Protein AF-A0AAV7FR66-F1 (afdb_monomer_lite)

Radius of gyration: 27.96 Å; chains: 1; bounding box: 56×78×85 Å

Organism: Dendrobium chrysotoxum (NCBI:txid161865)

pLDDT: mean 84.91, std 8.1, range [53.69, 96.69]

Secondary structure (DSSP, 8-state):
--GGGS-HHHHHHHHHHHHHHHHHHHHHHHHHHHHHHHHS---SS-GGGT--HHHHHHHHHHHHHHHHHHHHHHHHHHHHHHHHHHHTSPPTTHHHHHHHTTS----GGGGTTTT--HHHHHHHHHHHHHHHHHHHHHHHHHHHHHTTS-----HHHHHHHHHHHHHHHHHHHHHHHTSHHHHHHHTTSHHHHHHHIIIIIIHHHHHHHHHHHHHHHHHHSSPPPHHHHHHHHHHHHHHHHHHHHH--TT-SSPPHHHHHHHHHHHHHHHHHHHHH-GGGGGGHHHHHHHHHHHHHHHHHHTSTTPPPSTT-HHHHHHHHHHHHHHHHHHHHHHHGGGGGGGGS-TT--TTTHHHHHHHHHHHHHHHHHHHHHHHHHHHHHHHHHHHHHHHHHHHHHHS-HHHHHHHHHHHHHHHHHHHHHHHHHHHHHHHHHHHHHHHHHHHHS--

Structure (mmCIF, N/CA/C/O backbone):
data_AF-A0AAV7FR66-F1
#
_entry.id   AF-A0AAV7FR66-F1
#
loop_
_atom_site.group_PDB
_atom_site.id
_atom_site.type_symbol
_atom_site.label_atom_id
_atom_site.label_alt_id
_atom_site.label_comp_id
_atom_site.label_asym_id
_atom_site.label_entity_id
_atom_site.label_seq_id
_atom_site.pdbx_PDB_ins_code
_atom_site.Cartn_x
_atom_site.Cartn_y
_atom_site.Cartn_z
_atom_site.occupancy
_atom_site.B_iso_or_equiv
_atom_site.auth_seq_id
_atom_site.auth_comp_id
_atom_site.auth_asym_id
_atom_site.auth_atom_id
_atom_site.pdbx_PDB_model_num
ATOM 1 N N . MET A 1 1 ? -23.839 11.487 -24.597 1.00 68.69 1 MET A N 1
ATOM 2 C CA . MET A 1 1 ? -22.749 12.169 -23.862 1.00 68.69 1 MET A CA 1
ATOM 3 C C . MET A 1 1 ? -21.630 12.463 -24.842 1.00 68.69 1 MET A C 1
ATOM 5 O O . MET A 1 1 ? -21.257 11.557 -25.574 1.00 68.69 1 MET A O 1
ATOM 9 N N . THR A 1 2 ? -21.116 13.692 -24.881 1.00 86.44 2 THR A N 1
ATOM 10 C CA . THR A 1 2 ? -19.895 14.014 -25.643 1.00 86.44 2 THR A CA 1
ATOM 11 C C . THR A 1 2 ? -18.645 13.617 -24.846 1.00 86.44 2 THR A C 1
ATOM 13 O O . THR A 1 2 ? -18.717 13.442 -23.628 1.00 86.44 2 THR A O 1
ATOM 16 N N . LEU A 1 3 ? -17.486 13.480 -25.502 1.00 80.56 3 LEU A N 1
ATOM 17 C CA . LEU A 1 3 ? -16.229 13.078 -24.846 1.00 80.56 3 LEU A CA 1
ATOM 18 C C . LEU A 1 3 ? -15.875 14.021 -23.676 1.00 80.56 3 LEU A C 1
ATOM 20 O O . LEU A 1 3 ? -15.565 13.591 -22.564 1.00 80.56 3 LEU A O 1
ATOM 24 N N . HIS A 1 4 ? -16.066 15.327 -23.873 1.00 80.88 4 HIS A N 1
ATOM 25 C CA . HIS A 1 4 ? -15.883 16.343 -22.835 1.00 80.88 4 HIS A CA 1
ATOM 26 C C . HIS A 1 4 ? -16.955 16.337 -21.743 1.00 80.88 4 HIS A C 1
ATOM 28 O O . HIS A 1 4 ? -16.861 17.141 -20.827 1.00 80.88 4 HIS A O 1
ATOM 34 N N . GLN A 1 5 ? -17.944 15.447 -21.760 1.00 81.25 5 GLN A N 1
ATOM 35 C CA . GLN A 1 5 ? -18.933 15.274 -20.684 1.00 81.25 5 GLN A CA 1
ATOM 36 C C . GLN A 1 5 ? -18.700 13.999 -19.857 1.00 81.25 5 GLN A C 1
ATOM 38 O O . GLN A 1 5 ? -19.384 13.789 -18.859 1.00 81.25 5 GLN A O 1
ATOM 43 N N . LEU A 1 6 ? -17.725 13.159 -20.229 1.00 87.50 6 LEU A N 1
ATOM 44 C CA . LEU A 1 6 ? -17.416 11.926 -19.499 1.00 87.50 6 LEU A CA 1
ATOM 45 C C . LEU A 1 6 ? -16.828 12.203 -18.103 1.00 87.50 6 LEU A C 1
ATOM 47 O O . LEU A 1 6 ? -16.019 13.120 -17.951 1.00 87.50 6 LEU A O 1
ATOM 51 N N . PRO A 1 7 ? -17.160 11.414 -17.071 1.00 89.31 7 PRO A N 1
ATOM 52 C CA . PRO A 1 7 ? -16.552 11.578 -15.755 1.00 89.31 7 PRO A CA 1
ATOM 53 C C . PRO A 1 7 ? -15.016 11.472 -15.810 1.00 89.31 7 PRO A C 1
ATOM 55 O O . PRO A 1 7 ? -14.473 10.730 -16.630 1.00 89.31 7 PRO A O 1
ATOM 58 N N . LEU A 1 8 ? -14.306 12.204 -14.940 1.00 88.50 8 LEU A N 1
ATOM 59 C CA . LEU A 1 8 ? -12.831 12.226 -14.933 1.00 88.50 8 LEU A CA 1
ATOM 60 C C . LEU A 1 8 ? -12.222 10.836 -14.713 1.00 88.50 8 LEU A C 1
ATOM 62 O O . LEU A 1 8 ? -11.158 10.547 -15.248 1.00 88.50 8 LEU A O 1
ATOM 66 N N . PHE A 1 9 ? -12.921 9.958 -13.992 1.00 90.44 9 PHE A N 1
ATOM 67 C CA . PHE A 1 9 ? -12.522 8.561 -13.866 1.00 90.44 9 PHE A CA 1
ATOM 68 C C . PHE A 1 9 ? -12.528 7.816 -15.205 1.00 90.44 9 PHE A C 1
ATOM 70 O O . PHE A 1 9 ? -11.572 7.120 -15.520 1.00 90.44 9 PHE A O 1
ATOM 77 N N . VAL A 1 10 ? -13.559 8.007 -16.032 1.00 91.06 10 VAL A N 1
ATOM 78 C CA . VAL A 1 10 ? -13.641 7.368 -17.357 1.00 91.06 10 VAL A CA 1
ATOM 79 C C . VAL A 1 10 ? -12.543 7.900 -18.277 1.00 91.06 10 VAL A C 1
ATOM 81 O O . VAL A 1 10 ? -11.926 7.129 -19.005 1.00 91.06 10 VAL A O 1
ATOM 84 N N . TRP A 1 11 ? -12.250 9.200 -18.194 1.00 90.25 11 TRP A N 1
ATOM 85 C CA . TRP A 1 11 ? -11.109 9.810 -18.880 1.00 90.25 11 TRP A CA 1
ATOM 86 C C . TRP A 1 11 ? -9.771 9.188 -18.470 1.00 90.25 11 TRP A C 1
ATOM 88 O O . TRP A 1 11 ? -8.969 8.858 -19.339 1.00 90.25 11 TRP A O 1
ATOM 98 N N . ALA A 1 12 ? -9.550 8.987 -17.171 1.00 89.88 12 ALA A N 1
ATOM 99 C CA . ALA A 1 12 ? -8.332 8.360 -16.673 1.00 89.88 12 ALA A CA 1
ATOM 100 C C . ALA A 1 12 ? -8.169 6.922 -17.183 1.00 89.88 12 ALA A C 1
ATOM 102 O O . ALA A 1 12 ? -7.091 6.554 -17.643 1.00 89.88 12 ALA A O 1
ATOM 103 N N . ILE A 1 13 ? -9.246 6.129 -17.175 1.00 92.06 13 ILE A N 1
ATOM 104 C CA . ILE A 1 13 ? -9.243 4.768 -17.733 1.00 92.06 13 ILE A CA 1
ATOM 105 C C . ILE A 1 13 ? -8.968 4.788 -19.243 1.00 92.06 13 ILE A C 1
ATOM 107 O O . ILE A 1 13 ? -8.189 3.974 -19.729 1.00 92.06 13 ILE A O 1
ATOM 111 N N . PHE A 1 14 ? -9.553 5.735 -19.981 1.00 91.19 14 PHE A N 1
ATOM 112 C CA . PHE A 1 14 ? -9.320 5.880 -21.419 1.00 91.19 14 PHE A CA 1
ATOM 113 C C . PHE A 1 14 ? -7.844 6.153 -21.746 1.00 91.19 14 PHE A C 1
ATOM 115 O O . PHE A 1 14 ? -7.270 5.465 -22.586 1.00 91.19 14 PHE A O 1
ATOM 122 N N . VAL A 1 15 ? -7.204 7.095 -21.044 1.00 89.00 15 VAL A N 1
ATOM 123 C CA . VAL A 1 15 ? -5.768 7.378 -21.225 1.00 89.00 15 VAL A CA 1
ATOM 124 C C . VAL A 1 15 ? -4.913 6.181 -20.802 1.00 89.00 15 VAL A C 1
ATOM 126 O O . VAL A 1 15 ? -3.979 5.816 -21.509 1.00 89.00 15 VAL A O 1
ATOM 129 N N . THR A 1 16 ? -5.276 5.513 -19.704 1.00 91.06 16 THR A N 1
ATOM 130 C CA . THR A 1 16 ? -4.588 4.301 -19.226 1.00 91.06 16 THR A CA 1
ATOM 131 C C . THR A 1 16 ? -4.595 3.195 -20.286 1.00 91.06 16 THR A C 1
ATOM 133 O O . THR A 1 16 ? -3.570 2.561 -20.526 1.00 91.06 16 THR A O 1
ATOM 136 N N . ALA A 1 17 ? -5.725 2.992 -20.970 1.00 92.56 17 ALA A N 1
ATOM 137 C CA . ALA A 1 17 ? -5.836 2.015 -22.051 1.00 92.56 17 ALA A CA 1
ATOM 138 C C . ALA A 1 17 ? -4.939 2.361 -23.254 1.00 92.56 17 ALA A C 1
ATOM 140 O O . ALA A 1 17 ? -4.328 1.464 -23.832 1.00 92.56 17 ALA A O 1
ATOM 141 N N . ILE A 1 18 ? -4.820 3.648 -23.609 1.00 90.69 18 ILE A N 1
ATOM 142 C CA . ILE A 1 18 ? -3.907 4.105 -24.670 1.00 90.69 18 ILE A CA 1
ATOM 143 C C . ILE A 1 18 ? -2.450 3.836 -24.280 1.00 90.69 18 ILE A C 1
ATOM 145 O O . ILE A 1 18 ? -1.701 3.290 -25.086 1.00 90.69 18 ILE A O 1
ATOM 149 N N . LEU A 1 19 ? -2.049 4.177 -23.051 1.00 89.50 19 LEU A N 1
ATOM 150 C CA . LEU A 1 19 ? -0.686 3.936 -22.572 1.00 89.50 19 LEU A CA 1
ATOM 151 C C . LEU A 1 19 ? -0.339 2.446 -22.610 1.00 89.50 19 LEU A C 1
ATOM 153 O O . LEU A 1 19 ? 0.699 2.090 -23.156 1.00 89.50 19 LEU A O 1
ATOM 157 N N . LEU A 1 20 ? -1.234 1.583 -22.117 1.00 90.38 20 LEU A N 1
ATOM 158 C CA . LEU A 1 20 ? -1.066 0.127 -22.169 1.00 90.38 20 LEU A CA 1
ATOM 159 C C . LEU A 1 20 ? -0.880 -0.379 -23.603 1.00 90.38 20 LEU A C 1
ATOM 161 O O . LEU A 1 20 ? 0.017 -1.180 -23.855 1.00 90.38 20 LEU A O 1
ATOM 165 N N . LEU A 1 21 ? -1.702 0.100 -24.542 1.00 92.44 21 LEU A N 1
ATOM 166 C CA . LEU A 1 21 ? -1.624 -0.294 -25.949 1.00 92.44 21 LEU A CA 1
ATOM 167 C C . LEU A 1 21 ? -0.276 0.079 -26.583 1.00 92.44 21 LEU A C 1
ATOM 169 O O . LEU A 1 21 ? 0.237 -0.673 -27.408 1.00 92.44 21 LEU A O 1
ATOM 173 N N . LEU A 1 22 ? 0.290 1.229 -26.208 1.00 90.19 22 LEU A N 1
ATOM 174 C CA . LEU A 1 22 ? 1.535 1.740 -26.782 1.00 90.19 22 LEU A CA 1
ATOM 175 C C . LEU A 1 22 ? 2.793 1.172 -26.110 1.00 90.19 22 LEU A C 1
ATOM 177 O O . LEU A 1 22 ? 3.801 0.982 -26.787 1.00 90.19 22 LEU A O 1
ATOM 181 N N . SER A 1 23 ? 2.763 0.907 -24.800 1.00 90.44 23 SER A N 1
ATOM 182 C CA . SER A 1 23 ? 3.963 0.550 -24.033 1.00 90.44 23 SER A CA 1
ATOM 183 C C . SER A 1 23 ? 4.172 -0.958 -23.860 1.00 90.44 23 SER A C 1
ATOM 185 O O . SER A 1 23 ? 5.310 -1.426 -23.935 1.00 90.44 23 SER A O 1
ATOM 187 N N . LEU A 1 24 ? 3.103 -1.747 -23.681 1.00 92.06 24 LEU A N 1
ATOM 188 C CA . LEU A 1 24 ? 3.213 -3.196 -23.455 1.00 92.06 24 LEU A CA 1
ATOM 189 C C . LEU A 1 24 ? 3.894 -3.968 -24.598 1.00 92.06 24 LEU A C 1
ATOM 191 O O . LEU A 1 24 ? 4.691 -4.859 -24.293 1.00 92.06 24 LEU A O 1
ATOM 195 N N . PRO A 1 25 ? 3.647 -3.668 -25.892 1.00 95.12 25 PRO A N 1
ATOM 196 C CA . PRO A 1 25 ? 4.318 -4.381 -26.980 1.00 95.12 25 PRO A CA 1
ATOM 197 C C . PRO A 1 25 ? 5.845 -4.249 -26.934 1.00 95.12 25 PRO A C 1
ATOM 199 O O . PRO A 1 25 ? 6.553 -5.187 -27.297 1.00 95.12 25 PRO A O 1
ATOM 202 N N . VAL A 1 26 ? 6.361 -3.115 -26.447 1.00 94.31 26 VAL A N 1
ATOM 203 C CA . VAL A 1 26 ? 7.806 -2.874 -26.336 1.00 94.31 26 VAL A CA 1
ATOM 204 C C . VAL A 1 26 ? 8.426 -3.749 -25.247 1.00 94.31 26 VAL A C 1
ATOM 206 O O . VAL A 1 26 ? 9.451 -4.385 -25.497 1.00 94.31 26 VAL A O 1
ATOM 209 N N . LEU A 1 27 ? 7.774 -3.874 -24.083 1.00 93.75 27 LEU A N 1
ATOM 210 C CA . LEU A 1 27 ? 8.212 -4.807 -23.038 1.00 93.75 27 LEU A CA 1
ATOM 211 C C . LEU A 1 27 ? 8.158 -6.260 -23.526 1.00 93.75 27 LEU A C 1
ATOM 213 O O . LEU A 1 27 ? 9.094 -7.024 -23.298 1.00 93.75 27 LEU A O 1
ATOM 217 N N . ALA A 1 28 ? 7.081 -6.643 -24.217 1.00 95.50 28 ALA A N 1
ATOM 218 C CA . ALA A 1 28 ? 6.949 -7.986 -24.774 1.00 95.50 28 ALA A CA 1
ATOM 219 C C . ALA A 1 28 ? 8.094 -8.305 -25.752 1.00 95.50 28 ALA A C 1
ATOM 221 O O . ALA A 1 28 ? 8.660 -9.398 -25.698 1.00 95.50 28 ALA A O 1
ATOM 222 N N . GLY A 1 29 ? 8.489 -7.339 -26.589 1.00 96.44 29 GLY A N 1
ATOM 223 C CA . GLY A 1 29 ? 9.665 -7.446 -27.452 1.00 96.44 29 GLY A CA 1
ATOM 224 C C . GLY A 1 29 ? 10.966 -7.620 -26.663 1.00 96.44 29 GLY A C 1
ATOM 225 O O . GLY A 1 29 ? 11.739 -8.526 -26.970 1.00 96.44 29 GLY A O 1
ATOM 226 N N . ALA A 1 30 ? 11.180 -6.816 -25.616 1.00 95.00 30 ALA A N 1
ATOM 227 C CA . ALA A 1 30 ? 12.367 -6.899 -24.758 1.00 95.00 30 ALA A CA 1
ATOM 228 C C . ALA A 1 30 ? 12.527 -8.277 -24.098 1.00 95.00 30 ALA A C 1
ATOM 230 O O . ALA A 1 30 ? 13.590 -8.895 -24.150 1.00 95.00 30 ALA A O 1
ATOM 231 N N . ILE A 1 31 ? 11.442 -8.797 -23.520 1.00 96.00 31 ILE A N 1
ATOM 232 C CA . ILE A 1 31 ? 11.433 -10.118 -22.883 1.00 96.00 31 ILE A CA 1
ATOM 233 C C . ILE A 1 31 ? 11.615 -11.220 -23.931 1.00 96.00 31 ILE A C 1
ATOM 235 O O . ILE A 1 31 ? 12.340 -12.178 -23.681 1.00 96.00 31 ILE A O 1
ATOM 239 N N . THR A 1 32 ? 11.001 -11.093 -25.111 1.00 96.62 32 THR A N 1
ATOM 240 C CA . THR A 1 32 ? 11.157 -12.084 -26.187 1.00 96.62 32 THR A CA 1
ATOM 241 C C . THR A 1 32 ? 12.608 -12.171 -26.654 1.00 96.62 32 THR A C 1
ATOM 243 O O . THR A 1 32 ? 13.137 -13.275 -26.718 1.00 96.62 32 THR A O 1
ATOM 246 N N . MET A 1 33 ? 13.274 -11.034 -26.893 1.00 96.38 33 MET A N 1
ATOM 247 C CA . MET A 1 33 ? 14.704 -10.994 -27.236 1.00 96.38 33 MET A CA 1
ATOM 248 C C . MET A 1 33 ? 15.577 -11.621 -26.138 1.00 96.38 33 MET A C 1
ATOM 250 O O . MET A 1 33 ? 16.485 -12.396 -26.427 1.00 96.38 33 MET A O 1
ATOM 254 N N . LEU A 1 34 ? 15.260 -11.368 -24.863 1.00 95.69 34 LEU A N 1
ATOM 255 C CA . LEU A 1 34 ? 15.983 -11.976 -23.743 1.00 95.69 34 LEU A CA 1
ATOM 256 C C . LEU A 1 34 ? 15.787 -13.498 -23.707 1.00 95.69 34 LEU A C 1
ATOM 258 O O . LEU A 1 34 ? 16.722 -14.254 -23.452 1.00 95.69 34 LEU A O 1
ATOM 262 N N . LEU A 1 35 ? 14.563 -13.966 -23.950 1.00 96.69 35 LEU A N 1
ATOM 263 C CA . LEU A 1 35 ? 14.261 -15.392 -24.006 1.00 96.69 35 LEU A CA 1
ATOM 264 C C . LEU A 1 35 ? 14.946 -16.064 -25.197 1.00 96.69 35 LEU A C 1
ATOM 266 O O . LEU A 1 35 ? 15.379 -17.207 -25.054 1.00 96.69 35 LEU A O 1
ATOM 270 N N . THR A 1 36 ? 15.080 -15.391 -26.341 1.00 95.94 36 THR A N 1
ATOM 271 C CA . THR A 1 36 ? 15.813 -15.949 -27.481 1.00 95.94 36 THR A CA 1
ATOM 272 C C . THR A 1 36 ? 17.312 -16.001 -27.242 1.00 95.94 36 THR A C 1
ATOM 274 O O . THR A 1 36 ? 17.921 -17.013 -27.588 1.00 95.94 36 THR A O 1
ATOM 277 N N . ASP A 1 37 ? 17.888 -15.013 -26.552 1.00 95.69 37 ASP A N 1
ATOM 278 C CA . ASP A 1 37 ? 19.306 -15.054 -26.177 1.00 95.69 37 ASP A CA 1
ATOM 279 C C . ASP A 1 37 ? 19.580 -16.249 -25.258 1.00 95.69 37 ASP A C 1
ATOM 281 O O . ASP A 1 37 ? 20.558 -16.974 -25.417 1.00 95.69 37 ASP A O 1
ATOM 285 N N . ARG A 1 38 ? 18.653 -16.527 -24.333 1.00 94.69 38 ARG A N 1
ATOM 286 C CA . ARG A 1 38 ? 18.783 -17.634 -23.376 1.00 94.69 38 ARG A CA 1
ATOM 287 C C . ARG A 1 38 ? 18.538 -19.024 -23.961 1.00 94.69 38 ARG A C 1
ATOM 289 O O . ARG A 1 38 ? 19.078 -19.984 -23.422 1.00 94.69 38 ARG A O 1
ATOM 296 N N . ASN A 1 39 ? 17.676 -19.156 -24.971 1.00 96.38 39 ASN A N 1
ATOM 297 C CA . ASN A 1 39 ? 17.165 -20.466 -25.408 1.00 96.38 39 ASN A CA 1
ATOM 298 C C . ASN A 1 39 ? 17.476 -20.816 -26.869 1.00 96.38 39 ASN A C 1
ATOM 300 O O . ASN A 1 39 ? 17.402 -21.985 -27.236 1.00 96.38 39 ASN A O 1
ATOM 304 N N . PHE A 1 40 ? 17.796 -19.830 -27.707 1.00 95.38 40 PHE A N 1
ATOM 305 C CA . PHE A 1 40 ? 17.941 -20.001 -29.155 1.00 95.38 40 PHE A CA 1
ATOM 306 C C . PHE A 1 40 ? 19.267 -19.440 -29.698 1.00 95.38 40 PHE A C 1
ATOM 308 O O . PHE A 1 40 ? 19.404 -19.287 -30.909 1.00 95.38 40 PHE A O 1
ATOM 315 N N . ASN A 1 41 ? 20.251 -19.178 -28.825 1.00 92.69 41 ASN A N 1
ATOM 316 C CA . ASN A 1 41 ? 21.583 -18.661 -29.173 1.00 92.69 41 ASN A CA 1
ATOM 317 C C . ASN A 1 41 ? 21.553 -17.364 -30.005 1.00 92.69 41 ASN A C 1
ATOM 319 O O . ASN A 1 41 ? 22.418 -17.155 -30.857 1.00 92.69 41 ASN A O 1
ATOM 323 N N . THR A 1 42 ? 20.557 -16.498 -29.792 1.00 95.56 42 THR A N 1
ATOM 324 C CA . THR A 1 42 ? 20.644 -15.112 -30.276 1.00 95.56 42 THR A CA 1
ATOM 325 C C . THR A 1 42 ? 21.556 -14.293 -29.355 1.00 95.56 42 THR A C 1
ATOM 327 O O . THR A 1 42 ? 21.933 -14.754 -28.278 1.00 95.56 42 THR A O 1
ATOM 330 N N . SER A 1 43 ? 21.947 -13.095 -29.788 1.00 94.81 43 SER A N 1
ATOM 331 C CA . SER A 1 43 ? 22.865 -12.222 -29.046 1.00 94.81 43 SER A CA 1
ATOM 332 C C . SER A 1 43 ? 22.422 -10.756 -29.076 1.00 94.81 43 SER A C 1
ATOM 334 O O . SER A 1 43 ? 23.204 -9.865 -29.396 1.00 94.81 43 SER A O 1
ATOM 336 N N . PHE A 1 44 ? 21.152 -10.483 -28.768 1.00 94.69 44 PHE A N 1
ATOM 337 C CA . PHE A 1 44 ? 20.624 -9.115 -28.706 1.00 94.69 44 PHE A CA 1
ATOM 338 C C . PHE A 1 44 ? 21.262 -8.292 -27.578 1.00 94.69 44 PHE A C 1
ATOM 340 O O . PHE A 1 44 ? 21.561 -7.112 -27.771 1.00 94.69 44 PHE A O 1
ATOM 347 N N . TYR A 1 45 ? 21.486 -8.910 -26.416 1.00 95.44 45 TYR A N 1
ATOM 348 C CA . TYR A 1 45 ? 22.014 -8.253 -25.216 1.00 95.44 45 TYR A CA 1
ATOM 349 C C . TYR A 1 45 ? 23.405 -8.743 -24.805 1.00 95.44 45 TYR A C 1
ATOM 351 O O . TYR A 1 45 ? 24.014 -8.131 -23.932 1.00 95.44 45 TYR A O 1
ATOM 359 N N . ASP A 1 46 ? 23.904 -9.834 -25.397 1.00 92.88 46 ASP A N 1
ATOM 360 C CA . ASP A 1 46 ? 25.217 -10.405 -25.078 1.00 92.88 46 ASP A CA 1
ATOM 361 C C . ASP A 1 46 ? 26.352 -9.703 -25.853 1.00 92.88 46 ASP A C 1
ATOM 363 O O . ASP A 1 46 ? 26.441 -9.870 -27.077 1.00 92.88 46 ASP A O 1
ATOM 367 N N . PRO A 1 47 ? 27.275 -8.986 -25.175 1.00 92.88 47 PRO A N 1
ATOM 368 C CA . PRO A 1 47 ? 28.421 -8.355 -25.825 1.00 92.88 47 PRO A CA 1
ATOM 369 C C . PRO A 1 47 ? 29.331 -9.342 -26.561 1.00 92.88 47 PRO A C 1
ATOM 371 O O . PRO A 1 47 ? 29.951 -8.966 -27.555 1.00 92.88 47 PRO A O 1
ATOM 374 N N . ALA A 1 48 ? 29.416 -10.602 -26.111 1.00 92.75 48 ALA A N 1
ATOM 375 C CA . ALA A 1 48 ? 30.255 -11.613 -26.754 1.00 92.75 48 ALA A CA 1
ATOM 376 C C . ALA A 1 48 ? 29.768 -11.955 -28.173 1.00 92.75 48 ALA A C 1
ATOM 378 O O . ALA A 1 48 ? 30.575 -12.294 -29.038 1.00 92.75 48 ALA A O 1
ATOM 379 N N . GLY A 1 49 ? 28.463 -11.816 -28.424 1.00 89.31 49 GLY A N 1
ATOM 380 C CA . GLY A 1 49 ? 27.845 -11.953 -29.742 1.00 89.31 49 GLY A CA 1
ATOM 381 C C . GLY A 1 49 ? 27.525 -10.619 -30.427 1.00 89.31 49 GLY A C 1
ATOM 382 O O . GLY A 1 49 ? 26.750 -10.614 -31.383 1.00 89.31 49 GLY A O 1
ATOM 383 N N . GLY A 1 50 ? 28.086 -9.500 -29.948 1.00 91.19 50 GLY A N 1
ATOM 384 C CA . GLY A 1 50 ? 27.907 -8.159 -30.523 1.00 91.19 50 GLY A CA 1
ATOM 385 C C . GLY A 1 50 ? 26.645 -7.401 -30.086 1.00 91.19 50 GLY A C 1
ATOM 386 O O . GLY A 1 50 ? 26.350 -6.358 -30.668 1.00 91.19 50 GLY A O 1
ATOM 387 N N . GLY A 1 51 ? 25.907 -7.905 -29.094 1.00 92.50 51 GLY A N 1
ATOM 388 C CA . GLY A 1 51 ? 24.731 -7.256 -28.508 1.00 92.50 51 GLY A CA 1
ATOM 389 C C . GLY A 1 51 ? 25.065 -6.134 -27.521 1.00 92.50 51 GLY A C 1
ATOM 390 O O . GLY A 1 51 ? 26.210 -5.972 -27.099 1.00 92.50 51 GLY A O 1
ATOM 391 N N . ASP A 1 52 ? 24.044 -5.368 -27.125 1.00 94.00 52 ASP A N 1
ATOM 392 C CA . ASP A 1 52 ? 24.174 -4.256 -26.172 1.00 94.00 52 ASP A CA 1
ATOM 393 C C . ASP A 1 52 ? 23.321 -4.496 -24.908 1.00 94.00 52 ASP A C 1
ATOM 395 O O . ASP A 1 52 ? 22.089 -4.462 -24.980 1.00 94.00 52 ASP A O 1
ATOM 399 N N . PRO A 1 53 ? 23.933 -4.676 -23.723 1.00 91.56 53 PRO A N 1
ATOM 400 C CA . PRO A 1 53 ? 23.206 -4.803 -22.462 1.00 91.56 53 PRO A CA 1
ATOM 401 C C . PRO A 1 53 ? 22.346 -3.577 -22.108 1.00 91.56 53 PRO A C 1
ATOM 403 O O . PRO A 1 53 ? 21.330 -3.711 -21.420 1.00 91.56 53 PRO A O 1
ATOM 406 N N . ILE A 1 54 ? 22.725 -2.373 -22.557 1.00 93.81 54 ILE A N 1
ATOM 407 C CA . ILE A 1 54 ? 22.005 -1.121 -22.266 1.00 93.81 54 ILE A CA 1
ATOM 408 C C . ILE A 1 54 ? 20.701 -1.046 -23.071 1.00 93.81 54 ILE A C 1
ATOM 410 O O . ILE A 1 54 ? 19.715 -0.466 -22.600 1.00 93.81 54 ILE A O 1
ATOM 414 N N . LEU A 1 55 ? 20.630 -1.709 -24.230 1.00 93.56 55 LEU A N 1
ATOM 415 C CA . LEU A 1 55 ? 19.406 -1.811 -25.026 1.00 93.56 55 LEU A CA 1
ATOM 416 C C . LEU A 1 55 ? 18.238 -2.373 -24.207 1.00 93.56 55 LEU A C 1
ATOM 418 O O . LEU A 1 55 ? 17.120 -1.861 -24.303 1.00 93.56 55 LEU A O 1
ATOM 422 N N . TYR A 1 56 ? 18.486 -3.380 -23.362 1.00 93.69 56 TYR A N 1
ATOM 423 C CA . TYR A 1 56 ? 17.446 -3.924 -22.489 1.00 93.69 56 TYR A CA 1
ATOM 424 C C . TYR A 1 56 ? 16.889 -2.850 -21.550 1.00 93.69 56 TYR A C 1
ATOM 426 O O . TYR A 1 56 ? 15.674 -2.729 -21.414 1.00 93.69 56 TYR A O 1
ATOM 434 N N . GLN A 1 57 ? 17.752 -2.019 -20.957 1.00 91.81 57 GLN A N 1
ATOM 435 C CA . GLN A 1 57 ? 17.318 -0.933 -20.074 1.00 91.81 57 GLN A CA 1
ATOM 436 C C . GLN A 1 57 ? 16.465 0.098 -20.817 1.00 91.81 57 GLN A C 1
ATOM 438 O O . GLN A 1 57 ? 15.443 0.535 -20.292 1.00 91.81 57 GLN A O 1
ATOM 443 N N . HIS A 1 58 ? 16.827 0.449 -22.055 1.00 91.38 58 HIS A N 1
ATOM 444 C CA . HIS A 1 58 ? 16.023 1.357 -22.872 1.00 91.38 58 HIS A CA 1
ATOM 445 C C . HIS A 1 58 ? 14.614 0.817 -23.125 1.00 91.38 58 HIS A C 1
ATOM 447 O O . HIS A 1 58 ? 13.643 1.551 -22.950 1.00 91.38 58 HIS A O 1
ATOM 453 N N . LEU A 1 59 ? 14.495 -0.453 -23.518 1.00 93.06 59 LEU A N 1
ATOM 454 C CA . LEU A 1 59 ? 13.203 -1.073 -23.818 1.00 93.06 59 LEU A CA 1
ATOM 455 C C . LEU A 1 59 ? 12.376 -1.320 -22.554 1.00 93.06 59 LEU A C 1
ATOM 457 O O . LEU A 1 59 ? 11.166 -1.099 -22.553 1.00 93.06 59 LEU A O 1
ATOM 461 N N . PHE A 1 60 ? 13.030 -1.737 -21.469 1.00 93.25 60 PHE A N 1
ATOM 462 C CA . PHE A 1 60 ? 12.391 -1.932 -20.177 1.00 93.25 60 PHE A CA 1
ATOM 463 C C . PHE A 1 60 ? 11.807 -0.617 -19.664 1.00 93.25 60 PHE A C 1
ATOM 465 O O . PHE A 1 60 ? 10.615 -0.552 -19.381 1.00 93.25 60 PHE A O 1
ATOM 472 N N . TRP A 1 61 ? 12.601 0.457 -19.615 1.00 91.81 61 TRP A N 1
ATOM 473 C CA . TRP A 1 61 ? 12.133 1.746 -19.106 1.00 91.81 61 TRP A CA 1
ATOM 474 C C . TRP A 1 61 ? 11.157 2.450 -20.044 1.00 91.81 61 TRP A C 1
ATOM 476 O O . TRP A 1 61 ? 10.294 3.183 -19.555 1.00 91.81 61 TRP A O 1
ATOM 486 N N . PHE A 1 62 ? 11.210 2.173 -21.355 1.00 89.75 62 PHE A N 1
ATOM 487 C CA . PHE A 1 62 ? 10.171 2.603 -22.295 1.00 89.75 62 PHE A CA 1
ATOM 488 C C . PHE A 1 62 ? 8.780 2.148 -21.847 1.00 89.75 62 PHE A C 1
ATOM 490 O O . PHE A 1 62 ? 7.824 2.883 -22.058 1.00 89.75 62 PHE A O 1
ATOM 497 N N . PHE A 1 63 ? 8.662 0.980 -21.206 1.00 90.12 63 PHE A N 1
ATOM 498 C CA . PHE A 1 63 ? 7.433 0.531 -20.552 1.00 90.12 63 PHE A CA 1
ATOM 499 C C . PHE A 1 63 ? 7.344 0.939 -19.076 1.00 90.12 63 PHE A C 1
ATOM 501 O O . PHE A 1 63 ? 6.296 1.417 -18.645 1.00 90.12 63 PHE A O 1
ATOM 508 N N . GLY A 1 64 ? 8.422 0.774 -18.308 1.00 87.88 64 GLY A N 1
ATOM 509 C CA . GLY A 1 64 ? 8.410 0.913 -16.852 1.00 87.88 64 GLY A CA 1
ATOM 510 C C . GLY A 1 64 ? 8.028 2.314 -16.374 1.00 87.88 64 GLY A C 1
ATOM 511 O O . GLY A 1 64 ? 7.356 2.454 -15.355 1.00 87.88 64 GLY A O 1
ATOM 512 N N . HIS A 1 65 ? 8.378 3.368 -17.121 1.00 86.88 65 HIS A N 1
ATOM 513 C CA . HIS A 1 65 ? 7.899 4.707 -16.780 1.00 86.88 65 HIS A CA 1
ATOM 514 C C . HIS A 1 65 ? 6.397 4.907 -17.090 1.00 86.88 65 HIS A C 1
ATOM 516 O O . HIS A 1 65 ? 5.666 5.302 -16.186 1.00 86.88 65 HIS A O 1
ATOM 522 N N . PRO A 1 66 ? 5.870 4.573 -18.286 1.00 88.81 66 PRO A N 1
ATOM 523 C CA . PRO A 1 66 ? 4.418 4.550 -18.489 1.00 88.81 66 PRO A CA 1
ATOM 524 C C . PRO A 1 66 ? 3.649 3.657 -17.508 1.00 88.81 66 PRO A C 1
ATOM 526 O O . PRO A 1 66 ? 2.499 3.957 -17.203 1.00 88.81 66 PRO A O 1
ATOM 529 N N . GLU A 1 67 ? 4.234 2.558 -17.022 1.00 89.25 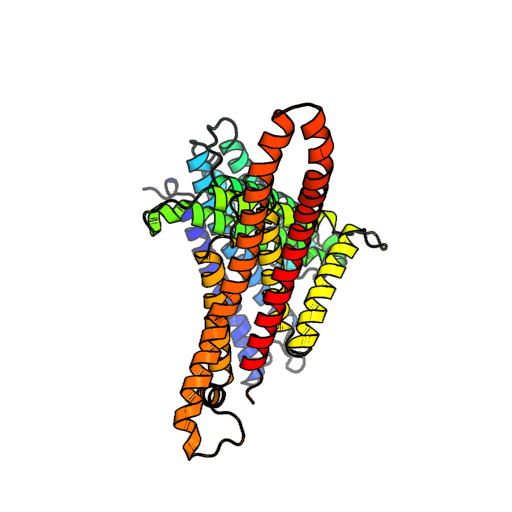67 GLU A N 1
ATOM 530 C CA . GLU A 1 67 ? 3.588 1.665 -16.053 1.00 89.25 67 GLU A CA 1
ATOM 531 C C . GLU A 1 67 ? 3.204 2.407 -14.767 1.00 89.25 67 GLU A C 1
ATOM 533 O O . GLU A 1 67 ? 2.084 2.252 -14.274 1.00 89.25 67 GLU A O 1
ATOM 538 N N . VAL A 1 68 ? 4.081 3.272 -14.248 1.00 87.44 68 VAL A N 1
ATOM 539 C CA . VAL A 1 68 ? 3.752 4.043 -13.040 1.00 87.44 68 VAL A CA 1
ATOM 540 C C . VAL A 1 68 ? 2.602 5.025 -13.285 1.00 87.44 68 VAL A C 1
ATOM 542 O O . VAL A 1 68 ? 1.763 5.215 -12.401 1.00 87.44 68 VAL A O 1
ATOM 545 N N . ASP A 1 69 ? 2.497 5.579 -14.497 1.00 86.50 69 ASP A N 1
ATOM 546 C CA . ASP A 1 69 ? 1.375 6.428 -14.908 1.00 86.50 69 ASP A CA 1
ATOM 547 C C . ASP A 1 69 ? 0.076 5.618 -15.050 1.00 86.50 69 ASP A C 1
ATOM 549 O O . ASP A 1 69 ? -0.975 6.025 -14.548 1.00 86.50 69 ASP A O 1
ATOM 553 N N . ILE A 1 70 ? 0.151 4.436 -15.667 1.00 88.94 70 ILE A N 1
ATOM 554 C CA . ILE A 1 70 ? -0.957 3.478 -15.810 1.00 88.94 70 ILE A CA 1
ATOM 555 C C . ILE A 1 70 ? -1.555 3.116 -14.447 1.00 88.94 70 ILE A C 1
ATOM 557 O O . ILE A 1 70 ? -2.776 3.026 -14.305 1.00 88.94 70 ILE A O 1
ATOM 561 N N . LEU A 1 71 ? -0.710 2.930 -13.434 1.00 88.69 71 LEU A N 1
ATOM 562 C CA . LEU A 1 71 ? -1.142 2.572 -12.087 1.00 88.69 71 LEU A CA 1
ATOM 563 C C . LEU A 1 71 ? -1.791 3.749 -11.338 1.00 88.69 71 LEU A C 1
ATOM 565 O O . LEU A 1 71 ? -2.777 3.553 -10.623 1.00 88.69 71 LEU A O 1
ATOM 569 N N . ILE A 1 72 ? -1.281 4.977 -11.494 1.00 88.50 72 ILE A N 1
ATOM 570 C CA . ILE A 1 72 ? -1.750 6.134 -10.710 1.00 88.50 72 ILE A CA 1
ATOM 571 C C . ILE A 1 72 ? -2.912 6.902 -11.360 1.00 88.50 72 ILE A C 1
ATOM 573 O O . ILE A 1 72 ? -3.741 7.478 -10.647 1.00 88.50 72 ILE A O 1
ATOM 577 N N . LEU A 1 73 ? -3.024 6.908 -12.695 1.00 89.81 73 LEU A N 1
ATOM 578 C CA . LEU A 1 73 ? -4.063 7.643 -13.427 1.00 89.81 73 LEU A CA 1
ATOM 579 C C . LEU A 1 73 ? -5.489 7.262 -12.986 1.00 89.81 73 LEU A C 1
ATOM 581 O O . LEU A 1 73 ? -6.258 8.175 -12.652 1.00 89.81 73 LEU A O 1
ATOM 585 N N . PRO A 1 74 ? -5.869 5.969 -12.892 1.00 91.62 74 PRO A N 1
ATOM 586 C CA . PRO A 1 74 ? -7.170 5.576 -12.352 1.00 91.62 74 PRO A CA 1
ATOM 587 C C . PRO A 1 74 ? -7.385 6.113 -10.933 1.00 91.62 74 PRO A C 1
ATOM 589 O O . PRO A 1 74 ? -8.478 6.587 -10.615 1.00 91.62 74 PRO A O 1
ATOM 592 N N . GLY A 1 75 ? -6.326 6.124 -10.115 1.00 91.62 75 GLY A N 1
ATOM 593 C CA . GLY A 1 75 ? -6.294 6.741 -8.789 1.00 91.62 75 GLY A CA 1
ATOM 594 C C . GLY A 1 75 ? -6.748 8.199 -8.808 1.00 91.62 75 GLY A C 1
ATOM 595 O O . GLY A 1 75 ? -7.695 8.560 -8.109 1.00 91.62 75 GLY A O 1
ATOM 596 N N . PHE A 1 76 ? -6.162 9.028 -9.675 1.00 91.62 76 PHE A N 1
ATOM 597 C CA . PHE A 1 76 ? -6.576 10.427 -9.849 1.00 91.62 76 PHE A CA 1
ATOM 598 C C . PHE A 1 76 ? -8.046 10.565 -10.260 1.00 91.62 76 PHE A C 1
ATOM 600 O O . PHE A 1 76 ? -8.748 11.472 -9.799 1.00 91.62 76 PHE A O 1
ATOM 607 N N . GLY A 1 77 ? -8.528 9.661 -11.111 1.00 91.81 77 GLY A N 1
ATOM 608 C CA . GLY A 1 77 ? -9.930 9.586 -11.504 1.00 91.81 77 GLY A CA 1
ATOM 609 C C . GLY A 1 77 ? -10.870 9.311 -10.324 1.00 91.81 77 GLY A C 1
ATOM 610 O O . GLY A 1 77 ? -11.875 10.009 -10.159 1.00 91.81 77 GLY A O 1
ATOM 611 N N . MET A 1 78 ? -10.518 8.341 -9.474 1.00 94.31 78 MET A N 1
ATOM 612 C CA . MET A 1 78 ? -11.269 7.984 -8.262 1.00 94.31 78 MET A CA 1
ATOM 613 C C . MET A 1 78 ? -11.308 9.149 -7.268 1.00 94.31 78 MET A C 1
ATOM 615 O O . MET A 1 78 ? -12.384 9.547 -6.819 1.00 94.31 78 MET A O 1
ATOM 619 N N . ILE A 1 79 ? -10.154 9.765 -6.996 1.00 94.75 79 ILE A N 1
ATOM 620 C CA . ILE A 1 79 ? -10.043 10.932 -6.110 1.00 94.75 79 ILE A CA 1
ATOM 621 C C . ILE A 1 79 ? -10.884 12.100 -6.624 1.00 94.75 79 ILE A C 1
ATOM 623 O O . ILE A 1 79 ? -11.607 12.723 -5.850 1.00 94.75 79 ILE A O 1
ATOM 627 N N . SER A 1 80 ? -10.880 12.349 -7.934 1.00 93.38 80 SER A N 1
ATOM 628 C CA . SER A 1 80 ? -11.698 13.403 -8.543 1.00 93.38 80 SER A CA 1
ATOM 629 C C . SER A 1 80 ? -13.198 13.204 -8.295 1.00 93.38 80 SER A C 1
ATOM 631 O O . SER A 1 80 ? -13.906 14.171 -8.013 1.00 93.38 80 SER A O 1
ATOM 633 N N . HIS A 1 81 ? -13.691 11.963 -8.364 1.00 92.50 81 HIS A N 1
ATOM 634 C CA . HIS A 1 81 ? -15.089 11.648 -8.050 1.00 92.50 81 HIS A CA 1
ATOM 635 C C . HIS A 1 81 ? -15.410 11.870 -6.570 1.00 92.50 81 HIS A C 1
ATOM 637 O O . HIS A 1 81 ? -16.424 12.489 -6.255 1.00 92.50 81 HIS A O 1
ATOM 643 N N . ILE A 1 82 ? -14.544 11.401 -5.671 1.00 93.75 82 ILE A N 1
ATOM 644 C CA . ILE A 1 82 ? -14.749 11.483 -4.218 1.00 93.75 82 ILE A CA 1
ATOM 645 C C . ILE A 1 82 ? -14.708 12.939 -3.741 1.00 93.75 82 ILE A C 1
ATOM 647 O O . ILE A 1 82 ? -15.610 13.385 -3.029 1.00 93.75 82 ILE A O 1
ATOM 651 N N . VAL A 1 83 ? -13.703 13.704 -4.183 1.00 94.31 83 VAL A N 1
ATOM 652 C CA . VAL A 1 83 ? -13.552 15.129 -3.856 1.00 94.31 83 VAL A CA 1
ATOM 653 C C . VAL A 1 83 ? -14.761 15.923 -4.338 1.00 94.31 83 VAL A C 1
ATOM 655 O O . VAL A 1 83 ? -15.268 16.764 -3.601 1.00 94.31 83 VAL A O 1
ATOM 658 N N . SER A 1 84 ? -15.274 15.641 -5.536 1.00 93.56 84 SER A N 1
ATOM 659 C CA . SER A 1 84 ? -16.472 16.311 -6.050 1.00 93.56 84 SER A CA 1
ATOM 660 C C . SER A 1 84 ? -17.731 15.937 -5.258 1.00 93.56 84 SER A C 1
ATOM 662 O O . SER A 1 84 ? -18.496 16.815 -4.859 1.00 93.56 84 SER A O 1
ATOM 664 N N . ALA A 1 85 ? -17.915 14.648 -4.957 1.00 92.12 85 ALA A N 1
ATOM 665 C CA . ALA A 1 85 ? -19.103 14.141 -4.275 1.00 92.12 85 ALA A CA 1
ATOM 666 C C . ALA A 1 85 ? -19.254 14.688 -2.847 1.00 92.12 85 ALA A C 1
ATOM 668 O O . ALA A 1 85 ? -20.345 15.097 -2.457 1.00 92.12 85 ALA A O 1
ATOM 669 N N . PHE A 1 86 ? -18.168 14.724 -2.070 1.00 92.38 86 PHE A N 1
ATOM 670 C CA . PHE A 1 86 ? -18.215 15.150 -0.666 1.00 92.38 86 PHE A CA 1
ATOM 671 C C . PHE A 1 86 ? -17.879 16.632 -0.443 1.00 92.38 86 PHE A C 1
ATOM 673 O O . PHE A 1 86 ? -18.013 17.098 0.684 1.00 92.38 86 PHE A O 1
ATOM 680 N N . SER A 1 87 ? -17.472 17.378 -1.478 1.00 92.56 87 SER A N 1
ATOM 681 C CA . SER A 1 87 ? -17.410 18.854 -1.433 1.00 92.56 87 SER A CA 1
ATOM 682 C C . SER A 1 87 ? -18.707 19.522 -1.906 1.00 92.56 87 SER A C 1
ATOM 684 O O . SER A 1 87 ? -18.907 20.716 -1.675 1.00 92.56 87 SER A O 1
ATOM 686 N N . GLY A 1 88 ? -19.583 18.766 -2.583 1.00 89.19 88 GLY A N 1
ATOM 687 C CA . GLY A 1 88 ? -20.811 19.280 -3.192 1.00 89.19 88 GLY A CA 1
ATOM 688 C C . GLY A 1 88 ? -20.566 20.167 -4.417 1.00 89.19 88 GLY A C 1
ATOM 689 O O . GLY A 1 88 ? -21.464 20.904 -4.818 1.00 89.19 88 GLY A O 1
ATOM 690 N N . LYS A 1 89 ? -19.361 20.125 -5.005 1.00 91.69 89 LYS A N 1
ATOM 691 C CA . LYS A 1 89 ? -18.957 20.968 -6.138 1.00 91.69 89 LYS A CA 1
ATOM 692 C C . LYS A 1 89 ? -18.410 20.136 -7.301 1.00 91.69 89 LYS A C 1
ATOM 694 O O . LYS A 1 89 ? -17.752 19.121 -7.069 1.00 91.69 89 LYS A O 1
ATOM 699 N N . PRO A 1 90 ? -18.621 20.557 -8.562 1.00 89.75 90 PRO A N 1
ATOM 700 C CA . PRO A 1 90 ? -17.915 19.965 -9.693 1.00 89.75 90 PRO A CA 1
ATOM 701 C C . PRO A 1 90 ? -16.410 20.238 -9.586 1.00 89.75 90 PRO A C 1
ATOM 703 O O . PRO A 1 90 ? -15.995 21.264 -9.045 1.00 89.75 90 PRO A O 1
ATOM 706 N N . VAL A 1 91 ? -15.595 19.333 -10.132 1.00 90.56 91 VAL A N 1
ATOM 707 C CA . VAL A 1 91 ? -14.133 19.487 -10.120 1.00 90.56 91 VAL A CA 1
ATOM 708 C C . VAL A 1 91 ? -13.723 20.741 -10.894 1.00 90.56 91 VAL A C 1
ATOM 710 O O . VAL A 1 91 ? -14.047 20.892 -12.077 1.00 90.56 91 VAL A O 1
ATOM 713 N N . PHE A 1 92 ? -12.998 21.631 -10.221 1.00 89.94 92 PHE A N 1
ATOM 714 C CA . PHE A 1 92 ? -12.443 22.845 -10.810 1.00 89.94 92 PHE A CA 1
ATOM 715 C C . PHE A 1 92 ? -11.475 22.507 -11.954 1.00 89.94 92 PHE A C 1
ATOM 717 O O . PHE A 1 92 ? -10.785 21.493 -11.910 1.00 89.94 92 PHE A O 1
ATOM 724 N N . ALA A 1 93 ? -11.443 23.341 -12.999 1.00 85.69 93 ALA A N 1
ATOM 725 C CA . ALA A 1 93 ? -10.560 23.179 -14.162 1.00 85.69 93 ALA A CA 1
ATOM 726 C C . ALA A 1 93 ? -10.570 21.771 -14.805 1.00 85.69 93 ALA A C 1
ATOM 728 O O . ALA A 1 93 ? -9.573 21.328 -15.377 1.00 85.69 93 ALA A O 1
ATOM 729 N N . ARG A 1 94 ? -11.719 21.079 -14.780 1.00 85.12 94 ARG A N 1
ATOM 730 C CA . ARG A 1 94 ? -11.885 19.714 -15.311 1.00 85.12 94 ARG A CA 1
ATOM 731 C C . ARG A 1 94 ? -11.305 19.510 -16.717 1.00 85.12 94 ARG A C 1
ATOM 733 O O . ARG A 1 94 ? -10.646 18.504 -16.951 1.00 85.12 94 ARG A O 1
ATOM 740 N N . ASN A 1 95 ? -11.528 20.449 -17.639 1.00 81.12 95 ASN A N 1
ATOM 741 C CA . ASN A 1 95 ? -10.994 20.340 -19.002 1.00 81.12 95 ASN A CA 1
ATOM 742 C C . ASN A 1 95 ? -9.458 20.348 -19.010 1.00 81.12 95 ASN A C 1
ATOM 744 O O . ASN A 1 95 ? -8.856 19.561 -19.733 1.00 81.12 95 ASN A O 1
ATOM 748 N N . GLY A 1 96 ? -8.833 21.177 -18.167 1.00 77.25 96 GLY A N 1
ATOM 749 C CA . GLY A 1 96 ? -7.382 21.186 -17.980 1.00 77.25 96 GLY A CA 1
ATOM 750 C C . GLY A 1 96 ? -6.874 19.827 -17.503 1.00 77.25 96 GLY A C 1
ATOM 751 O O . GLY A 1 96 ? -5.950 19.285 -18.095 1.00 77.25 96 GLY A O 1
ATOM 752 N N . ILE A 1 97 ? -7.545 19.215 -16.521 1.00 79.12 97 ILE A N 1
ATOM 753 C CA . ILE A 1 97 ? -7.201 17.867 -16.035 1.00 79.12 97 ILE A CA 1
ATOM 754 C C . ILE A 1 97 ? -7.288 16.819 -17.157 1.00 79.12 97 ILE A C 1
ATOM 756 O O . ILE A 1 97 ? -6.435 15.936 -17.218 1.00 79.12 97 ILE A O 1
ATOM 760 N N . CYS A 1 98 ? -8.284 16.890 -18.048 1.00 77.56 98 CYS A N 1
ATOM 761 C CA . CYS A 1 98 ? -8.407 15.950 -19.169 1.00 77.56 98 CYS A CA 1
ATOM 762 C C . CYS A 1 98 ? -7.196 16.012 -20.113 1.00 77.56 98 CYS A C 1
ATOM 764 O O . CYS A 1 98 ? -6.601 14.979 -20.398 1.00 77.56 98 CYS A O 1
ATOM 766 N N . TYR A 1 99 ? -6.809 17.205 -20.573 1.00 72.00 99 TYR A N 1
ATOM 767 C CA . TYR A 1 99 ? -5.730 17.353 -21.563 1.00 72.00 99 TYR A CA 1
ATOM 768 C C . TYR A 1 99 ? -4.348 17.044 -21.000 1.00 72.00 99 TYR A C 1
ATOM 770 O O . TYR A 1 99 ? -3.493 16.471 -21.667 1.00 72.00 99 TYR A O 1
ATOM 778 N N . VAL A 1 100 ? -4.148 17.391 -19.739 1.00 71.38 100 VAL A N 1
ATOM 779 C CA . VAL A 1 100 ? -2.880 17.235 -19.041 1.00 71.38 100 VAL A CA 1
ATOM 780 C C . VAL A 1 100 ? -2.488 15.760 -18.841 1.00 71.38 100 VAL A C 1
ATOM 782 O O . VAL A 1 100 ? -1.313 15.454 -18.657 1.00 71.38 100 VAL A O 1
ATOM 785 N N . GLN A 1 101 ? -3.442 14.826 -18.915 1.00 68.00 101 GLN A N 1
ATOM 786 C CA . GLN A 1 101 ? -3.172 13.387 -18.805 1.00 68.00 101 GLN A CA 1
ATOM 787 C C . GLN A 1 101 ? -2.417 12.809 -20.013 1.00 68.00 101 GLN A C 1
ATOM 789 O O . GLN A 1 101 ? -1.798 11.763 -19.875 1.00 68.00 101 GLN A O 1
ATOM 794 N N . TYR A 1 102 ? -2.406 13.494 -21.159 1.00 65.75 102 TYR A N 1
ATOM 795 C CA . TYR A 1 102 ? -1.706 13.037 -22.365 1.00 65.75 102 TYR A CA 1
ATOM 796 C C . TYR A 1 102 ? -0.201 13.340 -22.381 1.00 65.75 102 TYR A C 1
ATOM 798 O O . TYR A 1 102 ? 0.503 12.862 -23.262 1.00 65.75 102 TYR A O 1
ATOM 806 N N . LEU A 1 103 ? 0.312 14.137 -21.438 1.00 63.53 103 LEU A N 1
ATOM 807 C CA . LEU A 1 103 ? 1.711 14.592 -21.425 1.00 63.53 103 LEU A CA 1
ATOM 808 C C . LEU A 1 103 ? 2.692 13.567 -20.818 1.00 63.53 103 LEU A C 1
ATOM 810 O O . LEU A 1 103 ? 3.674 13.945 -20.187 1.00 63.53 103 LEU A O 1
ATOM 814 N N . THR A 1 104 ? 2.432 12.273 -21.001 1.00 59.84 104 THR A N 1
ATOM 815 C CA . THR A 1 104 ? 3.250 11.161 -20.483 1.00 59.84 104 THR A CA 1
ATOM 816 C C . THR A 1 104 ? 3.479 10.167 -21.629 1.00 59.84 104 THR A C 1
ATOM 818 O O . THR A 1 104 ? 2.493 9.856 -22.300 1.00 59.84 104 THR A O 1
ATOM 821 N N . PRO A 1 105 ? 4.721 9.714 -21.948 1.00 58.62 105 PRO A N 1
ATOM 822 C CA . PRO A 1 105 ? 5.809 9.401 -21.003 1.00 58.62 105 PRO A CA 1
ATOM 823 C C . PRO A 1 105 ? 7.255 9.773 -21.450 1.00 58.62 105 PRO A C 1
ATOM 825 O O . PRO A 1 105 ? 7.695 9.462 -22.559 1.00 58.62 105 PRO A O 1
ATOM 828 N N . TRP A 1 106 ? 8.068 10.323 -20.534 1.00 61.16 106 TRP A N 1
ATOM 829 C CA . TRP A 1 106 ? 9.518 10.526 -20.730 1.00 61.16 106 TRP A CA 1
ATOM 830 C C . TRP A 1 106 ? 10.315 9.515 -19.901 1.00 61.16 106 TRP A C 1
ATOM 832 O O . TRP A 1 106 ? 10.417 9.654 -18.691 1.00 61.16 106 TRP A O 1
ATOM 842 N N . PHE A 1 107 ? 10.887 8.489 -20.532 1.00 63.38 107 PHE A N 1
ATOM 843 C CA . PHE A 1 107 ? 11.397 7.311 -19.814 1.00 63.38 107 PHE A CA 1
ATOM 844 C C . PHE A 1 107 ? 12.883 7.344 -19.426 1.00 63.38 107 PHE A C 1
ATOM 846 O O . PHE A 1 107 ? 13.292 6.628 -18.514 1.00 63.38 107 PHE A O 1
ATOM 853 N N . ARG A 1 108 ? 13.721 8.148 -20.099 1.00 74.75 108 ARG A N 1
ATOM 854 C CA . ARG A 1 108 ? 15.186 8.050 -19.928 1.00 74.75 108 ARG A CA 1
ATOM 855 C C . ARG A 1 108 ? 15.730 8.654 -18.625 1.00 74.75 108 ARG A C 1
ATOM 857 O O . ARG A 1 108 ? 16.934 8.569 -18.408 1.00 74.75 108 ARG A O 1
ATOM 864 N N . HIS A 1 109 ? 14.896 9.207 -17.739 1.00 85.31 109 HIS A N 1
ATOM 865 C CA . HIS A 1 109 ? 15.378 9.675 -16.431 1.00 85.31 109 HIS A CA 1
ATOM 866 C C . HIS A 1 109 ? 15.785 8.541 -15.483 1.00 85.31 109 HIS A C 1
ATOM 868 O O . HIS A 1 109 ? 16.598 8.768 -14.601 1.00 85.31 109 HIS A O 1
ATOM 874 N N . HIS A 1 110 ? 15.317 7.309 -15.704 1.00 89.88 110 HIS A N 1
ATOM 875 C CA . HIS A 1 110 ? 15.814 6.132 -14.972 1.00 89.88 110 HIS A CA 1
ATOM 876 C C . HIS A 1 110 ? 17.217 5.694 -15.409 1.00 89.88 110 HIS A C 1
ATOM 878 O O . HIS A 1 110 ? 17.781 4.769 -14.844 1.00 89.88 110 HIS A O 1
ATOM 884 N N . MET A 1 111 ? 17.778 6.328 -16.441 1.00 89.94 111 MET A N 1
ATOM 885 C CA . MET A 1 111 ? 19.026 5.915 -17.084 1.00 89.94 111 MET A CA 1
ATOM 886 C C . MET A 1 111 ? 20.116 6.990 -16.981 1.00 89.94 111 MET A C 1
ATOM 888 O O . MET A 1 111 ? 21.093 6.955 -17.722 1.00 89.94 111 MET A O 1
ATOM 892 N N . TYR A 1 112 ? 19.998 7.974 -16.085 1.00 88.00 112 TYR A N 1
ATOM 893 C CA . TYR A 1 112 ? 20.994 9.051 -15.997 1.00 88.00 112 TYR A CA 1
ATOM 894 C C . TYR A 1 112 ? 22.401 8.575 -15.609 1.00 88.00 112 TYR A C 1
ATOM 896 O O . TYR A 1 112 ? 23.378 9.237 -15.968 1.00 88.00 112 TYR A O 1
ATOM 904 N N . ALA A 1 113 ? 22.509 7.417 -14.953 1.00 86.56 113 ALA A N 1
ATOM 905 C CA . ALA A 1 113 ? 23.772 6.813 -14.541 1.00 86.56 113 ALA A CA 1
ATOM 906 C C . ALA A 1 113 ? 24.414 5.880 -15.593 1.00 86.56 113 ALA A C 1
ATOM 908 O O . ALA A 1 113 ? 25.552 5.462 -15.397 1.00 86.56 113 ALA A O 1
ATOM 909 N N . VAL A 1 114 ? 23.756 5.582 -16.727 1.00 87.00 114 VAL A N 1
ATOM 910 C CA . VAL A 1 114 ? 24.275 4.603 -17.719 1.00 87.00 114 VAL A CA 1
ATOM 911 C C . VAL A 1 114 ? 25.309 5.177 -18.695 1.00 87.00 114 VAL A C 1
ATOM 913 O O . VAL A 1 114 ? 25.716 4.504 -19.636 1.00 87.00 114 VAL A O 1
ATOM 916 N N . GLY A 1 115 ? 25.735 6.429 -18.496 1.00 84.88 115 GLY A N 1
ATOM 917 C CA . GLY A 1 115 ? 26.711 7.092 -19.367 1.00 84.88 115 GLY A CA 1
ATOM 918 C C . GLY A 1 115 ? 26.111 7.805 -20.584 1.00 84.88 115 GLY A C 1
ATOM 919 O O . GLY A 1 115 ? 26.801 7.973 -21.585 1.00 84.88 115 GLY A O 1
ATOM 920 N N . LEU A 1 116 ? 24.847 8.244 -20.509 1.00 87.62 116 LEU A N 1
ATOM 921 C CA . LEU A 1 116 ? 24.224 9.076 -21.548 1.00 87.62 116 LEU A CA 1
ATOM 922 C C . LEU A 1 116 ? 25.011 10.378 -21.782 1.00 87.62 116 LEU A C 1
ATOM 924 O O . LEU A 1 116 ? 25.517 11.000 -20.839 1.00 87.62 116 LEU A O 1
ATOM 928 N N . ASP A 1 117 ? 25.044 10.833 -23.035 1.00 90.19 117 ASP A N 1
ATOM 929 C CA . ASP A 1 117 ? 25.639 12.114 -23.400 1.00 90.19 117 ASP A CA 1
ATOM 930 C C . ASP A 1 117 ? 24.943 13.291 -22.685 1.00 90.19 117 ASP A C 1
ATOM 932 O O . ASP A 1 117 ? 23.826 13.188 -22.160 1.00 90.19 117 ASP A O 1
ATOM 936 N N . VAL A 1 118 ? 25.645 14.421 -22.590 1.00 88.50 118 VAL A N 1
ATOM 937 C CA . VAL A 1 118 ? 25.174 15.592 -21.833 1.00 88.50 118 VAL A CA 1
ATOM 938 C C . VAL A 1 118 ? 23.878 16.157 -22.422 1.00 88.50 118 VAL A C 1
ATOM 940 O O . VAL A 1 118 ? 22.980 16.509 -21.654 1.00 88.50 118 VAL A O 1
ATOM 943 N N . ASP A 1 119 ? 23.746 16.182 -23.748 1.00 90.00 119 ASP A N 1
ATOM 944 C CA . ASP A 1 119 ? 22.593 16.769 -24.435 1.00 90.00 119 ASP A CA 1
ATOM 945 C C . ASP A 1 119 ? 21.334 15.923 -24.216 1.00 90.00 119 ASP A C 1
ATOM 947 O O . ASP A 1 119 ? 20.271 16.449 -23.870 1.00 90.00 119 ASP A O 1
ATOM 951 N N . THR A 1 120 ? 21.459 14.596 -24.296 1.00 87.44 120 THR A N 1
ATOM 952 C CA . THR A 1 120 ? 20.383 13.660 -23.960 1.00 87.44 120 THR A CA 1
ATOM 953 C C . THR A 1 120 ? 19.964 13.816 -22.501 1.00 87.44 120 THR A C 1
ATOM 955 O O . THR A 1 120 ? 18.769 13.917 -22.217 1.00 87.44 120 THR A O 1
ATOM 958 N N . ARG A 1 121 ? 20.905 13.890 -21.550 1.00 86.88 121 ARG A N 1
ATOM 959 C CA . ARG A 1 121 ? 20.558 14.090 -20.129 1.00 86.88 121 ARG A CA 1
ATOM 960 C C . ARG A 1 121 ? 19.849 15.421 -19.890 1.00 86.88 121 ARG A C 1
ATOM 962 O O . ARG A 1 121 ? 18.865 15.453 -19.149 1.00 86.88 121 ARG A O 1
ATOM 969 N N . ALA A 1 122 ? 20.300 16.497 -20.534 1.00 86.69 122 ALA A N 1
ATOM 970 C CA . ALA A 1 122 ? 19.671 17.810 -20.440 1.00 86.69 122 ALA A CA 1
ATOM 971 C C . ALA A 1 122 ? 18.239 17.795 -20.998 1.00 86.69 122 ALA A C 1
ATOM 973 O O . ALA A 1 122 ? 17.318 18.291 -20.343 1.00 86.69 122 ALA A O 1
ATOM 974 N N . TYR A 1 123 ? 18.027 17.157 -22.153 1.00 88.56 123 TYR A N 1
ATOM 975 C CA . TYR A 1 123 ? 16.701 16.999 -22.747 1.00 88.56 123 TYR A CA 1
ATOM 976 C C . TYR A 1 123 ? 15.740 16.250 -21.814 1.00 88.56 123 TYR A C 1
ATOM 978 O O . TYR A 1 123 ? 14.653 16.751 -21.530 1.00 88.56 123 TYR A O 1
ATOM 986 N N . PHE A 1 124 ? 16.133 15.082 -21.286 1.00 87.75 124 PHE A N 1
ATOM 987 C CA . PHE A 1 124 ? 15.254 14.306 -20.396 1.00 87.75 124 PHE A CA 1
ATOM 988 C C . PHE A 1 124 ? 15.044 14.966 -19.041 1.00 87.75 124 PHE A C 1
ATOM 990 O O . PHE A 1 124 ? 13.961 14.823 -18.474 1.00 87.75 124 PHE A O 1
ATOM 997 N N . THR A 1 125 ? 16.015 15.746 -18.564 1.00 88.94 125 THR A N 1
ATOM 998 C CA . THR A 1 125 ? 15.848 16.566 -17.361 1.00 88.94 125 THR A CA 1
ATOM 999 C C . THR A 1 125 ? 14.735 17.585 -17.576 1.00 88.94 125 THR A C 1
ATOM 1001 O O . THR A 1 125 ? 13.770 17.617 -16.812 1.00 88.94 125 THR A O 1
ATOM 1004 N N . ALA A 1 126 ? 14.813 18.369 -18.655 1.00 86.56 126 ALA A N 1
ATOM 1005 C CA . ALA A 1 126 ? 13.798 19.367 -18.977 1.00 86.56 126 ALA A CA 1
ATOM 1006 C C . ALA A 1 126 ? 12.422 18.723 -19.209 1.00 86.56 126 ALA A C 1
ATOM 1008 O O . ALA A 1 126 ? 11.421 19.157 -18.638 1.00 86.56 126 ALA A O 1
ATOM 1009 N N . ALA A 1 127 ? 12.379 17.650 -19.998 1.00 85.81 127 ALA A N 1
ATOM 1010 C CA . ALA A 1 127 ? 11.150 16.946 -20.330 1.00 85.81 127 ALA A CA 1
ATOM 1011 C C . ALA A 1 127 ? 10.460 16.348 -19.088 1.00 85.81 127 ALA A C 1
ATOM 1013 O O . ALA A 1 127 ? 9.250 16.494 -18.917 1.00 85.81 127 ALA A O 1
ATOM 1014 N N . THR A 1 128 ? 11.230 15.748 -18.174 1.00 86.06 128 THR A N 1
ATOM 1015 C CA . THR A 1 128 ? 10.702 15.169 -16.927 1.00 86.06 128 THR A CA 1
ATOM 1016 C C . THR A 1 128 ? 10.258 16.258 -15.949 1.00 86.06 128 THR A C 1
ATOM 1018 O O . THR A 1 128 ? 9.198 16.138 -15.338 1.00 86.06 128 THR A O 1
ATOM 1021 N N . MET A 1 129 ? 10.997 17.368 -15.835 1.00 86.06 129 MET A N 1
ATOM 1022 C CA . MET A 1 129 ? 10.585 18.501 -14.996 1.00 86.06 129 MET A CA 1
ATOM 1023 C C . MET A 1 129 ? 9.268 19.131 -15.466 1.00 86.06 129 MET A C 1
ATOM 1025 O O . MET A 1 129 ? 8.457 19.537 -14.633 1.00 86.06 129 MET A O 1
ATOM 1029 N N . ILE A 1 130 ? 9.010 19.167 -16.779 1.00 85.88 130 ILE A N 1
ATOM 1030 C CA . ILE A 1 130 ? 7.742 19.667 -17.326 1.00 85.88 130 ILE A CA 1
ATOM 1031 C C . ILE A 1 130 ? 6.551 18.846 -16.817 1.00 85.88 130 ILE A C 1
ATOM 1033 O O . ILE A 1 130 ? 5.508 19.447 -16.575 1.00 85.88 130 ILE A O 1
ATOM 1037 N N . ILE A 1 131 ? 6.689 17.533 -16.570 1.00 81.94 131 ILE A N 1
ATOM 1038 C CA . ILE A 1 131 ? 5.610 16.675 -16.027 1.00 81.94 131 ILE A CA 1
ATOM 1039 C C . ILE A 1 131 ? 5.127 17.165 -14.648 1.00 81.94 131 ILE A C 1
ATOM 1041 O O . ILE A 1 131 ? 3.954 17.000 -14.298 1.00 81.94 131 ILE A O 1
ATOM 1045 N N . ALA A 1 132 ? 5.977 17.824 -13.857 1.00 83.50 132 ALA A N 1
ATOM 1046 C CA . ALA A 1 132 ? 5.569 18.340 -12.551 1.00 83.50 132 ALA A CA 1
ATOM 1047 C C . ALA A 1 132 ? 4.439 19.384 -12.654 1.00 83.50 132 ALA A C 1
ATOM 1049 O O . ALA A 1 132 ? 3.597 19.470 -11.757 1.00 83.50 132 ALA A O 1
ATOM 1050 N N . VAL A 1 133 ? 4.369 20.133 -13.763 1.00 84.94 133 VAL A N 1
ATOM 1051 C CA . VAL A 1 133 ? 3.336 21.153 -14.003 1.00 84.94 133 VAL A CA 1
ATOM 1052 C C . VAL A 1 133 ? 1.942 20.516 -14.146 1.00 84.94 133 VAL A C 1
ATOM 1054 O O . VAL A 1 133 ? 1.064 20.857 -13.349 1.00 84.94 133 VAL A O 1
ATOM 1057 N N . PRO A 1 134 ? 1.716 19.548 -15.061 1.00 83.75 134 PRO A N 1
ATOM 1058 C CA . PRO A 1 134 ? 0.556 18.669 -15.087 1.00 83.75 134 PRO A CA 1
ATOM 1059 C C . PRO A 1 134 ? 0.054 18.176 -13.734 1.00 83.75 134 PRO A C 1
ATOM 1061 O O . PRO A 1 134 ? -1.126 18.316 -13.399 1.00 83.75 134 PRO A O 1
ATOM 1064 N N . THR A 1 135 ? 0.950 17.589 -12.947 1.00 83.75 135 THR A N 1
ATOM 1065 C CA . THR A 1 135 ? 0.602 16.998 -11.654 1.00 83.75 135 THR A CA 1
ATOM 1066 C C . THR A 1 135 ? 0.221 18.079 -10.646 1.00 83.75 135 THR A C 1
ATOM 1068 O O . THR A 1 135 ? -0.800 17.952 -9.966 1.00 83.75 135 THR A O 1
ATOM 1071 N N . GLY A 1 136 ? 0.956 19.195 -10.618 1.00 85.38 136 GLY A N 1
ATOM 1072 C CA . GLY A 1 136 ? 0.623 20.365 -9.808 1.00 85.38 136 GLY A CA 1
ATOM 1073 C C . GLY A 1 136 ? -0.753 20.942 -10.147 1.00 85.38 136 GLY A C 1
ATOM 1074 O O . GLY A 1 136 ? -1.557 21.182 -9.247 1.00 85.38 136 GLY A O 1
ATOM 1075 N N . MET A 1 137 ? -1.084 21.086 -11.437 1.00 87.31 137 MET A N 1
ATOM 1076 C CA . MET A 1 137 ? -2.402 21.559 -11.880 1.00 87.31 137 MET A CA 1
ATOM 1077 C C . MET A 1 137 ? -3.543 20.684 -11.347 1.00 87.31 137 MET A C 1
ATOM 1079 O O . MET A 1 137 ? -4.576 21.219 -10.938 1.00 87.31 137 MET A O 1
ATOM 1083 N N . LYS A 1 138 ? -3.373 19.355 -11.308 1.00 88.56 138 LYS A N 1
ATOM 1084 C CA . LYS A 1 138 ? -4.370 18.435 -10.732 1.00 88.56 138 LYS A CA 1
ATOM 1085 C C . LYS A 1 138 ? -4.543 18.668 -9.228 1.00 88.56 138 LYS A C 1
ATOM 1087 O O . LYS A 1 138 ? -5.676 18.828 -8.774 1.00 88.56 138 LYS A O 1
ATOM 1092 N N . ILE A 1 139 ? -3.439 18.774 -8.480 1.00 90.31 139 ILE A N 1
ATOM 1093 C CA . ILE A 1 139 ? -3.454 19.041 -7.030 1.00 90.31 139 ILE A CA 1
ATOM 1094 C C . ILE A 1 139 ? -4.193 20.346 -6.726 1.00 90.31 139 ILE A C 1
ATOM 1096 O O . ILE A 1 139 ? -5.146 20.349 -5.944 1.00 90.31 139 ILE A O 1
ATOM 1100 N N . PHE A 1 140 ? -3.823 21.442 -7.393 1.00 91.38 140 PHE A N 1
ATOM 1101 C CA . PHE A 1 140 ? -4.489 22.731 -7.203 1.00 91.38 140 PHE A CA 1
ATOM 1102 C C . PHE A 1 140 ? -5.963 22.696 -7.606 1.00 91.38 140 PHE A C 1
ATOM 1104 O O . PHE A 1 140 ? -6.791 23.318 -6.944 1.00 91.38 140 PHE A O 1
ATOM 1111 N N . SER A 1 141 ? -6.319 21.932 -8.639 1.00 91.88 141 SER A N 1
ATOM 1112 C CA . SER A 1 141 ? -7.715 21.766 -9.044 1.00 91.88 141 SER A CA 1
ATOM 1113 C C . SER A 1 141 ? -8.551 21.059 -7.973 1.00 91.88 141 SER A C 1
ATOM 1115 O O . SER A 1 141 ? -9.667 21.495 -7.681 1.00 91.88 141 SER A O 1
ATOM 1117 N N . TRP A 1 142 ? -8.028 20.012 -7.325 1.00 93.88 142 TRP A N 1
ATOM 1118 C CA . TRP A 1 142 ? -8.720 19.377 -6.198 1.00 93.88 142 TRP A CA 1
ATOM 1119 C C . TRP A 1 142 ? -8.821 20.312 -4.990 1.00 93.88 142 TRP A C 1
ATOM 1121 O O . TRP A 1 142 ? -9.904 20.437 -4.422 1.00 93.88 142 TRP A O 1
ATOM 1131 N N . LEU A 1 143 ? -7.752 21.038 -4.647 1.00 93.06 143 LEU A N 1
ATOM 1132 C CA . LEU A 1 143 ? -7.774 22.024 -3.559 1.00 93.06 143 LEU A CA 1
ATOM 1133 C C . LEU A 1 143 ? -8.800 23.141 -3.810 1.00 93.06 143 LEU A C 1
ATOM 1135 O O . LEU A 1 143 ? -9.579 23.474 -2.920 1.00 93.06 143 LEU A O 1
ATOM 1139 N N . ALA A 1 144 ? -8.873 23.667 -5.034 1.00 92.62 144 ALA A N 1
ATOM 1140 C CA . ALA A 1 144 ? -9.870 24.664 -5.429 1.00 92.62 144 ALA A CA 1
ATOM 1141 C C . ALA A 1 144 ? -11.307 24.107 -5.426 1.00 92.62 144 ALA A C 1
ATOM 1143 O O . ALA A 1 144 ? -12.267 24.836 -5.163 1.00 92.62 144 ALA A O 1
ATOM 1144 N N . THR A 1 145 ? -11.470 22.809 -5.699 1.00 92.88 145 THR A N 1
ATOM 1145 C CA . THR A 1 145 ? -12.769 22.125 -5.596 1.00 92.88 145 THR A CA 1
ATOM 1146 C C . THR A 1 145 ? -13.231 22.056 -4.141 1.00 92.88 145 THR A C 1
ATOM 1148 O O . THR A 1 145 ? -14.390 22.356 -3.860 1.00 92.88 145 THR A O 1
ATOM 1151 N N . LEU A 1 146 ? -12.318 21.731 -3.218 1.00 93.44 146 LEU A N 1
ATOM 1152 C CA . LEU A 1 146 ? -12.583 21.705 -1.778 1.00 93.44 146 LEU A CA 1
ATOM 1153 C C . LEU A 1 146 ? -12.871 23.111 -1.231 1.00 93.44 146 LEU A C 1
ATOM 1155 O O . LEU A 1 146 ? -13.804 23.294 -0.451 1.00 93.44 146 LEU A O 1
ATOM 1159 N N . TYR A 1 147 ? -12.110 24.119 -1.659 1.00 93.12 147 TYR A N 1
ATOM 1160 C CA . TYR A 1 147 ? -12.277 25.494 -1.194 1.00 93.12 147 TYR A CA 1
ATOM 1161 C C . TYR A 1 147 ? -13.685 26.034 -1.486 1.00 93.12 147 TYR A C 1
ATOM 1163 O O . TYR A 1 147 ? -14.165 25.976 -2.618 1.00 93.12 147 TYR A O 1
ATOM 1171 N N . GLY A 1 148 ? -14.366 26.566 -0.468 1.00 84.75 148 GLY A N 1
ATOM 1172 C CA . GLY A 1 148 ? -15.729 27.099 -0.591 1.00 84.75 148 GLY A CA 1
ATOM 1173 C C . GLY A 1 148 ? -16.815 26.047 -0.870 1.00 84.75 148 GLY A C 1
ATOM 1174 O O . GLY A 1 148 ? -17.918 26.418 -1.263 1.00 84.75 148 GLY A O 1
ATOM 1175 N N . GLY A 1 149 ? -16.513 24.750 -0.732 1.00 87.38 149 GLY A N 1
ATOM 1176 C CA . GLY A 1 149 ? -17.503 23.669 -0.751 1.00 87.38 149 GLY A CA 1
ATOM 1177 C C . GLY A 1 149 ? -18.072 23.360 0.637 1.00 87.38 149 GLY A C 1
ATOM 1178 O O . GLY A 1 149 ? -17.541 23.799 1.656 1.00 87.38 149 GLY A O 1
ATOM 1179 N N . SER A 1 150 ? -19.137 22.558 0.688 1.00 89.56 150 SER A N 1
ATOM 1180 C CA . SER A 1 150 ? -19.667 22.005 1.942 1.00 89.56 150 SER A CA 1
ATOM 1181 C C . SER A 1 150 ? -19.018 20.644 2.188 1.00 89.56 150 SER A C 1
ATOM 1183 O O . SER A 1 150 ? -19.504 19.620 1.707 1.00 89.56 150 SER A O 1
ATOM 1185 N N . LEU A 1 151 ? -17.870 20.638 2.876 1.00 89.81 151 LEU A N 1
ATOM 1186 C CA . LEU A 1 151 ? -17.106 19.411 3.104 1.00 89.81 151 LEU A CA 1
ATOM 1187 C C . LEU A 1 151 ? -17.820 18.483 4.089 1.00 89.81 151 LEU A C 1
ATOM 1189 O O . LEU A 1 151 ? -17.997 18.808 5.262 1.00 89.81 151 LEU A O 1
ATOM 1193 N N . ARG A 1 152 ? -18.132 17.274 3.625 1.00 87.75 152 ARG A N 1
ATOM 1194 C CA . ARG A 1 152 ? -18.510 16.148 4.484 1.00 87.75 152 ARG A CA 1
ATOM 1195 C C . ARG A 1 152 ? -17.271 15.308 4.779 1.00 87.75 152 ARG A C 1
ATOM 1197 O O . ARG A 1 152 ? -16.746 14.646 3.886 1.00 87.75 152 ARG A O 1
ATOM 1204 N N . ILE A 1 153 ? -16.805 15.340 6.027 1.00 85.81 153 ILE A N 1
ATOM 1205 C CA . ILE A 1 153 ? -15.611 14.607 6.474 1.00 85.81 153 ILE A CA 1
ATOM 1206 C C . ILE A 1 153 ? -15.973 13.146 6.766 1.00 85.81 153 ILE A C 1
ATOM 1208 O O . ILE A 1 153 ? -16.085 12.721 7.909 1.00 85.81 153 ILE A O 1
ATOM 1212 N N . THR A 1 154 ? -16.197 12.385 5.699 1.00 85.75 154 THR A N 1
ATOM 1213 C CA . THR A 1 154 ? -16.413 10.933 5.735 1.00 85.75 154 THR A CA 1
ATOM 1214 C C . THR A 1 154 ? -15.093 10.184 5.522 1.00 85.75 154 THR A C 1
ATOM 1216 O O . THR A 1 154 ? -14.097 10.763 5.075 1.00 85.75 154 THR A O 1
ATOM 1219 N N . THR A 1 155 ? -15.062 8.873 5.787 1.00 85.50 155 THR A N 1
ATOM 1220 C CA . THR A 1 155 ? -13.864 8.035 5.574 1.00 85.50 155 THR A CA 1
ATOM 1221 C C . THR A 1 155 ? -13.258 8.162 4.164 1.00 85.50 155 THR A C 1
ATOM 1223 O O . THR A 1 155 ? -12.047 8.377 4.074 1.00 85.50 155 THR A O 1
ATOM 1226 N N . PRO A 1 156 ? -14.028 8.099 3.054 1.00 89.44 156 PRO A N 1
ATOM 1227 C CA . PRO A 1 156 ? -13.460 8.289 1.718 1.00 89.44 156 PRO A CA 1
ATOM 1228 C C . PRO A 1 156 ? -12.807 9.661 1.519 1.00 89.44 156 PRO A C 1
ATOM 1230 O O . PRO A 1 156 ? -11.764 9.754 0.876 1.00 89.44 156 PRO A O 1
ATOM 1233 N N . MET A 1 157 ? -13.404 10.725 2.072 1.00 90.19 157 MET A N 1
ATOM 1234 C CA . MET A 1 157 ? -12.860 12.082 1.975 1.00 90.19 157 MET A CA 1
ATOM 1235 C C . MET A 1 157 ? -11.537 12.200 2.738 1.00 90.19 157 MET A C 1
ATOM 1237 O O . MET A 1 157 ? -10.591 12.791 2.230 1.00 90.19 157 MET A O 1
ATOM 1241 N N . LEU A 1 158 ? -11.420 11.582 3.913 1.00 87.88 158 LEU A N 1
ATOM 1242 C CA . LEU A 1 158 ? -10.165 11.569 4.666 1.00 87.88 158 LEU A CA 1
ATOM 1243 C C . LEU A 1 158 ? -9.035 10.832 3.916 1.00 87.88 158 LEU A C 1
ATOM 1245 O O . LEU A 1 158 ? -7.923 11.353 3.848 1.00 87.88 158 LEU A O 1
ATOM 1249 N N . PHE A 1 159 ? -9.306 9.679 3.287 1.00 89.31 159 PHE A N 1
ATOM 1250 C CA . PHE A 1 159 ? -8.315 9.019 2.421 1.00 89.31 159 PHE A CA 1
ATOM 1251 C C . PHE A 1 159 ? -7.963 9.871 1.196 1.00 89.31 159 PHE A C 1
ATOM 1253 O O . PHE A 1 159 ? -6.801 9.916 0.797 1.00 89.31 159 PHE A O 1
ATOM 1260 N N . ALA A 1 160 ? -8.929 10.595 0.625 1.00 91.31 160 ALA A N 1
ATOM 1261 C CA . ALA A 1 160 ? -8.653 11.521 -0.467 1.00 91.31 160 ALA A CA 1
ATOM 1262 C C . ALA A 1 160 ? -7.751 12.687 -0.029 1.00 91.31 160 ALA A C 1
ATOM 1264 O O . ALA A 1 160 ? -6.812 13.034 -0.739 1.00 91.31 160 ALA A O 1
ATOM 1265 N N . LEU A 1 161 ? -7.960 13.257 1.158 1.00 89.69 161 LEU A N 1
ATOM 1266 C CA . LEU A 1 161 ? -7.074 14.292 1.702 1.00 89.69 161 LEU A CA 1
ATOM 1267 C C . LEU A 1 161 ? -5.664 13.750 1.990 1.00 89.69 161 LEU A C 1
ATOM 1269 O O . LEU A 1 161 ? -4.677 14.415 1.675 1.00 89.69 161 LEU A O 1
ATOM 1273 N N . GLY A 1 162 ? -5.559 12.527 2.520 1.00 87.50 162 GLY A N 1
ATOM 1274 C CA . GLY A 1 162 ? -4.276 11.848 2.710 1.00 87.50 162 GLY A CA 1
ATOM 1275 C C . GLY A 1 162 ? -3.535 11.595 1.402 1.00 87.50 162 GLY A C 1
ATOM 1276 O O . GLY A 1 162 ? -2.336 11.859 1.319 1.00 87.50 162 GLY A O 1
ATOM 1277 N N . PHE A 1 163 ? -4.259 11.197 0.354 1.00 90.06 163 PHE A N 1
ATOM 1278 C CA . PHE A 1 163 ? -3.725 11.091 -0.999 1.00 90.06 163 PHE A CA 1
ATOM 1279 C C . PHE A 1 163 ? -3.135 12.417 -1.489 1.00 90.06 163 PHE A C 1
ATOM 1281 O O . PHE A 1 163 ? -1.998 12.441 -1.953 1.00 90.06 163 PHE A O 1
ATOM 1288 N N . LEU A 1 164 ? -3.874 13.528 -1.356 1.00 91.38 164 LEU A N 1
ATOM 1289 C CA . LEU A 1 164 ? -3.403 14.856 -1.769 1.00 91.38 164 LEU A CA 1
ATOM 1290 C C . LEU A 1 164 ? -2.103 15.245 -1.040 1.00 91.38 164 LEU A C 1
ATOM 1292 O O . LEU A 1 164 ? -1.171 15.750 -1.669 1.00 91.38 164 LEU A O 1
ATOM 1296 N N . ALA A 1 165 ? -2.025 14.994 0.270 1.00 87.50 165 ALA A N 1
ATOM 1297 C CA . ALA A 1 165 ? -0.843 15.303 1.073 1.00 87.50 165 ALA A CA 1
ATOM 1298 C C . ALA A 1 165 ? 0.378 14.461 0.657 1.00 87.50 165 ALA A C 1
ATOM 1300 O O . ALA A 1 165 ? 1.445 15.013 0.382 1.00 87.50 165 ALA A O 1
ATOM 1301 N N . LEU A 1 166 ? 0.213 13.139 0.558 1.00 84.50 166 LEU A N 1
ATOM 1302 C CA . LEU A 1 166 ? 1.275 12.207 0.169 1.00 84.50 166 LEU A CA 1
ATOM 1303 C C . LEU A 1 166 ? 1.777 12.466 -1.251 1.00 84.50 166 LEU A C 1
ATOM 1305 O O . LEU A 1 166 ? 2.986 12.527 -1.471 1.00 84.50 166 LEU A O 1
ATOM 1309 N N . LEU A 1 167 ? 0.861 12.695 -2.194 1.00 87.88 167 LEU A N 1
ATOM 1310 C CA . LEU A 1 167 ? 1.203 13.014 -3.575 1.00 87.88 167 LEU A CA 1
ATOM 1311 C C . LEU A 1 167 ? 1.989 14.325 -3.673 1.00 87.88 167 LEU A C 1
ATOM 1313 O O . LEU A 1 167 ? 2.905 14.424 -4.481 1.00 87.88 167 LEU A O 1
ATOM 1317 N N . THR A 1 168 ? 1.671 15.319 -2.841 1.00 88.44 168 THR A N 1
ATOM 1318 C CA . THR A 1 168 ? 2.417 16.586 -2.810 1.00 88.44 168 THR A CA 1
ATOM 1319 C C . THR A 1 168 ? 3.847 16.368 -2.310 1.00 88.44 168 THR A C 1
ATOM 1321 O O . THR A 1 168 ? 4.795 16.820 -2.948 1.00 88.44 168 THR A O 1
ATOM 1324 N N . ILE A 1 169 ? 4.023 15.630 -1.207 1.00 85.38 169 ILE A N 1
ATOM 1325 C CA . ILE A 1 169 ? 5.352 15.323 -0.650 1.00 85.38 169 ILE A CA 1
ATOM 1326 C C . ILE A 1 169 ? 6.174 14.482 -1.637 1.00 85.38 169 ILE A C 1
ATOM 1328 O O . ILE A 1 169 ? 7.324 14.815 -1.923 1.00 85.38 169 ILE A O 1
ATOM 1332 N N . GLY A 1 170 ? 5.581 13.424 -2.193 1.00 84.50 170 GLY A N 1
ATOM 1333 C CA . GLY A 1 170 ? 6.230 12.560 -3.175 1.00 84.50 170 GLY A CA 1
ATOM 1334 C C . GLY A 1 170 ? 6.528 13.270 -4.500 1.00 84.50 170 GLY A C 1
ATOM 1335 O O . GLY A 1 170 ? 7.580 13.058 -5.095 1.00 84.50 170 GLY A O 1
ATOM 1336 N N . GLY A 1 171 ? 5.652 14.172 -4.948 1.00 86.38 171 GLY A N 1
ATOM 1337 C CA . GLY A 1 171 ? 5.877 14.978 -6.148 1.00 86.38 171 GLY A CA 1
ATOM 1338 C C . GLY A 1 171 ? 7.097 15.891 -6.015 1.00 86.38 171 GLY A C 1
ATOM 1339 O O . GLY A 1 171 ? 7.904 15.974 -6.937 1.00 86.38 171 GLY A O 1
ATOM 1340 N N . LEU A 1 172 ? 7.288 16.515 -4.847 1.00 87.44 172 LEU A N 1
ATOM 1341 C CA . LEU A 1 172 ? 8.456 17.361 -4.579 1.00 87.44 172 LEU A CA 1
ATOM 1342 C C . LEU A 1 172 ? 9.771 16.569 -4.604 1.00 87.44 172 LEU A C 1
ATOM 1344 O O . LEU A 1 172 ? 10.762 17.060 -5.142 1.00 87.44 172 LEU A O 1
ATOM 1348 N N . THR A 1 173 ? 9.791 15.344 -4.068 1.00 87.19 173 THR A N 1
ATOM 1349 C CA . THR A 1 173 ? 10.985 14.483 -4.148 1.00 87.19 173 THR A CA 1
ATOM 1350 C C . THR A 1 173 ? 11.253 13.996 -5.575 1.00 87.19 173 THR A C 1
ATOM 1352 O O . THR A 1 173 ? 12.410 13.851 -5.960 1.00 87.19 173 THR A O 1
ATOM 1355 N N . GLY A 1 174 ? 10.213 13.842 -6.399 1.00 86.69 174 GLY A N 1
ATOM 1356 C CA . GLY A 1 174 ? 10.347 13.482 -7.815 1.00 86.69 174 GLY A CA 1
ATOM 1357 C C . GLY A 1 174 ? 10.972 14.581 -8.665 1.00 86.69 174 GLY A C 1
ATOM 1358 O O . GLY A 1 174 ? 11.793 14.297 -9.528 1.00 86.69 174 GLY A O 1
ATOM 1359 N N . VAL A 1 175 ? 10.660 15.852 -8.383 1.00 89.38 175 VAL A N 1
ATOM 1360 C CA . VAL A 1 175 ? 11.302 16.996 -9.062 1.00 89.38 175 VAL A CA 1
ATOM 1361 C C . VAL A 1 175 ? 12.812 17.026 -8.802 1.00 89.38 175 VAL A C 1
ATOM 1363 O O . VAL A 1 175 ? 13.579 17.416 -9.681 1.00 89.38 175 VAL A O 1
ATOM 1366 N N . ILE A 1 176 ? 13.249 16.586 -7.619 1.00 89.62 176 ILE A N 1
ATOM 1367 C CA . ILE A 1 176 ? 14.673 16.476 -7.283 1.00 89.62 176 ILE A CA 1
ATOM 1368 C C . ILE A 1 176 ? 15.337 15.371 -8.118 1.00 89.62 176 ILE A C 1
ATOM 1370 O O . ILE A 1 176 ? 16.392 15.621 -8.695 1.00 89.62 176 ILE A O 1
ATOM 1374 N N . LEU A 1 177 ? 14.704 14.198 -8.242 1.00 88.56 177 LEU A N 1
ATOM 1375 C CA . LEU A 1 177 ? 15.198 13.081 -9.068 1.00 88.56 177 LEU A CA 1
ATOM 1376 C C . LEU A 1 177 ? 15.119 13.352 -10.576 1.00 88.56 177 LEU A C 1
ATOM 1378 O O . LEU A 1 177 ? 15.896 12.807 -11.351 1.00 88.56 177 LEU A O 1
ATOM 1382 N N . ALA A 1 178 ? 14.230 14.245 -11.016 1.00 89.50 178 ALA A N 1
ATOM 1383 C CA . ALA A 1 178 ? 14.173 14.663 -12.414 1.00 89.50 178 ALA A CA 1
ATOM 1384 C C . ALA A 1 178 ? 15.457 15.386 -12.868 1.00 89.50 178 ALA A C 1
ATOM 1386 O O . ALA A 1 178 ? 15.728 15.443 -14.067 1.00 89.50 178 ALA A O 1
ATOM 1387 N N . ASN A 1 179 ? 16.239 15.940 -11.932 1.00 90.69 179 ASN A N 1
ATOM 1388 C CA . ASN A 1 179 ? 17.510 16.598 -12.211 1.00 90.69 179 ASN A CA 1
ATOM 1389 C C . ASN A 1 179 ? 18.645 15.574 -12.348 1.00 90.69 179 ASN A C 1
ATOM 1391 O O . ASN A 1 179 ? 19.112 15.041 -11.343 1.00 90.69 179 ASN A O 1
ATOM 1395 N N . ALA A 1 180 ? 19.154 15.377 -13.568 1.00 87.75 180 ALA A N 1
ATOM 1396 C CA . ALA A 1 180 ? 20.212 14.401 -13.834 1.00 87.75 180 ALA A CA 1
ATOM 1397 C C . ALA A 1 180 ? 21.482 14.592 -12.982 1.00 87.75 180 ALA A C 1
ATOM 1399 O O . ALA A 1 180 ? 22.112 13.612 -12.599 1.00 87.75 180 ALA A O 1
ATOM 1400 N N . SER A 1 181 ? 21.866 15.829 -12.649 1.00 87.81 181 SER A N 1
ATOM 1401 C CA . SER A 1 181 ? 23.065 16.090 -11.837 1.00 87.81 181 SER A CA 1
ATOM 1402 C C . SER A 1 181 ? 22.898 15.643 -10.386 1.00 87.81 181 SER A C 1
ATOM 1404 O O . SER A 1 181 ? 23.861 15.199 -9.766 1.00 87.81 181 SER A O 1
ATOM 1406 N N . LEU A 1 182 ? 21.687 15.779 -9.836 1.00 88.19 182 LEU A N 1
ATOM 1407 C CA . LEU A 1 182 ? 21.371 15.308 -8.487 1.00 88.19 182 LEU A CA 1
ATOM 1408 C C . LEU A 1 182 ? 21.111 13.805 -8.476 1.00 88.19 182 LEU A C 1
ATOM 1410 O O . LEU A 1 182 ? 21.535 13.134 -7.537 1.00 88.19 182 LEU A O 1
ATOM 1414 N N . ASP A 1 183 ? 20.461 13.286 -9.519 1.00 88.25 183 ASP A N 1
ATOM 1415 C CA . ASP A 1 183 ? 20.164 11.865 -9.640 1.00 88.25 183 ASP A CA 1
ATOM 1416 C C . ASP A 1 183 ? 21.441 11.033 -9.619 1.00 88.25 183 ASP A C 1
ATOM 1418 O O . ASP A 1 183 ? 21.494 10.087 -8.861 1.00 88.25 183 ASP A O 1
ATOM 1422 N N . VAL A 1 184 ? 22.533 11.446 -10.273 1.00 87.19 184 VAL A N 1
ATOM 1423 C CA . VAL A 1 184 ? 23.823 10.720 -10.200 1.00 87.19 184 VAL A CA 1
ATOM 1424 C C . VAL A 1 184 ? 24.287 10.443 -8.757 1.00 87.19 184 VAL A C 1
ATOM 1426 O O . VAL A 1 184 ? 24.890 9.406 -8.500 1.00 87.19 184 VAL A O 1
ATOM 1429 N N . ALA A 1 185 ? 24.004 11.338 -7.804 1.00 86.06 185 ALA A N 1
ATOM 1430 C CA . ALA A 1 185 ? 24.362 11.148 -6.395 1.00 86.06 185 ALA A CA 1
ATOM 1431 C C . ALA A 1 185 ? 23.292 10.405 -5.572 1.00 86.06 185 ALA A C 1
ATOM 1433 O O . ALA A 1 185 ? 23.587 9.915 -4.483 1.00 86.06 185 ALA A O 1
ATOM 1434 N N . LEU A 1 186 ? 22.046 10.375 -6.048 1.00 86.81 186 LEU A N 1
ATOM 1435 C CA . LEU A 1 186 ? 20.896 9.777 -5.363 1.00 86.81 186 LEU A CA 1
ATOM 1436 C C . LEU A 1 186 ? 20.463 8.438 -5.980 1.00 86.81 186 LEU A C 1
ATOM 1438 O O . LEU A 1 186 ? 19.663 7.732 -5.359 1.00 86.81 186 LEU A O 1
ATOM 1442 N N . HIS A 1 187 ? 20.991 8.093 -7.152 1.00 87.94 187 HIS A N 1
ATOM 1443 C CA . HIS A 1 187 ? 20.666 6.909 -7.932 1.00 87.94 187 HIS A CA 1
ATOM 1444 C C . HIS A 1 187 ? 20.890 5.651 -7.098 1.00 87.94 187 HIS A C 1
ATOM 1446 O O . HIS A 1 187 ? 21.878 5.559 -6.370 1.00 87.94 187 HIS A O 1
ATOM 1452 N N . ASP A 1 188 ? 19.945 4.713 -7.158 1.00 86.94 188 ASP A N 1
ATOM 1453 C CA . ASP A 1 188 ? 19.957 3.462 -6.387 1.00 86.94 188 ASP A CA 1
ATOM 1454 C C . ASP A 1 188 ? 20.148 3.614 -4.865 1.00 86.94 188 ASP A C 1
ATOM 1456 O O . ASP A 1 188 ? 20.451 2.655 -4.153 1.00 86.94 188 ASP A O 1
ATOM 1460 N N . THR A 1 189 ? 19.912 4.809 -4.318 1.00 83.62 189 THR A N 1
ATOM 1461 C CA . THR A 1 189 ? 19.867 5.016 -2.868 1.00 83.62 189 THR A CA 1
ATOM 1462 C C . THR A 1 189 ? 18.441 4.886 -2.332 1.00 83.62 189 THR A C 1
ATOM 1464 O O . THR A 1 189 ? 17.445 4.981 -3.057 1.00 83.62 189 THR A O 1
ATOM 1467 N N . TYR A 1 190 ? 18.315 4.788 -1.005 1.00 79.50 190 TYR A N 1
ATOM 1468 C CA . TYR A 1 190 ? 17.020 4.823 -0.318 1.00 79.50 190 TYR A CA 1
ATOM 1469 C C . TYR A 1 190 ? 16.186 6.084 -0.605 1.00 79.50 190 TYR A C 1
ATOM 1471 O O . TYR A 1 190 ? 14.985 6.083 -0.334 1.00 79.50 190 TYR A O 1
ATOM 1479 N N . TYR A 1 191 ? 16.771 7.149 -1.168 1.00 81.88 191 TYR A N 1
ATOM 1480 C CA . TYR A 1 191 ? 16.012 8.318 -1.609 1.00 81.88 191 TYR A CA 1
ATOM 1481 C C . TYR A 1 191 ? 15.044 7.974 -2.754 1.00 81.88 191 TYR A C 1
ATOM 1483 O O . TYR A 1 191 ? 13.874 8.355 -2.694 1.00 81.88 191 TYR A O 1
ATOM 1491 N N . VAL A 1 192 ? 15.503 7.215 -3.759 1.00 82.75 192 VAL A N 1
ATOM 1492 C CA . VAL A 1 192 ? 14.677 6.767 -4.897 1.00 82.75 192 VAL A CA 1
ATOM 1493 C C . VAL A 1 192 ? 13.564 5.846 -4.404 1.00 82.75 192 VAL A C 1
ATOM 1495 O O . VAL A 1 192 ? 12.393 6.043 -4.735 1.00 82.75 192 VAL A O 1
ATOM 1498 N N . VAL A 1 193 ? 13.908 4.909 -3.514 1.00 81.81 193 VAL A N 1
ATOM 1499 C CA . VAL A 1 193 ? 12.942 4.003 -2.878 1.00 81.81 193 VAL A CA 1
ATOM 1500 C C . VAL A 1 193 ? 11.869 4.798 -2.128 1.00 81.81 193 VAL A C 1
ATOM 1502 O O . VAL A 1 193 ? 10.678 4.560 -2.330 1.00 81.81 193 VAL A O 1
ATOM 1505 N N . ALA A 1 194 ? 12.259 5.773 -1.303 1.00 79.62 194 ALA A N 1
ATOM 1506 C CA . ALA A 1 194 ? 11.321 6.595 -0.542 1.00 79.62 194 ALA A CA 1
ATOM 1507 C C . ALA A 1 194 ? 10.407 7.434 -1.449 1.00 79.62 194 ALA A C 1
ATOM 1509 O O . ALA A 1 194 ? 9.197 7.474 -1.226 1.00 79.62 194 ALA A O 1
ATOM 1510 N N . HIS A 1 195 ? 10.958 8.073 -2.488 1.00 84.38 195 HIS A N 1
ATOM 1511 C CA . HIS A 1 195 ? 10.178 8.822 -3.476 1.00 84.38 195 HIS A CA 1
ATOM 1512 C C . HIS A 1 195 ? 9.079 7.952 -4.104 1.00 84.38 195 HIS A C 1
ATOM 1514 O O . HIS A 1 195 ? 7.898 8.312 -4.056 1.00 84.38 195 HIS A O 1
ATOM 1520 N N . PHE A 1 196 ? 9.455 6.778 -4.614 1.00 83.44 196 PHE A N 1
ATOM 1521 C CA . PHE A 1 196 ? 8.525 5.839 -5.233 1.00 83.44 196 PHE A CA 1
ATOM 1522 C C . PHE A 1 196 ? 7.442 5.361 -4.255 1.00 83.44 196 PHE A C 1
ATOM 1524 O O . PHE A 1 196 ? 6.266 5.273 -4.615 1.00 83.44 196 PHE A O 1
ATOM 1531 N N . HIS A 1 197 ? 7.801 5.115 -2.991 1.00 81.50 197 HIS A N 1
ATOM 1532 C CA . HIS A 1 197 ? 6.833 4.702 -1.976 1.00 81.50 197 HIS A CA 1
ATOM 1533 C C . HIS A 1 197 ? 5.851 5.816 -1.596 1.00 81.50 197 HIS A C 1
ATOM 1535 O O . HIS A 1 197 ? 4.684 5.516 -1.351 1.00 81.50 197 HIS A O 1
ATOM 1541 N N . TYR A 1 198 ? 6.266 7.088 -1.581 1.00 80.19 198 TYR A N 1
ATOM 1542 C CA . TYR A 1 198 ? 5.344 8.209 -1.357 1.00 80.19 198 TYR A CA 1
ATOM 1543 C C . TYR A 1 198 ? 4.335 8.378 -2.494 1.00 80.19 198 TYR A C 1
ATOM 1545 O O . TYR A 1 198 ? 3.152 8.581 -2.225 1.00 80.19 198 TYR A O 1
ATOM 1553 N N . VAL A 1 199 ? 4.783 8.278 -3.749 1.00 79.69 199 VAL A N 1
ATOM 1554 C CA . VAL A 1 199 ? 3.929 8.534 -4.919 1.00 79.69 199 VAL A CA 1
ATOM 1555 C C . VAL A 1 199 ? 3.098 7.314 -5.307 1.00 79.69 199 VAL A C 1
ATOM 1557 O O . VAL A 1 199 ? 1.873 7.412 -5.375 1.00 79.69 199 VAL A O 1
ATOM 1560 N N . LEU A 1 200 ? 3.735 6.168 -5.560 1.00 76.75 200 LEU A N 1
ATOM 1561 C CA . LEU A 1 200 ? 3.054 5.001 -6.116 1.00 76.75 200 LEU A CA 1
ATOM 1562 C C . LEU A 1 200 ? 2.493 4.096 -5.023 1.00 76.75 200 LEU A C 1
ATOM 1564 O O . LEU A 1 200 ? 1.296 3.830 -5.023 1.00 76.75 200 LEU A O 1
ATOM 1568 N N . SER A 1 201 ? 3.326 3.650 -4.078 1.00 68.12 201 SER A N 1
ATOM 1569 C CA . SER A 1 201 ? 2.882 2.682 -3.065 1.00 68.12 201 SER A CA 1
ATOM 1570 C C . SER A 1 201 ? 1.802 3.282 -2.162 1.00 68.12 201 SER A C 1
ATOM 1572 O O . SER A 1 201 ? 0.663 2.827 -2.158 1.00 68.12 201 SER A O 1
ATOM 1574 N N . MET A 1 202 ? 2.100 4.375 -1.459 1.00 71.00 202 MET A N 1
ATOM 1575 C CA . MET A 1 202 ? 1.144 4.987 -0.536 1.00 71.00 202 MET A CA 1
ATOM 1576 C C . MET A 1 202 ? 0.056 5.786 -1.264 1.00 71.00 202 MET A C 1
ATOM 1578 O O . MET A 1 202 ? -1.109 5.704 -0.879 1.00 71.00 202 MET A O 1
ATOM 1582 N N . GLY A 1 203 ? 0.385 6.504 -2.342 1.00 80.19 203 GLY A N 1
ATOM 1583 C CA . GLY A 1 203 ? -0.607 7.236 -3.134 1.00 80.19 203 GLY A CA 1
ATOM 1584 C C . GLY A 1 203 ? -1.659 6.315 -3.764 1.00 80.19 203 GLY A C 1
ATOM 1585 O O . GLY A 1 203 ? -2.854 6.472 -3.504 1.00 80.19 203 GLY A O 1
ATOM 1586 N N . ALA A 1 204 ? -1.260 5.309 -4.548 1.00 84.38 204 ALA A N 1
ATOM 1587 C CA . ALA A 1 204 ? -2.231 4.422 -5.194 1.00 84.38 204 ALA A CA 1
ATOM 1588 C C . ALA A 1 204 ? -3.072 3.646 -4.165 1.00 84.38 204 ALA A C 1
ATOM 1590 O O . ALA A 1 204 ? -4.290 3.536 -4.319 1.00 84.38 204 ALA A O 1
ATOM 1591 N N . VAL A 1 205 ? -2.454 3.186 -3.071 1.00 85.00 205 VAL A N 1
ATOM 1592 C CA . VAL A 1 205 ? -3.157 2.484 -1.988 1.00 85.00 205 VAL A CA 1
ATOM 1593 C C . VAL A 1 205 ? -4.212 3.377 -1.327 1.00 85.00 205 VAL A C 1
ATOM 1595 O O . VAL A 1 205 ? -5.347 2.938 -1.146 1.00 85.00 205 VAL A O 1
ATOM 1598 N N . PHE A 1 206 ? -3.908 4.644 -1.030 1.00 87.25 206 PHE A N 1
ATOM 1599 C CA . PHE A 1 206 ? -4.900 5.573 -0.473 1.00 87.25 206 PHE A CA 1
ATOM 1600 C C . PHE A 1 206 ? -6.062 5.827 -1.433 1.00 87.25 206 PHE A C 1
ATOM 1602 O O . PHE A 1 206 ? -7.214 5.856 -0.999 1.00 87.25 206 PHE A O 1
ATOM 1609 N N . ALA A 1 207 ? -5.788 5.978 -2.732 1.00 90.69 207 ALA A N 1
ATOM 1610 C CA . ALA A 1 207 ? -6.839 6.143 -3.731 1.00 90.69 207 ALA A CA 1
ATOM 1611 C C . ALA A 1 207 ? -7.744 4.902 -3.819 1.00 90.69 207 ALA A C 1
ATOM 1613 O O . ALA A 1 207 ? -8.967 5.041 -3.895 1.00 90.69 207 ALA A O 1
ATOM 1614 N N . LEU A 1 208 ? -7.166 3.698 -3.740 1.00 90.19 208 LEU A N 1
ATOM 1615 C CA . LEU A 1 208 ? -7.908 2.436 -3.703 1.00 90.19 208 LEU A CA 1
ATOM 1616 C C . LEU A 1 208 ? -8.765 2.308 -2.442 1.00 90.19 208 LEU A C 1
ATOM 1618 O O . LEU A 1 208 ? -9.938 1.960 -2.548 1.00 90.19 208 LEU A O 1
ATOM 1622 N N . PHE A 1 209 ? -8.232 2.631 -1.260 1.00 87.00 209 PHE A N 1
ATOM 1623 C CA . PHE A 1 209 ? -9.023 2.622 -0.027 1.00 87.00 209 PHE A CA 1
ATOM 1624 C C . PHE A 1 209 ? -10.145 3.664 -0.065 1.00 87.00 209 PHE A C 1
ATOM 1626 O O . PHE A 1 209 ? -11.285 3.341 0.270 1.00 87.00 209 PHE A O 1
ATOM 1633 N N . ALA A 1 210 ? -9.869 4.884 -0.538 1.00 89.94 210 ALA A N 1
ATOM 1634 C CA . ALA A 1 210 ? -10.891 5.913 -0.715 1.00 89.94 210 ALA A CA 1
ATOM 1635 C C . ALA A 1 210 ? -12.037 5.401 -1.606 1.00 89.94 210 ALA A C 1
ATOM 1637 O O . ALA A 1 210 ? -13.211 5.505 -1.246 1.00 89.94 210 ALA A O 1
ATOM 1638 N N . ALA A 1 211 ? -11.690 4.792 -2.741 1.00 90.94 211 ALA A N 1
ATOM 1639 C CA . ALA A 1 211 ? -12.632 4.217 -3.690 1.00 90.94 211 ALA A CA 1
ATOM 1640 C C . ALA A 1 211 ? -13.404 3.023 -3.123 1.00 90.94 211 ALA A C 1
ATOM 1642 O O . ALA A 1 211 ? -14.617 2.934 -3.314 1.00 90.94 211 ALA A O 1
ATOM 1643 N N . PHE A 1 212 ? -12.728 2.135 -2.392 1.00 88.56 212 PHE A N 1
ATOM 1644 C CA . PHE A 1 212 ? -13.348 0.998 -1.726 1.00 88.56 212 PHE A CA 1
ATOM 1645 C C . PHE A 1 212 ? -14.431 1.476 -0.760 1.00 88.56 212 PHE A C 1
ATOM 1647 O O . PHE A 1 212 ? -15.591 1.099 -0.916 1.00 88.56 212 PHE A O 1
ATOM 1654 N N . TYR A 1 213 ? -14.111 2.383 0.169 1.00 86.12 213 TYR A N 1
ATOM 1655 C CA . TYR A 1 213 ? -15.106 2.919 1.104 1.00 86.12 213 TYR A CA 1
ATOM 1656 C C . TYR A 1 213 ? -16.227 3.691 0.393 1.00 86.12 213 TYR A C 1
ATOM 1658 O O . TYR A 1 213 ? -17.383 3.601 0.805 1.00 86.12 213 TYR A O 1
ATOM 1666 N N . PHE A 1 214 ? -15.919 4.408 -0.691 1.00 89.25 214 PHE A N 1
ATOM 1667 C CA . PHE A 1 214 ? -16.912 5.162 -1.458 1.00 89.25 214 PHE A CA 1
ATOM 1668 C C . PHE A 1 214 ? -17.902 4.262 -2.210 1.00 89.25 214 PHE A C 1
ATOM 1670 O O . PHE A 1 214 ? -19.107 4.512 -2.197 1.00 89.25 214 PHE A O 1
ATOM 1677 N N . TRP A 1 215 ? -17.418 3.201 -2.860 1.00 90.94 215 TRP A N 1
ATOM 1678 C CA . TRP A 1 215 ? -18.244 2.330 -3.698 1.00 90.94 215 TRP A CA 1
ATOM 1679 C C . TRP A 1 215 ? -18.752 1.069 -3.004 1.00 90.94 215 TRP A C 1
ATOM 1681 O O . TRP A 1 215 ? -19.626 0.408 -3.562 1.00 90.94 215 TRP A O 1
ATOM 1691 N N . THR A 1 216 ? -18.312 0.755 -1.783 1.00 86.19 216 THR A N 1
ATOM 1692 C CA . THR A 1 216 ? -18.808 -0.424 -1.047 1.00 86.19 216 THR A CA 1
ATOM 1693 C C . THR A 1 216 ? -20.328 -0.412 -0.897 1.00 86.19 216 THR A C 1
ATOM 1695 O O . THR A 1 216 ? -20.966 -1.440 -1.117 1.00 86.19 216 THR A O 1
ATOM 1698 N N . GLN A 1 217 ? -20.939 0.748 -0.632 1.00 84.00 217 GLN A N 1
ATOM 1699 C CA . GLN A 1 217 ? -22.400 0.850 -0.568 1.00 84.00 217 GLN A CA 1
ATOM 1700 C C . GLN A 1 217 ? -23.064 0.451 -1.892 1.00 84.00 217 GLN A C 1
ATOM 1702 O O . GLN A 1 217 ? -24.131 -0.153 -1.884 1.00 84.00 217 GLN A O 1
ATOM 1707 N N . LYS A 1 218 ? -22.428 0.745 -3.029 1.00 87.06 218 LYS A N 1
ATOM 1708 C CA . LYS A 1 218 ? -22.941 0.393 -4.355 1.00 87.06 218 LYS A CA 1
ATOM 1709 C C . LYS A 1 218 ? -22.722 -1.083 -4.701 1.00 87.06 218 LYS A C 1
ATOM 1711 O O . LYS A 1 218 ? -23.541 -1.651 -5.410 1.00 87.06 218 LYS A O 1
ATOM 1716 N N . ILE A 1 219 ? -21.637 -1.687 -4.215 1.00 88.81 219 ILE A N 1
ATOM 1717 C CA . ILE A 1 219 ? -21.281 -3.089 -4.489 1.00 88.81 219 ILE A CA 1
ATOM 1718 C C . ILE A 1 219 ? -22.053 -4.048 -3.571 1.00 88.81 219 ILE A C 1
ATOM 1720 O O . ILE A 1 219 ? -22.608 -5.035 -4.036 1.00 88.81 219 ILE A O 1
ATOM 1724 N N . ILE A 1 220 ? -22.087 -3.760 -2.267 1.00 85.81 220 ILE A N 1
ATOM 1725 C CA . ILE A 1 220 ? -22.610 -4.659 -1.221 1.00 85.81 220 ILE A CA 1
ATOM 1726 C C . ILE A 1 220 ? -24.017 -4.237 -0.759 1.00 85.81 220 ILE A C 1
ATOM 1728 O O . ILE A 1 220 ? -24.715 -4.996 -0.090 1.00 85.81 220 ILE A O 1
ATOM 1732 N N . GLY A 1 221 ? -24.459 -3.018 -1.082 1.00 82.94 221 GLY A N 1
ATOM 1733 C CA . GLY A 1 221 ? -25.741 -2.478 -0.613 1.00 82.94 221 GLY A CA 1
ATOM 1734 C C . GLY A 1 221 ? -25.727 -2.011 0.849 1.00 82.94 221 GLY A C 1
ATOM 1735 O O . GLY A 1 221 ? -26.768 -1.623 1.372 1.00 82.94 221 GLY A O 1
ATOM 1736 N N . LYS A 1 222 ? -24.569 -2.038 1.525 1.00 79.56 222 LYS A N 1
ATOM 1737 C CA . LYS A 1 222 ? -24.400 -1.618 2.927 1.00 79.56 222 LYS A CA 1
ATOM 1738 C C . LYS A 1 222 ? -23.296 -0.575 3.067 1.00 79.56 222 LYS A C 1
ATOM 1740 O O . LYS A 1 222 ? -22.254 -0.677 2.424 1.00 79.56 222 LYS A O 1
ATOM 1745 N N . THR A 1 223 ? -23.510 0.405 3.938 1.00 74.94 223 THR A N 1
ATOM 1746 C CA . THR A 1 223 ? -22.481 1.375 4.331 1.00 74.94 223 THR A CA 1
ATOM 1747 C C . THR A 1 223 ? -21.511 0.736 5.319 1.00 74.94 223 THR A C 1
ATOM 1749 O O . THR A 1 223 ? -21.932 0.067 6.266 1.00 74.94 223 THR A O 1
ATOM 1752 N N . LEU A 1 224 ? -20.212 0.945 5.113 1.00 74.12 224 LEU A N 1
ATOM 1753 C CA . LEU A 1 224 ? -19.194 0.558 6.089 1.00 74.12 224 LEU A CA 1
ATOM 1754 C C . LEU A 1 224 ? -19.260 1.476 7.314 1.00 74.12 224 LEU A C 1
ATOM 1756 O O . LEU A 1 224 ? -19.666 2.632 7.214 1.00 74.12 224 LEU A O 1
ATOM 1760 N N . ASN A 1 225 ? -18.862 0.951 8.472 1.00 72.94 225 ASN A N 1
ATOM 1761 C CA . ASN A 1 225 ? -18.836 1.719 9.714 1.00 72.94 225 ASN A CA 1
ATOM 1762 C C . ASN A 1 225 ? -17.760 2.818 9.641 1.00 72.94 225 ASN A C 1
ATOM 1764 O O . ASN A 1 225 ? -16.572 2.515 9.507 1.00 72.94 225 ASN A O 1
ATOM 1768 N N . GLU A 1 226 ? -18.175 4.080 9.773 1.00 69.94 226 GLU A N 1
ATOM 1769 C CA . GLU A 1 226 ? -17.285 5.246 9.703 1.00 69.94 226 GLU A CA 1
ATOM 1770 C C . GLU A 1 226 ? -16.217 5.249 10.806 1.00 69.94 226 GLU A C 1
ATOM 1772 O O . GLU A 1 226 ? -15.092 5.685 10.560 1.00 69.94 226 GLU A O 1
ATOM 1777 N N . ASN A 1 227 ? -16.511 4.682 11.984 1.00 67.38 227 ASN A N 1
ATOM 1778 C CA . ASN A 1 227 ? -15.547 4.599 13.086 1.00 67.38 227 ASN A CA 1
ATOM 1779 C C . ASN A 1 227 ? -14.343 3.729 12.709 1.00 67.38 227 ASN A C 1
ATOM 1781 O O . ASN A 1 227 ? -13.204 4.093 12.989 1.00 67.38 227 ASN A O 1
ATOM 1785 N N . LEU A 1 228 ? -14.572 2.607 12.017 1.00 63.47 228 LEU A N 1
ATOM 1786 C CA . LEU A 1 228 ? -13.489 1.731 11.556 1.00 63.47 228 LEU A CA 1
ATOM 1787 C C . LEU A 1 228 ? -12.618 2.433 10.508 1.00 63.47 228 LEU A C 1
ATOM 1789 O O . LEU A 1 228 ? -11.391 2.320 10.526 1.00 63.47 228 LEU A O 1
ATOM 1793 N N . GLY A 1 229 ? -13.257 3.199 9.627 1.00 65.88 229 GLY A N 1
ATOM 1794 C CA . GLY A 1 229 ? -12.577 4.042 8.659 1.00 65.88 229 GLY A CA 1
ATOM 1795 C C . GLY A 1 229 ? -11.705 5.116 9.311 1.00 65.88 229 GLY A C 1
ATOM 1796 O O . GLY A 1 229 ? -10.550 5.286 8.925 1.00 65.88 229 GLY A O 1
ATOM 1797 N N . LEU A 1 230 ? -12.222 5.795 10.339 1.00 67.75 230 LEU A N 1
ATOM 1798 C CA . LEU A 1 230 ? -11.471 6.784 11.112 1.00 67.75 230 LEU A CA 1
ATOM 1799 C C . LEU A 1 230 ? -10.264 6.153 11.818 1.00 67.75 230 LEU A C 1
ATOM 1801 O O . LEU A 1 230 ? -9.160 6.682 11.709 1.00 67.75 230 LEU A O 1
ATOM 1805 N N . TYR A 1 231 ? -10.442 5.007 12.485 1.00 66.19 231 TYR A N 1
ATOM 1806 C CA . TYR A 1 231 ? -9.336 4.304 13.142 1.00 66.19 231 TYR A CA 1
ATOM 1807 C C . TYR A 1 231 ? -8.264 3.863 12.146 1.00 66.19 231 TYR A C 1
ATOM 1809 O O . TYR A 1 231 ? -7.083 4.058 12.411 1.00 66.19 231 TYR A O 1
ATOM 1817 N N . THR A 1 232 ? -8.658 3.358 10.973 1.00 68.38 232 THR A N 1
ATOM 1818 C CA . THR A 1 232 ? -7.706 2.974 9.917 1.00 68.38 232 THR A CA 1
ATOM 1819 C C . THR A 1 232 ? -6.846 4.169 9.510 1.00 68.38 232 THR A C 1
ATOM 1821 O O . THR A 1 232 ? -5.630 4.060 9.402 1.00 68.38 232 THR A O 1
ATOM 1824 N N . ILE A 1 233 ? -7.460 5.338 9.343 1.00 69.06 233 ILE A N 1
ATOM 1825 C CA . ILE A 1 233 ? -6.757 6.555 8.937 1.00 69.06 233 ILE A CA 1
ATOM 1826 C C . ILE A 1 233 ? -5.845 7.065 10.047 1.00 69.06 233 ILE A C 1
ATOM 1828 O O . ILE A 1 233 ? -4.689 7.373 9.775 1.00 69.06 233 ILE A O 1
ATOM 1832 N N . LEU A 1 234 ? -6.315 7.101 11.295 1.00 69.75 234 LEU A N 1
ATOM 1833 C CA . LEU A 1 234 ? -5.481 7.474 12.438 1.00 69.75 234 LEU A CA 1
ATOM 1834 C C . LEU A 1 234 ? -4.268 6.553 12.568 1.00 69.75 234 LEU A C 1
ATOM 1836 O O . LEU A 1 234 ? -3.158 7.036 12.771 1.00 69.75 234 LEU A O 1
ATOM 1840 N N . THR A 1 235 ? -4.455 5.245 12.388 1.00 65.06 235 THR A N 1
ATOM 1841 C CA . THR A 1 235 ? -3.359 4.276 12.384 1.00 65.06 235 THR A CA 1
ATOM 1842 C C . THR A 1 235 ? -2.380 4.543 11.248 1.00 65.06 235 THR A C 1
ATOM 1844 O O . THR A 1 235 ? -1.178 4.591 11.491 1.00 65.06 235 THR A O 1
ATOM 1847 N N . VAL A 1 236 ? -2.857 4.764 10.023 1.00 71.88 236 VAL A N 1
ATOM 1848 C CA . VAL A 1 236 ? -1.968 5.021 8.883 1.00 71.88 236 VAL A CA 1
ATOM 1849 C C . VAL A 1 236 ? -1.207 6.340 9.057 1.00 71.88 236 VAL A C 1
ATOM 1851 O O . VAL A 1 236 ? 0.000 6.376 8.828 1.00 71.88 236 VAL A O 1
ATOM 1854 N N . TYR A 1 237 ? -1.863 7.407 9.519 1.00 72.19 237 TYR A N 1
ATOM 1855 C CA . TYR A 1 237 ? -1.192 8.674 9.818 1.00 72.19 237 TYR A CA 1
ATOM 1856 C C . TYR A 1 237 ? -0.195 8.547 10.965 1.00 72.19 237 TYR A C 1
ATOM 1858 O O . TYR A 1 237 ? 0.884 9.123 10.877 1.00 72.19 237 TYR A O 1
ATOM 1866 N N . LEU A 1 238 ? -0.517 7.786 12.014 1.00 69.75 238 LEU A N 1
ATOM 1867 C CA . LEU A 1 238 ? 0.410 7.506 13.107 1.00 69.75 238 LEU A CA 1
ATOM 1868 C C . LEU A 1 238 ? 1.647 6.772 12.588 1.00 69.75 238 LEU A C 1
ATOM 1870 O O . LEU A 1 238 ? 2.764 7.185 12.877 1.00 69.75 238 LEU A O 1
ATOM 1874 N N . VAL A 1 239 ? 1.461 5.722 11.784 1.00 70.94 239 VAL A N 1
A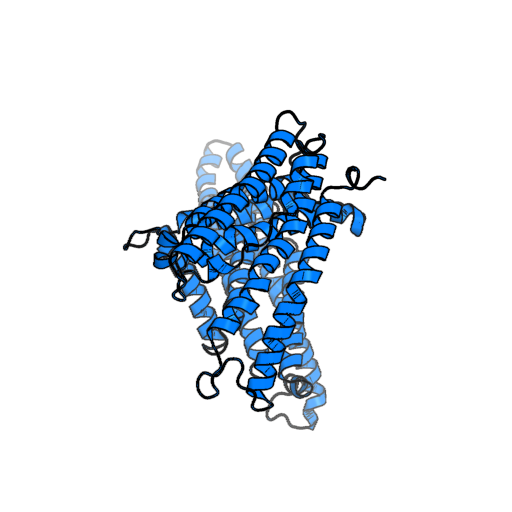TOM 1875 C CA . VAL A 1 239 ? 2.567 4.966 11.184 1.00 70.94 239 VAL A CA 1
ATOM 1876 C C . VAL A 1 239 ? 3.415 5.873 10.294 1.00 70.94 239 VAL A C 1
ATOM 1878 O O . VAL A 1 239 ? 4.638 5.869 10.424 1.00 70.94 239 VAL A O 1
ATOM 1881 N N . LEU A 1 240 ? 2.793 6.689 9.442 1.00 70.94 240 LEU A N 1
ATOM 1882 C CA . LEU A 1 240 ? 3.498 7.630 8.574 1.00 70.94 240 LEU A CA 1
ATOM 1883 C C . LEU A 1 240 ? 4.264 8.687 9.383 1.00 70.94 240 LEU A C 1
ATOM 1885 O O . LEU A 1 240 ? 5.426 8.960 9.094 1.00 70.94 240 LEU A O 1
ATOM 1889 N N . ALA A 1 241 ? 3.644 9.255 10.418 1.00 73.12 241 ALA A N 1
ATOM 1890 C CA . ALA A 1 241 ? 4.275 10.230 11.298 1.00 73.12 241 ALA A CA 1
ATOM 1891 C C . ALA A 1 241 ? 5.478 9.622 12.028 1.00 73.12 241 ALA A C 1
ATOM 1893 O O . ALA A 1 241 ? 6.545 10.229 12.037 1.00 73.12 241 ALA A O 1
ATOM 1894 N N . LEU A 1 242 ? 5.344 8.403 12.562 1.00 68.88 242 LEU A N 1
ATOM 1895 C CA . LEU A 1 242 ? 6.445 7.677 13.196 1.00 68.88 242 LEU A CA 1
ATOM 1896 C C . LEU A 1 242 ? 7.592 7.418 12.214 1.00 68.88 242 LEU A C 1
ATOM 1898 O O . LEU A 1 242 ? 8.743 7.637 12.575 1.00 68.88 242 LEU A O 1
ATOM 1902 N N . HIS A 1 243 ? 7.302 7.034 10.967 1.00 71.19 243 HIS A N 1
ATOM 1903 C CA . HIS A 1 243 ? 8.332 6.856 9.936 1.00 71.19 243 HIS A CA 1
ATOM 1904 C C . HIS A 1 243 ? 9.046 8.168 9.597 1.00 71.19 243 HIS A C 1
ATOM 1906 O O . HIS A 1 243 ? 10.271 8.195 9.486 1.00 71.19 243 HIS A O 1
ATOM 1912 N N . ILE A 1 244 ? 8.308 9.275 9.473 1.00 70.38 244 ILE A N 1
ATOM 1913 C CA . ILE A 1 244 ? 8.898 10.597 9.224 1.00 70.38 244 ILE A CA 1
ATOM 1914 C C . ILE A 1 244 ? 9.765 11.035 10.414 1.00 70.38 244 ILE A C 1
ATOM 1916 O O . ILE A 1 244 ? 10.862 11.550 10.211 1.00 70.38 244 ILE A O 1
ATOM 1920 N N . MET A 1 245 ? 9.302 10.813 11.647 1.00 70.00 245 MET A N 1
ATOM 1921 C CA . MET A 1 245 ? 10.033 11.155 12.874 1.00 70.00 245 MET A CA 1
ATOM 1922 C C . MET A 1 245 ? 11.276 10.289 13.091 1.00 70.00 245 MET A C 1
ATOM 1924 O O . MET A 1 245 ? 12.269 10.775 13.629 1.00 70.00 245 MET A O 1
ATOM 1928 N N . ALA A 1 246 ? 11.228 9.025 12.677 1.00 66.62 246 ALA A N 1
ATOM 1929 C CA . ALA A 1 246 ? 12.347 8.095 12.744 1.00 66.62 246 ALA A CA 1
ATOM 1930 C C . ALA A 1 246 ? 13.337 8.252 11.583 1.00 66.62 246 ALA A C 1
ATOM 1932 O O . ALA A 1 246 ? 14.434 7.703 11.639 1.00 66.62 246 ALA A O 1
ATOM 1933 N N . SER A 1 247 ? 12.989 9.008 10.538 1.00 66.62 247 SER A N 1
ATOM 1934 C CA . SER A 1 247 ? 13.891 9.255 9.418 1.00 66.62 247 SER A CA 1
ATOM 1935 C C . SER A 1 247 ? 15.108 10.076 9.864 1.00 66.62 247 SER A C 1
ATOM 1937 O O . SER A 1 247 ? 15.007 11.272 10.140 1.00 66.62 247 SER A O 1
ATOM 1939 N N . ASN A 1 248 ? 16.289 9.451 9.877 1.00 58.03 248 ASN A N 1
ATOM 1940 C CA . ASN A 1 248 ? 17.543 10.090 10.313 1.00 58.03 248 ASN A CA 1
ATOM 1941 C C . ASN A 1 248 ? 18.115 11.143 9.352 1.00 58.03 248 ASN A C 1
ATOM 1943 O O . ASN A 1 248 ? 19.169 11.721 9.625 1.00 58.03 248 ASN A O 1
ATOM 1947 N N . LYS A 1 249 ? 17.436 11.440 8.237 1.00 67.56 249 LYS A N 1
ATOM 1948 C CA . LYS A 1 249 ? 17.926 12.357 7.195 1.00 67.56 249 LYS A CA 1
ATOM 1949 C C . LYS A 1 249 ? 19.429 12.126 6.913 1.00 67.56 249 LYS A C 1
ATOM 1951 O O . LYS A 1 249 ? 19.817 11.020 6.568 1.00 67.56 249 LYS A O 1
ATOM 1956 N N . LYS A 1 250 ? 20.261 13.170 7.044 1.00 53.69 250 LYS A N 1
ATOM 1957 C CA . LYS A 1 250 ? 21.711 13.180 6.763 1.00 53.69 250 LYS A CA 1
ATOM 1958 C C . LYS A 1 250 ? 22.593 13.021 8.015 1.00 53.69 250 LYS A C 1
ATOM 1960 O O . LYS A 1 250 ? 23.787 13.294 7.942 1.00 53.69 250 LYS A O 1
ATOM 1965 N N . GLN A 1 251 ? 22.029 12.693 9.179 1.00 56.69 251 GLN A N 1
ATOM 1966 C CA . GLN A 1 251 ? 22.808 12.598 10.417 1.00 56.69 251 GLN A CA 1
ATOM 1967 C C . GLN A 1 251 ? 23.360 11.180 10.594 1.00 56.69 251 GLN A C 1
ATOM 1969 O O . GLN A 1 251 ? 22.611 10.211 10.539 1.00 56.69 251 GLN A O 1
ATOM 1974 N N . LEU A 1 252 ? 24.675 11.074 10.820 1.00 57.47 252 LEU A N 1
ATOM 1975 C CA . LEU A 1 252 ? 25.372 9.805 11.084 1.00 57.47 252 LEU A CA 1
ATOM 1976 C C . LEU A 1 252 ? 24.970 9.160 12.420 1.00 57.47 252 LEU A C 1
ATOM 1978 O O . LEU A 1 252 ? 25.146 7.958 12.587 1.00 57.47 252 LEU A O 1
ATOM 1982 N N . ILE A 1 253 ? 24.458 9.948 13.371 1.00 67.69 253 ILE A N 1
ATOM 1983 C CA . ILE A 1 253 ? 24.013 9.456 14.678 1.00 67.69 253 ILE A CA 1
ATOM 1984 C C . ILE A 1 253 ? 22.508 9.178 14.599 1.00 67.69 253 ILE A C 1
ATOM 1986 O O . ILE A 1 253 ? 21.746 10.117 14.341 1.00 67.69 253 ILE A O 1
ATOM 1990 N N . PRO A 1 254 ? 22.063 7.933 14.845 1.00 69.00 254 PRO A N 1
ATOM 1991 C CA . PRO A 1 254 ? 20.650 7.606 14.815 1.00 69.00 254 PRO A CA 1
ATOM 1992 C C . PRO A 1 254 ? 19.844 8.386 15.855 1.00 69.00 254 PRO A C 1
ATOM 1994 O O . PRO A 1 254 ? 20.222 8.495 17.024 1.00 69.00 254 PRO A O 1
ATOM 1997 N N . SER A 1 255 ? 18.698 8.917 15.438 1.00 74.75 255 SER A N 1
ATOM 1998 C CA . SER A 1 255 ? 17.730 9.534 16.339 1.00 74.75 255 SER A CA 1
ATOM 1999 C C . SER A 1 255 ? 17.125 8.485 17.277 1.00 74.75 255 SER A C 1
ATOM 2001 O O . SER A 1 255 ? 17.026 7.303 16.944 1.00 74.75 255 SER A O 1
ATOM 2003 N N . ARG A 1 256 ? 16.642 8.921 18.448 1.00 79.69 256 ARG A N 1
ATOM 2004 C CA . ARG A 1 256 ? 15.955 8.035 19.411 1.00 79.69 256 ARG A CA 1
ATOM 2005 C C . ARG A 1 256 ? 14.787 7.271 18.770 1.00 79.69 256 ARG A C 1
ATOM 2007 O O . ARG A 1 256 ? 14.553 6.116 19.111 1.00 79.69 256 ARG A O 1
ATOM 2014 N N . TRP A 1 257 ? 14.084 7.907 17.832 1.00 75.75 257 TRP A N 1
ATOM 2015 C CA . TRP A 1 257 ? 12.972 7.305 17.094 1.00 75.75 257 TRP A CA 1
ATOM 2016 C C . TRP A 1 257 ? 13.439 6.259 16.078 1.00 75.75 257 TRP A C 1
ATOM 2018 O O . TRP A 1 257 ? 12.818 5.203 15.993 1.00 75.75 257 TRP A O 1
ATOM 2028 N N . SER A 1 258 ? 14.556 6.498 15.381 1.00 76.62 258 SER A N 1
ATOM 2029 C CA . SER A 1 258 ? 15.181 5.491 14.509 1.00 76.62 258 SER A CA 1
ATOM 2030 C C . SER A 1 258 ? 15.602 4.263 15.294 1.00 76.62 258 SER A C 1
ATOM 2032 O O . SER A 1 258 ? 15.210 3.160 14.941 1.00 76.62 258 SER A O 1
ATOM 2034 N N . ILE A 1 259 ? 16.300 4.455 16.420 1.00 81.94 259 ILE A N 1
ATOM 2035 C CA . ILE A 1 259 ? 16.729 3.348 17.285 1.00 81.94 259 ILE A CA 1
ATOM 2036 C C . ILE A 1 259 ? 15.515 2.555 17.771 1.00 81.94 259 ILE A C 1
ATOM 2038 O O . ILE A 1 259 ? 15.551 1.330 17.795 1.00 81.94 259 ILE A O 1
ATOM 2042 N N . SER A 1 260 ? 14.424 3.233 18.136 1.00 80.50 260 SER A N 1
ATOM 2043 C CA . SER A 1 260 ? 13.197 2.565 18.574 1.00 80.50 260 SER A CA 1
ATOM 2044 C C . SER A 1 260 ? 12.554 1.727 17.463 1.00 80.50 260 SER A C 1
ATOM 2046 O O . SER A 1 260 ? 12.189 0.579 17.725 1.00 80.50 260 SER A O 1
ATOM 2048 N N . LEU A 1 261 ? 12.442 2.252 16.235 1.00 79.94 261 LEU A N 1
ATOM 2049 C CA . LEU A 1 261 ? 11.904 1.488 15.104 1.00 79.94 261 LEU A CA 1
ATOM 2050 C C . LEU A 1 261 ? 12.836 0.344 14.690 1.00 79.94 261 LEU A C 1
ATOM 2052 O O . LEU A 1 261 ? 12.365 -0.779 14.526 1.00 79.94 261 LEU A O 1
ATOM 2056 N N . GLU A 1 262 ? 14.144 0.584 14.603 1.00 81.62 262 GLU A N 1
ATOM 2057 C CA . GLU A 1 262 ? 15.149 -0.448 14.324 1.00 81.62 262 GLU A CA 1
ATOM 2058 C C . GLU A 1 262 ? 15.113 -1.557 15.379 1.00 81.62 262 GLU A C 1
ATOM 2060 O O . GLU A 1 262 ? 15.106 -2.734 15.032 1.00 81.62 262 GLU A O 1
ATOM 2065 N N . SER A 1 263 ? 14.991 -1.205 16.662 1.00 85.75 263 SER A N 1
ATOM 2066 C CA . SER A 1 263 ? 14.862 -2.177 17.757 1.00 85.75 263 SER A CA 1
ATOM 2067 C C . SER A 1 263 ? 13.580 -2.999 17.635 1.00 85.75 263 SER A C 1
ATOM 2069 O O . SER A 1 263 ? 13.583 -4.201 17.903 1.00 85.75 263 SER A O 1
ATOM 2071 N N . SER A 1 264 ? 12.475 -2.376 17.212 1.00 84.75 264 SER A N 1
ATOM 2072 C CA . SER A 1 264 ? 11.215 -3.084 16.976 1.00 84.75 264 SER A CA 1
ATOM 2073 C C . SER A 1 264 ? 11.316 -4.057 15.796 1.00 84.75 264 SER A C 1
ATOM 2075 O O . SER A 1 264 ? 10.877 -5.202 15.909 1.00 84.75 264 SER A O 1
ATOM 2077 N N . PHE A 1 265 ? 11.980 -3.648 14.709 1.00 86.44 265 PHE A N 1
ATOM 2078 C CA . PHE A 1 265 ? 12.281 -4.509 13.571 1.00 86.44 265 PHE A CA 1
ATOM 2079 C C . PHE A 1 265 ? 13.186 -5.665 13.981 1.00 86.44 265 PHE A C 1
ATOM 2081 O O . PHE A 1 265 ? 12.831 -6.814 13.745 1.00 86.44 265 PHE A O 1
ATOM 2088 N N . ALA A 1 266 ? 14.286 -5.386 14.680 1.00 86.88 266 ALA A N 1
ATOM 2089 C CA . ALA A 1 266 ? 15.219 -6.395 15.166 1.00 86.88 266 ALA A CA 1
ATOM 2090 C C . ALA A 1 266 ? 14.543 -7.409 16.104 1.00 86.88 266 ALA A C 1
ATOM 2092 O O . ALA A 1 266 ? 14.835 -8.600 16.032 1.00 86.88 266 ALA A O 1
ATOM 2093 N N . SER A 1 267 ? 13.599 -6.964 16.938 1.00 87.19 267 SER A N 1
ATOM 2094 C CA . SER A 1 267 ? 12.841 -7.840 17.841 1.00 87.19 267 SER A CA 1
ATOM 2095 C C . SER A 1 267 ? 11.956 -8.826 17.077 1.00 87.19 267 SER A C 1
ATOM 2097 O O . SER A 1 267 ? 11.984 -10.027 17.347 1.00 87.19 267 SER A O 1
ATOM 2099 N N . VAL A 1 268 ? 11.184 -8.341 16.097 1.00 87.38 268 VAL A N 1
ATOM 2100 C CA . VAL A 1 268 ? 10.338 -9.212 15.266 1.00 87.38 268 VAL A CA 1
ATOM 2101 C C . VAL A 1 268 ? 11.195 -10.086 14.353 1.00 87.38 268 VAL A C 1
ATOM 2103 O O . VAL A 1 268 ? 10.913 -11.267 14.193 1.00 87.38 268 VAL A O 1
ATOM 2106 N N . HIS A 1 269 ? 12.272 -9.540 13.800 1.00 87.38 269 HIS A N 1
ATOM 2107 C CA . HIS A 1 269 ? 13.215 -10.277 12.972 1.00 87.38 269 HIS A CA 1
ATOM 2108 C C . HIS A 1 269 ? 13.857 -11.442 13.734 1.00 87.38 269 HIS A C 1
ATOM 2110 O O . HIS A 1 269 ? 13.810 -12.576 13.263 1.00 87.38 269 HIS A O 1
ATOM 2116 N N . GLY A 1 270 ? 14.356 -11.200 14.951 1.00 86.69 270 GLY A N 1
ATOM 2117 C CA . GLY A 1 270 ? 14.906 -12.246 15.814 1.00 86.69 270 GLY A CA 1
ATOM 2118 C C . GLY A 1 270 ? 13.877 -13.325 16.165 1.00 86.69 270 GLY A C 1
ATOM 2119 O O . GLY A 1 270 ? 14.197 -14.513 16.145 1.00 86.69 270 GLY A O 1
ATOM 2120 N N . LEU A 1 271 ? 12.617 -12.937 16.399 1.00 85.94 271 LEU A N 1
ATOM 2121 C CA . LEU A 1 271 ? 11.509 -13.880 16.565 1.00 85.94 271 LEU A CA 1
ATOM 2122 C C . LEU A 1 271 ? 11.347 -14.767 15.325 1.00 85.94 271 LEU A C 1
ATOM 2124 O O . LEU A 1 271 ? 11.331 -15.989 15.462 1.00 85.94 271 LEU A O 1
ATOM 2128 N N . VAL A 1 272 ? 11.262 -14.180 14.128 1.00 85.06 272 VAL A N 1
ATOM 2129 C CA . VAL A 1 272 ? 11.073 -14.929 12.874 1.00 85.06 272 VAL A CA 1
ATOM 2130 C C . VAL A 1 272 ? 12.234 -15.890 12.635 1.00 85.06 272 VAL A C 1
ATOM 2132 O O . VAL A 1 272 ? 12.000 -17.074 12.388 1.00 85.06 272 VAL A O 1
ATOM 2135 N N . GLN A 1 273 ? 13.469 -15.412 12.795 1.00 86.19 273 GLN A N 1
ATOM 2136 C CA . GLN A 1 273 ? 14.669 -16.229 12.634 1.00 86.19 273 GLN A CA 1
ATOM 2137 C C . GLN A 1 273 ? 14.711 -17.394 13.632 1.00 86.19 273 GLN A C 1
ATOM 2139 O O . GLN A 1 273 ? 15.049 -18.510 13.243 1.00 86.19 273 GLN A O 1
ATOM 2144 N N . SER A 1 274 ? 14.313 -17.175 14.891 1.00 86.75 274 SER A N 1
ATOM 2145 C CA . SER A 1 274 ? 14.280 -18.237 15.908 1.00 86.75 274 SER A CA 1
ATOM 2146 C C . SER A 1 274 ? 13.244 -19.331 15.622 1.00 86.75 274 SER A C 1
ATOM 2148 O O . SER A 1 274 ? 13.451 -20.484 15.996 1.00 86.75 274 SER A O 1
ATOM 2150 N N . GLN A 1 275 ? 12.128 -18.984 14.969 1.00 86.62 275 GLN A N 1
ATOM 2151 C CA . GLN A 1 275 ? 11.018 -19.908 14.736 1.00 86.62 275 GLN A CA 1
ATOM 2152 C C . GLN A 1 275 ? 11.145 -20.635 13.393 1.00 86.62 275 GLN A C 1
ATOM 2154 O O . GLN A 1 275 ? 11.151 -21.866 13.371 1.00 86.62 275 GLN A O 1
ATOM 2159 N N . ILE A 1 276 ? 11.277 -19.893 12.289 1.00 83.38 276 ILE A N 1
ATOM 2160 C CA . ILE A 1 276 ? 11.176 -20.418 10.911 1.00 83.38 276 ILE A CA 1
ATOM 2161 C C . ILE A 1 276 ? 12.565 -20.576 10.254 1.00 83.38 276 ILE A C 1
ATOM 2163 O O . ILE A 1 276 ? 12.696 -21.186 9.195 1.00 83.38 276 ILE A O 1
ATOM 2167 N N . GLY A 1 277 ? 13.623 -20.069 10.896 1.00 81.12 277 GLY A N 1
ATOM 2168 C CA . GLY A 1 277 ? 14.994 -20.122 10.389 1.00 81.12 277 GLY A CA 1
ATOM 2169 C C . GLY A 1 277 ? 15.323 -19.009 9.388 1.00 81.12 277 GLY A C 1
ATOM 2170 O O . GLY A 1 277 ? 14.445 -18.434 8.745 1.00 81.12 277 GLY A O 1
ATOM 2171 N N . ALA A 1 278 ? 16.619 -18.713 9.239 1.00 75.25 278 ALA A N 1
ATOM 2172 C CA . ALA A 1 278 ? 17.118 -17.623 8.388 1.00 75.25 278 ALA A CA 1
ATOM 2173 C C . ALA A 1 278 ? 16.828 -17.817 6.884 1.00 75.25 278 ALA A C 1
ATOM 2175 O O . ALA A 1 278 ? 16.770 -16.855 6.130 1.00 75.25 278 ALA A O 1
ATOM 2176 N N . ALA A 1 279 ? 16.593 -19.054 6.432 1.00 70.75 279 ALA A N 1
ATOM 2177 C CA . ALA A 1 279 ? 16.270 -19.336 5.031 1.00 70.75 279 ALA A CA 1
ATOM 2178 C C . ALA A 1 279 ? 14.862 -18.857 4.615 1.00 70.75 279 ALA A C 1
ATOM 2180 O O . ALA A 1 279 ? 14.583 -18.722 3.427 1.00 70.75 279 ALA A O 1
ATOM 2181 N N . ASN A 1 280 ? 13.981 -18.581 5.583 1.00 79.06 280 ASN A N 1
ATOM 2182 C CA . ASN A 1 280 ? 12.566 -18.284 5.360 1.00 79.06 280 ASN A CA 1
ATOM 2183 C C . ASN A 1 280 ? 12.205 -16.816 5.664 1.00 79.06 280 ASN A C 1
ATOM 2185 O O . ASN A 1 280 ? 11.058 -16.493 5.985 1.00 79.06 280 ASN A O 1
ATOM 2189 N N . GLU A 1 281 ? 13.165 -15.898 5.519 1.00 78.31 281 GLU A N 1
ATOM 2190 C CA . GLU A 1 281 ? 12.963 -14.453 5.726 1.00 78.31 281 GLU A CA 1
ATOM 2191 C C . GLU A 1 281 ? 11.906 -13.837 4.793 1.00 78.31 281 GLU A C 1
ATOM 2193 O O . GLU A 1 281 ? 11.366 -12.772 5.089 1.00 78.31 281 GLU A O 1
ATOM 2198 N N . MET A 1 282 ? 11.505 -14.534 3.723 1.00 83.19 282 MET A N 1
ATOM 2199 C CA . MET A 1 282 ? 10.416 -14.103 2.837 1.00 83.19 282 MET A CA 1
ATOM 2200 C C . MET A 1 282 ? 9.079 -13.859 3.562 1.00 83.19 282 MET A C 1
ATOM 2202 O O . MET A 1 282 ? 8.250 -13.091 3.078 1.00 83.19 282 MET A O 1
ATOM 2206 N N . TYR A 1 283 ? 8.860 -14.484 4.725 1.00 85.69 283 TYR A N 1
ATOM 2207 C CA . TYR A 1 283 ? 7.639 -14.318 5.520 1.00 85.69 283 TYR A CA 1
ATOM 2208 C C . TYR A 1 283 ? 7.734 -13.206 6.573 1.00 85.69 283 TYR A C 1
ATOM 2210 O O . TYR A 1 283 ? 6.730 -12.872 7.211 1.00 85.69 283 TYR A O 1
ATOM 2218 N N . LEU A 1 284 ? 8.911 -12.592 6.734 1.00 87.06 284 LEU A N 1
ATOM 2219 C CA . LEU A 1 284 ? 9.136 -11.490 7.665 1.00 87.06 284 LEU A CA 1
ATOM 2220 C C . LEU A 1 284 ? 8.172 -10.316 7.435 1.00 87.06 284 LEU A C 1
ATOM 2222 O O . LEU A 1 284 ? 7.582 -9.875 8.420 1.00 87.06 284 LEU A O 1
ATOM 2226 N N . PRO A 1 285 ? 7.927 -9.822 6.200 1.00 85.69 285 PRO A N 1
ATOM 2227 C CA . PRO A 1 285 ? 7.030 -8.682 6.001 1.00 85.69 285 PRO A CA 1
ATOM 2228 C C . PRO A 1 285 ? 5.602 -8.965 6.478 1.00 85.69 285 PRO A C 1
ATOM 2230 O O . PRO A 1 285 ? 4.949 -8.089 7.048 1.00 85.69 285 PRO A O 1
ATOM 2233 N N . PHE A 1 286 ? 5.125 -10.200 6.294 1.00 87.81 286 PHE A N 1
ATOM 2234 C CA . PHE A 1 286 ? 3.808 -10.627 6.758 1.00 87.81 286 PHE A CA 1
ATOM 2235 C C . PHE A 1 286 ? 3.739 -10.668 8.288 1.00 87.81 286 PHE A C 1
ATOM 2237 O O . PHE A 1 286 ? 2.847 -10.055 8.873 1.00 87.81 286 PHE A O 1
ATOM 2244 N N . LEU A 1 287 ? 4.698 -11.328 8.943 1.00 89.38 287 LEU A N 1
ATOM 2245 C CA . LEU A 1 287 ? 4.739 -11.451 10.405 1.00 89.38 287 LEU A CA 1
ATOM 2246 C C . LEU A 1 287 ? 4.972 -10.100 11.093 1.00 89.38 287 LEU A C 1
ATOM 2248 O O . LEU A 1 287 ? 4.357 -9.810 12.118 1.00 89.38 287 LEU A O 1
ATOM 2252 N N . TYR A 1 288 ? 5.788 -9.237 10.490 1.00 88.50 288 TYR A N 1
ATOM 2253 C CA . TYR A 1 288 ? 5.993 -7.858 10.922 1.00 88.50 288 TYR A CA 1
ATOM 2254 C C . TYR A 1 288 ? 4.705 -7.038 10.845 1.00 88.50 288 TYR A C 1
ATOM 2256 O O . TYR A 1 288 ? 4.304 -6.408 11.827 1.00 88.50 288 TYR A O 1
ATOM 2264 N N . SER A 1 289 ? 3.999 -7.112 9.715 1.00 85.06 289 SER A N 1
ATOM 2265 C CA . SER A 1 289 ? 2.707 -6.440 9.543 1.00 85.06 289 SER A CA 1
ATOM 2266 C C . SER A 1 289 ? 1.660 -6.969 10.525 1.00 85.06 289 SER A C 1
ATOM 2268 O O . SER A 1 289 ? 0.920 -6.185 11.116 1.00 85.06 289 SER A O 1
ATOM 2270 N N . LEU A 1 290 ? 1.622 -8.286 10.750 1.00 88.25 290 LEU A N 1
ATOM 2271 C CA . LEU A 1 290 ? 0.707 -8.937 11.685 1.00 88.25 290 LEU A CA 1
ATOM 2272 C C . LEU A 1 290 ? 0.966 -8.509 13.135 1.00 88.25 290 LEU A C 1
ATOM 2274 O O . LEU A 1 290 ? 0.021 -8.182 13.854 1.00 88.25 290 LEU A O 1
ATOM 2278 N N . PHE A 1 291 ? 2.234 -8.468 13.552 1.00 90.62 291 PHE A N 1
ATOM 2279 C CA . PHE A 1 291 ? 2.633 -8.014 14.883 1.00 90.62 291 PHE A CA 1
ATOM 2280 C C . PHE A 1 291 ? 2.148 -6.585 15.147 1.00 90.62 291 PHE A C 1
ATOM 2282 O O . PHE A 1 291 ? 1.446 -6.343 16.130 1.00 90.62 291 PHE A O 1
ATOM 2289 N N . PHE A 1 292 ? 2.458 -5.646 14.247 1.00 86.75 292 PHE A N 1
ATOM 2290 C CA . PHE A 1 292 ? 2.048 -4.252 14.411 1.00 86.75 292 PHE A CA 1
ATOM 2291 C C . PHE A 1 292 ? 0.541 -4.056 14.277 1.00 86.75 292 PHE A C 1
ATOM 2293 O O . PHE A 1 292 ? -0.025 -3.248 15.011 1.00 86.75 292 PHE A O 1
ATOM 2300 N N . PHE A 1 293 ? -0.129 -4.815 13.408 1.00 85.06 293 PHE A N 1
ATOM 2301 C CA . PHE A 1 293 ? -1.584 -4.787 13.303 1.00 85.06 293 PHE A CA 1
ATOM 2302 C C . PHE A 1 293 ? -2.246 -5.145 14.638 1.00 85.06 293 PHE A C 1
ATOM 2304 O O . PHE A 1 293 ? -3.081 -4.388 15.131 1.00 85.06 293 PHE A O 1
ATOM 2311 N N . ILE A 1 294 ? -1.841 -6.258 15.258 1.00 87.62 294 ILE A N 1
ATOM 2312 C CA . ILE A 1 294 ? -2.405 -6.702 16.539 1.00 87.62 294 ILE A CA 1
ATOM 2313 C C . ILE A 1 294 ? -2.018 -5.743 17.663 1.00 87.62 294 ILE A C 1
ATOM 2315 O O . ILE A 1 294 ? -2.869 -5.386 18.475 1.00 87.62 294 ILE A O 1
ATOM 2319 N N . LEU A 1 295 ? -0.764 -5.286 17.697 1.00 87.94 295 LEU A N 1
ATOM 2320 C CA . LEU A 1 295 ? -0.296 -4.337 18.702 1.00 87.94 295 LEU A CA 1
ATOM 2321 C C . LEU A 1 295 ? -1.115 -3.043 18.665 1.00 87.94 295 LEU A C 1
ATOM 2323 O O . LEU A 1 295 ? -1.628 -2.611 19.694 1.00 87.94 295 LEU A O 1
ATOM 2327 N N . ILE A 1 296 ? -1.281 -2.446 17.484 1.00 83.44 296 ILE A N 1
ATOM 2328 C CA . ILE A 1 296 ? -2.038 -1.202 17.323 1.00 83.44 296 ILE A CA 1
ATOM 2329 C C . ILE A 1 296 ? -3.524 -1.438 17.608 1.00 83.44 296 ILE A C 1
ATOM 2331 O O . ILE A 1 296 ? -4.141 -0.621 18.289 1.00 83.44 296 ILE A O 1
ATOM 2335 N N . ALA A 1 297 ? -4.098 -2.560 17.161 1.00 80.12 297 ALA A N 1
ATOM 2336 C CA . ALA A 1 297 ? -5.482 -2.915 17.468 1.00 80.12 297 ALA A CA 1
ATOM 2337 C C . ALA A 1 297 ? -5.719 -3.035 18.983 1.00 80.12 297 ALA A C 1
ATOM 2339 O O . ALA A 1 297 ? -6.703 -2.496 19.490 1.00 80.12 297 ALA A O 1
ATOM 2340 N N . ASN A 1 298 ? -4.800 -3.668 19.714 1.00 86.06 298 ASN A N 1
ATOM 2341 C CA . ASN A 1 298 ? -4.885 -3.812 21.166 1.00 86.06 298 ASN A CA 1
ATOM 2342 C C . ASN A 1 298 ? -4.693 -2.466 21.881 1.00 86.06 298 ASN A C 1
ATOM 2344 O O . ASN A 1 298 ? -5.516 -2.091 22.711 1.00 86.06 298 ASN A O 1
ATOM 2348 N N . LEU A 1 299 ? -3.666 -1.693 21.508 1.00 84.62 299 LEU A N 1
ATOM 2349 C CA . LEU A 1 299 ? -3.390 -0.380 22.105 1.00 84.62 299 LEU A CA 1
ATOM 2350 C C . LEU A 1 299 ? -4.512 0.629 21.849 1.00 84.62 299 LEU A C 1
ATOM 2352 O O . LEU A 1 299 ? -4.861 1.389 22.749 1.00 84.62 299 LEU A O 1
ATOM 2356 N N . SER A 1 300 ? -5.116 0.612 20.655 1.00 77.62 300 SER A N 1
ATOM 2357 C CA . SER A 1 300 ? -6.295 1.432 20.348 1.00 77.62 300 SER A CA 1
ATOM 2358 C C . SER A 1 300 ? -7.467 1.123 21.278 1.00 77.62 300 SER A C 1
ATOM 2360 O O . SER A 1 300 ? -8.280 1.998 21.564 1.00 77.62 300 SER A O 1
ATOM 2362 N N . GLY A 1 301 ? -7.523 -0.108 21.792 1.00 73.44 301 GLY A N 1
ATOM 2363 C CA . GLY A 1 301 ? -8.541 -0.531 22.730 1.00 73.44 301 GLY A CA 1
ATOM 2364 C C . GLY A 1 301 ? -8.398 0.042 24.132 1.00 73.44 301 GLY A C 1
ATOM 2365 O O . GLY A 1 301 ? -9.396 0.285 24.802 1.00 73.44 301 GLY A O 1
ATOM 2366 N N . ASN A 1 302 ? -7.170 0.358 24.534 1.00 77.44 302 ASN A N 1
ATOM 2367 C CA . ASN A 1 302 ? -6.891 0.958 25.835 1.00 77.44 302 ASN A CA 1
ATOM 2368 C C . ASN A 1 302 ? -7.261 2.449 25.889 1.00 77.44 302 ASN A C 1
ATOM 2370 O O . ASN A 1 302 ? -7.213 3.057 26.959 1.00 77.44 302 ASN A O 1
ATOM 2374 N N . VAL A 1 303 ? -7.625 3.057 24.753 1.00 74.88 303 VAL A N 1
ATOM 2375 C CA . VAL A 1 303 ? -8.110 4.438 24.711 1.00 74.88 303 VAL A CA 1
ATOM 2376 C C . VAL A 1 303 ? -9.512 4.489 25.334 1.00 74.88 303 VAL A C 1
ATOM 2378 O O . VAL A 1 303 ? -10.413 3.790 24.859 1.00 74.88 303 VAL A O 1
ATOM 2381 N N . PRO A 1 304 ? -9.743 5.324 26.367 1.00 66.12 304 PRO A N 1
ATOM 2382 C CA . PRO A 1 304 ? -11.055 5.450 26.990 1.00 66.12 304 PRO A CA 1
ATOM 2383 C C . PRO A 1 304 ? -12.142 5.752 25.954 1.00 66.12 304 PRO A C 1
ATOM 2385 O O . PRO A 1 304 ? -11.959 6.606 25.089 1.00 66.12 304 PRO A O 1
ATOM 2388 N N . TYR A 1 305 ? -13.280 5.060 26.060 1.00 63.50 305 TYR A N 1
ATOM 2389 C CA . TYR A 1 305 ? -14.416 5.155 25.128 1.00 63.50 305 TYR A CA 1
ATOM 2390 C C . TYR A 1 305 ? -14.141 4.667 23.689 1.00 63.50 305 TYR A C 1
ATOM 2392 O O . TYR A 1 305 ? -15.007 4.807 22.826 1.00 63.50 305 TYR A O 1
ATOM 2400 N N . GLY A 1 306 ? -12.983 4.052 23.424 1.00 59.28 306 GLY A N 1
ATOM 2401 C CA . GLY A 1 306 ? -12.681 3.391 22.156 1.00 59.28 306 GLY A CA 1
ATOM 2402 C C . GLY A 1 306 ? -13.387 2.039 22.020 1.00 59.28 306 GLY A C 1
ATOM 2403 O O . GLY A 1 306 ? -13.42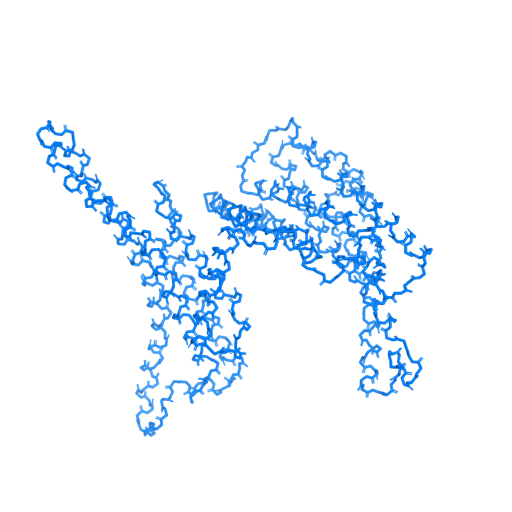5 1.242 22.957 1.00 59.28 306 GLY A O 1
ATOM 2404 N N . PHE A 1 307 ? -13.941 1.754 20.838 1.00 59.09 307 PHE A N 1
ATOM 2405 C CA . PHE A 1 307 ? -14.369 0.396 20.488 1.00 59.09 307 PHE A CA 1
ATOM 2406 C C . PHE A 1 307 ? -13.174 -0.350 19.907 1.00 59.09 307 PHE A C 1
ATOM 2408 O O . PHE A 1 307 ? -12.629 0.045 18.878 1.00 59.09 307 PHE A O 1
ATOM 2415 N N . THR A 1 308 ? -12.760 -1.430 20.558 1.00 61.38 308 THR A N 1
ATOM 2416 C CA . THR A 1 308 ? -11.543 -2.136 20.158 1.00 61.38 308 THR A CA 1
ATOM 2417 C C . THR A 1 308 ? -11.854 -3.177 19.097 1.00 61.38 308 THR A C 1
ATOM 2419 O O . THR A 1 308 ? -12.820 -3.934 19.197 1.00 61.38 308 THR A O 1
ATOM 2422 N N . VAL A 1 309 ? -11.009 -3.240 18.074 1.00 64.12 309 VAL A N 1
ATOM 2423 C CA . VAL A 1 309 ? -11.149 -4.214 16.988 1.00 64.12 309 VAL A CA 1
ATOM 2424 C C . VAL A 1 309 ? -10.914 -5.642 17.504 1.00 64.12 309 VAL A C 1
ATOM 2426 O O . VAL A 1 309 ? -11.623 -6.564 17.107 1.00 64.12 309 VAL A O 1
ATOM 2429 N N . ALA A 1 310 ? -9.980 -5.821 18.445 1.00 63.69 310 ALA A N 1
ATOM 2430 C CA . ALA A 1 310 ? -9.617 -7.127 19.003 1.00 63.69 310 ALA A CA 1
ATOM 2431 C C . ALA A 1 310 ? -10.662 -7.714 19.974 1.00 63.69 310 ALA A C 1
ATOM 2433 O O . ALA A 1 310 ? -10.779 -8.934 20.075 1.00 63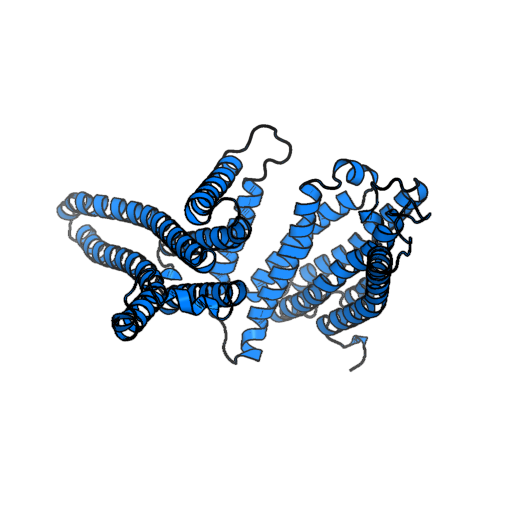.69 310 ALA A O 1
ATOM 2434 N N . THR A 1 311 ? -11.481 -6.873 20.623 1.00 67.44 311 THR A N 1
ATOM 2435 C CA . THR A 1 311 ? -12.615 -7.340 21.450 1.00 67.44 311 THR A CA 1
ATOM 2436 C C . THR A 1 311 ? -13.780 -7.866 20.615 1.00 67.44 311 THR A C 1
ATOM 2438 O O . THR A 1 311 ? -14.713 -8.450 21.162 1.00 67.44 311 THR A O 1
ATOM 2441 N N . SER A 1 312 ? -13.746 -7.705 19.289 1.00 79.50 312 SER A N 1
ATOM 2442 C CA . SER A 1 312 ? -14.691 -8.375 18.402 1.00 79.50 312 SER A CA 1
ATOM 2443 C C . SER A 1 312 ? -14.259 -9.819 18.168 1.00 79.50 312 SER A C 1
ATOM 2445 O O . SER A 1 312 ? -13.208 -10.091 17.578 1.00 79.50 312 SER A O 1
ATOM 2447 N N . ILE A 1 313 ? -15.115 -10.763 18.567 1.00 82.00 313 ILE A N 1
ATOM 2448 C CA . ILE A 1 313 ? -14.895 -12.190 18.302 1.00 82.00 313 ILE A CA 1
ATOM 2449 C C . ILE A 1 313 ? -14.802 -12.478 16.798 1.00 82.00 313 ILE A C 1
ATOM 2451 O O . ILE A 1 313 ? -14.025 -13.319 16.365 1.00 82.00 313 ILE A O 1
ATOM 2455 N N . MET A 1 314 ? -15.550 -11.727 15.985 1.00 80.94 314 MET A N 1
ATOM 2456 C CA . MET A 1 314 ? -15.527 -11.864 14.532 1.00 80.94 314 MET A CA 1
ATOM 2457 C C . MET A 1 314 ? -14.163 -11.506 13.945 1.00 80.94 314 MET A C 1
ATOM 2459 O O . MET A 1 314 ? -13.710 -12.171 13.021 1.00 80.94 314 MET A O 1
ATOM 2463 N N . VAL A 1 315 ? -13.511 -10.464 14.463 1.00 79.50 315 VAL A N 1
ATOM 2464 C CA . VAL A 1 315 ? -12.222 -10.020 13.922 1.00 79.50 315 VAL A CA 1
ATOM 2465 C C . VAL A 1 315 ? -11.092 -10.921 14.404 1.00 79.50 315 VAL A C 1
ATOM 2467 O O . VAL A 1 315 ? -10.271 -11.347 13.601 1.00 79.50 315 VAL A O 1
ATOM 2470 N N . SER A 1 316 ? -11.076 -11.260 15.690 1.00 85.31 316 SER A N 1
ATOM 2471 C CA . SER A 1 316 ? -10.067 -12.153 16.275 1.00 85.31 316 SER A CA 1
ATOM 2472 C C . SER A 1 316 ? -10.120 -13.569 15.685 1.00 85.31 316 SER A C 1
ATOM 2474 O O . SER A 1 316 ? -9.089 -14.089 15.253 1.00 85.31 316 SER A O 1
ATOM 2476 N N . LEU A 1 317 ? -11.309 -14.180 15.584 1.00 87.12 317 LEU A N 1
ATOM 2477 C CA . LEU A 1 317 ? -11.468 -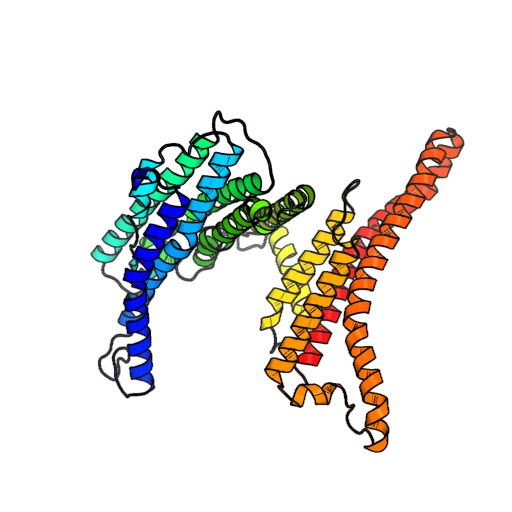15.472 14.908 1.00 87.12 317 LEU A CA 1
ATOM 2478 C C . LEU A 1 317 ? -11.283 -15.353 13.396 1.00 87.12 317 LEU A C 1
ATOM 2480 O O . LEU A 1 317 ? -10.654 -16.222 12.805 1.00 87.12 317 LEU A O 1
ATOM 2484 N N . GLY A 1 318 ? -11.785 -14.289 12.766 1.00 86.06 318 GLY A N 1
ATOM 2485 C CA . GLY A 1 318 ? -11.638 -14.072 11.326 1.00 86.06 318 GLY A CA 1
ATOM 2486 C C . GLY A 1 318 ? -10.173 -13.970 10.899 1.00 86.06 318 GLY A C 1
ATOM 2487 O O . GLY A 1 318 ? -9.768 -14.629 9.942 1.00 86.06 318 GLY A O 1
ATOM 2488 N N . LEU A 1 319 ? -9.361 -13.218 11.648 1.00 87.94 319 LEU A N 1
ATOM 2489 C CA . LEU A 1 319 ? -7.915 -13.123 11.443 1.00 87.94 319 LEU A CA 1
ATOM 2490 C C . LEU A 1 319 ? -7.257 -14.497 11.578 1.00 87.94 319 LEU A C 1
ATOM 2492 O O . LEU A 1 319 ? -6.549 -14.932 10.676 1.00 87.94 319 LEU A O 1
ATOM 2496 N N . SER A 1 320 ? -7.540 -15.201 12.674 1.00 90.00 320 SER A N 1
ATOM 2497 C CA . SER A 1 320 ? -6.952 -16.513 12.948 1.00 90.00 320 SER A CA 1
ATOM 2498 C C . SER A 1 320 ? -7.319 -17.562 11.891 1.00 90.00 320 SER A C 1
ATOM 2500 O O . SER A 1 320 ? -6.452 -18.281 11.398 1.00 90.00 320 SER A O 1
ATOM 2502 N N . MET A 1 321 ? -8.586 -17.605 11.470 1.00 89.06 321 MET A N 1
ATOM 2503 C CA . MET A 1 321 ? -9.056 -18.504 10.412 1.00 89.06 321 MET A CA 1
ATOM 2504 C C . MET A 1 321 ? -8.436 -18.170 9.056 1.00 89.06 321 MET A C 1
ATOM 2506 O O . MET A 1 321 ? -8.066 -19.074 8.315 1.00 89.06 321 MET A O 1
ATOM 2510 N N . THR A 1 322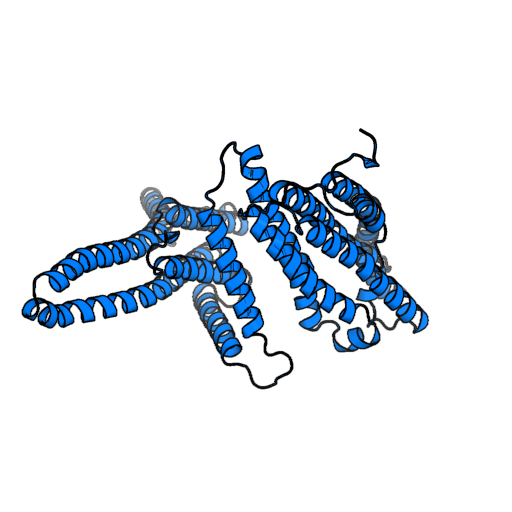 ? -8.282 -16.884 8.734 1.00 89.19 322 THR A N 1
ATOM 2511 C CA . THR A 1 322 ? -7.644 -16.457 7.479 1.00 89.19 322 THR A CA 1
ATOM 2512 C C . THR A 1 322 ? -6.179 -16.886 7.438 1.00 89.19 322 THR A C 1
ATOM 2514 O O . THR A 1 322 ? -5.719 -17.410 6.427 1.00 89.19 322 THR A O 1
ATOM 2517 N N . ILE A 1 323 ? -5.459 -16.715 8.550 1.00 90.62 323 ILE A N 1
ATOM 2518 C CA . ILE A 1 323 ? -4.067 -17.155 8.688 1.00 90.62 323 ILE A CA 1
ATOM 2519 C C . ILE A 1 323 ? -3.976 -18.669 8.555 1.00 90.62 323 ILE A C 1
ATOM 2521 O O . ILE A 1 323 ? -3.158 -19.159 7.785 1.00 90.62 323 ILE A O 1
ATOM 2525 N N . PHE A 1 324 ? -4.841 -19.402 9.254 1.00 90.69 324 PHE A N 1
ATOM 2526 C CA . PHE A 1 324 ? -4.893 -20.855 9.171 1.00 90.69 324 PHE A CA 1
ATOM 2527 C C . PHE A 1 324 ? -5.111 -21.336 7.733 1.00 90.69 324 PHE A C 1
ATOM 2529 O O . PHE A 1 324 ? -4.302 -22.106 7.229 1.00 90.69 324 PHE A O 1
ATOM 2536 N N . ILE A 1 325 ? -6.128 -20.812 7.040 1.00 89.88 325 ILE A N 1
ATOM 2537 C CA . ILE A 1 325 ? -6.396 -21.136 5.632 1.00 89.88 325 ILE A CA 1
ATOM 2538 C C . ILE A 1 325 ? -5.176 -20.808 4.763 1.00 89.88 325 ILE A C 1
ATOM 2540 O O . ILE A 1 325 ? -4.787 -21.618 3.925 1.00 89.88 325 ILE A O 1
ATOM 2544 N N . GLY A 1 326 ? -4.546 -19.648 4.969 1.00 89.00 326 GLY A N 1
ATOM 2545 C CA . GLY A 1 326 ? -3.343 -19.247 4.240 1.00 89.00 326 GLY A CA 1
ATOM 2546 C C . GLY A 1 326 ? -2.174 -20.216 4.436 1.00 89.00 326 GLY A C 1
ATOM 2547 O O . GLY A 1 326 ? -1.556 -20.635 3.458 1.00 89.00 326 GLY A O 1
ATOM 2548 N N . VAL A 1 327 ? -1.913 -20.624 5.679 1.00 88.94 327 VAL A N 1
ATOM 2549 C CA . VAL A 1 327 ? -0.867 -21.596 6.033 1.00 88.94 327 VAL A CA 1
ATOM 2550 C C . VAL A 1 327 ? -1.179 -22.978 5.448 1.00 88.94 327 VAL A C 1
ATOM 2552 O O . VAL A 1 327 ? -0.293 -23.606 4.872 1.00 88.94 327 VAL A O 1
ATOM 2555 N N . THR A 1 328 ? -2.433 -23.440 5.504 1.00 88.56 328 THR A N 1
ATOM 2556 C CA . THR A 1 328 ? -2.845 -24.711 4.884 1.00 88.56 328 THR A CA 1
ATOM 2557 C C . THR A 1 328 ? -2.676 -24.677 3.363 1.00 88.56 328 THR A C 1
ATOM 2559 O O . THR A 1 328 ? -2.148 -25.622 2.781 1.00 88.56 328 THR A O 1
ATOM 2562 N N . ILE A 1 329 ? -3.076 -23.582 2.703 1.00 89.94 329 ILE A N 1
ATOM 2563 C CA . ILE A 1 329 ? -2.888 -23.404 1.254 1.00 89.94 329 ILE A CA 1
ATOM 2564 C C . ILE A 1 329 ? -1.399 -23.420 0.901 1.00 89.94 329 ILE A C 1
ATOM 2566 O O . ILE A 1 329 ? -1.022 -24.027 -0.102 1.00 89.94 329 ILE A O 1
ATOM 2570 N N . LEU A 1 330 ? -0.552 -22.772 1.703 1.00 88.94 330 LEU A N 1
ATOM 2571 C CA . LEU A 1 330 ? 0.893 -22.779 1.500 1.00 88.94 330 LEU A CA 1
ATOM 2572 C C . LEU A 1 330 ? 1.469 -24.197 1.612 1.00 88.94 330 LEU A C 1
ATOM 2574 O O . LEU A 1 330 ? 2.159 -24.633 0.692 1.00 88.94 330 LEU A O 1
ATOM 2578 N N . GLY A 1 331 ? 1.134 -24.933 2.675 1.00 86.62 331 GLY A N 1
ATOM 2579 C CA . GLY A 1 331 ? 1.584 -26.315 2.863 1.00 86.62 331 GLY A CA 1
ATOM 2580 C C . GLY A 1 331 ? 1.153 -27.231 1.711 1.00 86.62 331 GLY A C 1
ATOM 2581 O O . GLY A 1 331 ? 1.966 -27.979 1.170 1.00 86.62 331 GLY A O 1
ATOM 2582 N N . LEU A 1 332 ? -0.096 -27.100 1.246 1.00 88.88 332 LEU A N 1
ATOM 2583 C CA . LEU A 1 332 ? -0.599 -27.822 0.071 1.00 88.88 332 LEU A CA 1
ATOM 2584 C C . LEU A 1 332 ? 0.129 -27.434 -1.224 1.00 88.88 332 LEU A C 1
ATOM 2586 O O . LEU A 1 332 ? 0.338 -28.286 -2.086 1.00 88.88 332 LEU A O 1
ATOM 2590 N N . ARG A 1 333 ? 0.524 -26.167 -1.396 1.00 89.81 333 ARG A N 1
ATOM 2591 C CA . ARG A 1 333 ? 1.280 -25.728 -2.581 1.00 89.81 333 ARG A CA 1
ATOM 2592 C C . ARG A 1 333 ? 2.704 -26.271 -2.597 1.00 89.81 333 ARG A C 1
ATOM 2594 O O . ARG A 1 333 ? 3.168 -26.662 -3.665 1.00 89.81 333 ARG A O 1
ATOM 2601 N N . LEU A 1 334 ? 3.374 -26.289 -1.446 1.00 87.56 334 LEU A N 1
ATOM 2602 C CA . LEU A 1 334 ? 4.748 -26.777 -1.327 1.00 87.56 334 LEU A CA 1
ATOM 2603 C C . LEU A 1 334 ? 4.810 -28.300 -1.490 1.00 87.56 334 LEU A C 1
ATOM 2605 O O . LEU A 1 334 ? 5.595 -28.807 -2.288 1.00 87.56 334 LEU A O 1
ATOM 2609 N N . HIS A 1 335 ? 3.924 -29.020 -0.803 1.00 88.19 335 HIS A N 1
ATOM 2610 C CA . HIS A 1 335 ? 4.038 -30.472 -0.643 1.00 88.19 335 HIS A CA 1
ATOM 2611 C C . HIS A 1 335 ? 3.007 -31.287 -1.429 1.00 88.19 335 HIS A C 1
ATOM 2613 O O . HIS A 1 335 ? 3.094 -32.515 -1.498 1.00 88.19 335 HIS A O 1
ATOM 2619 N N . LYS A 1 336 ? 2.031 -30.631 -2.067 1.00 89.44 336 LYS A N 1
ATOM 2620 C CA . LYS A 1 336 ? 0.972 -31.268 -2.867 1.00 89.44 336 LYS A CA 1
ATOM 2621 C C . LYS A 1 336 ? 0.256 -32.359 -2.059 1.00 89.44 336 LYS A C 1
ATOM 2623 O O . LYS A 1 336 ? -0.278 -32.094 -0.989 1.00 89.44 336 LYS A O 1
ATOM 2628 N N . VAL A 1 337 ? 0.249 -33.595 -2.561 1.00 82.06 337 VAL A N 1
ATOM 2629 C CA . VAL A 1 337 ? -0.388 -34.753 -1.915 1.00 82.06 337 VAL A CA 1
ATOM 2630 C C . VAL A 1 337 ? 0.386 -35.205 -0.671 1.00 82.06 337 VAL A C 1
ATOM 2632 O O . VAL A 1 337 ? -0.217 -35.740 0.255 1.00 82.06 337 VAL A O 1
ATOM 2635 N N . HIS A 1 338 ? 1.695 -34.936 -0.601 1.00 83.25 338 HIS A N 1
ATOM 2636 C CA . HIS A 1 338 ? 2.513 -35.286 0.560 1.00 83.25 338 HIS A CA 1
ATOM 2637 C C . HIS A 1 338 ? 2.129 -34.471 1.802 1.00 83.25 338 HIS A C 1
ATOM 2639 O O . HIS A 1 338 ? 2.389 -34.907 2.910 1.00 83.25 338 HIS A O 1
ATOM 2645 N N . PHE A 1 339 ? 1.416 -33.349 1.654 1.00 83.12 339 PHE A N 1
ATOM 2646 C CA . PHE A 1 339 ? 0.866 -32.606 2.791 1.00 83.12 339 PHE A CA 1
ATOM 2647 C C . PHE A 1 339 ? 0.028 -33.481 3.735 1.00 83.12 339 PHE A C 1
ATOM 2649 O O . PHE A 1 339 ? 0.053 -33.279 4.943 1.00 83.12 339 PHE A O 1
ATOM 2656 N N . PHE A 1 340 ? -0.682 -34.489 3.217 1.00 82.75 340 PHE A N 1
ATOM 2657 C CA . PHE A 1 340 ? -1.492 -35.368 4.062 1.00 82.75 340 PHE A CA 1
ATOM 2658 C C . PHE A 1 340 ? -0.660 -36.294 4.964 1.00 82.75 340 PHE A C 1
ATOM 2660 O O . PHE A 1 340 ? -1.217 -36.828 5.923 1.00 82.75 340 PHE A O 1
ATOM 2667 N N . SER A 1 341 ? 0.654 -36.440 4.726 1.00 82.12 341 SER A N 1
ATOM 2668 C CA . SER A 1 341 ? 1.552 -37.126 5.666 1.00 82.12 341 SER A CA 1
ATOM 2669 C C . SER A 1 341 ? 1.641 -36.393 7.004 1.00 82.12 341 SER A C 1
ATOM 2671 O O . SER A 1 341 ? 1.878 -37.035 8.018 1.00 82.12 341 SER A O 1
ATOM 2673 N N . PHE A 1 342 ? 1.353 -35.085 7.031 1.00 82.00 342 PHE A N 1
ATOM 2674 C CA . PHE A 1 342 ? 1.304 -34.281 8.251 1.00 82.00 342 PHE A CA 1
ATOM 2675 C C . PHE A 1 342 ? 0.384 -34.884 9.324 1.00 82.00 342 PHE A C 1
ATOM 2677 O O . PHE A 1 342 ? 0.673 -34.811 10.513 1.00 82.00 342 PHE A O 1
ATOM 2684 N N . PHE A 1 343 ? -0.728 -35.501 8.913 1.00 84.44 343 PHE A N 1
ATOM 2685 C CA . PHE A 1 343 ? -1.708 -36.076 9.838 1.00 84.44 343 PHE A CA 1
ATOM 2686 C C . PHE A 1 343 ? -1.336 -37.484 10.326 1.00 84.44 343 PHE A C 1
ATOM 2688 O O . PHE A 1 343 ? -2.080 -38.075 11.109 1.00 84.44 343 PHE A O 1
ATOM 2695 N N . VAL A 1 344 ? -0.213 -38.039 9.860 1.00 84.31 344 VAL A N 1
ATOM 2696 C CA . VAL A 1 344 ? 0.274 -39.371 10.227 1.00 84.31 344 VAL A CA 1
ATOM 2697 C C . VAL A 1 344 ? 1.623 -39.221 10.939 1.00 84.31 344 VAL A C 1
ATOM 2699 O O . VAL A 1 344 ? 2.641 -39.026 10.278 1.00 84.31 344 VAL A O 1
ATOM 2702 N N . PRO A 1 345 ? 1.670 -39.332 12.280 1.00 77.94 345 PRO A N 1
ATOM 2703 C CA . PRO A 1 345 ? 2.924 -39.224 13.021 1.00 77.94 345 PRO A CA 1
ATOM 2704 C C . PRO A 1 345 ? 3.952 -40.274 12.576 1.00 77.94 345 PRO A C 1
ATOM 2706 O O . PRO A 1 345 ? 3.606 -41.441 12.358 1.00 77.94 345 PRO A O 1
ATOM 2709 N N . SER A 1 346 ? 5.225 -39.889 12.473 1.00 75.81 346 SER A N 1
ATOM 2710 C CA . SER A 1 346 ? 6.300 -40.794 12.055 1.00 75.81 346 SER A CA 1
ATOM 2711 C C . SER A 1 346 ? 6.475 -41.957 13.044 1.00 75.81 346 SER A C 1
ATOM 2713 O O . SER A 1 346 ? 6.404 -41.796 14.261 1.00 75.81 346 SER A O 1
ATOM 2715 N N . GLY A 1 347 ? 6.655 -43.172 12.516 1.00 76.94 347 GLY A N 1
ATOM 2716 C CA . GLY A 1 347 ? 6.798 -44.387 13.330 1.00 76.94 347 GLY A CA 1
ATOM 2717 C C . GLY A 1 347 ? 5.486 -44.991 13.849 1.00 76.94 347 GLY A C 1
ATOM 2718 O O . GLY A 1 347 ? 5.526 -45.887 14.693 1.00 76.94 347 GLY A O 1
ATOM 2719 N N . THR A 1 348 ? 4.323 -44.548 13.357 1.00 80.06 348 THR A N 1
ATOM 2720 C CA . THR A 1 348 ? 3.035 -45.133 13.753 1.00 80.06 348 THR A CA 1
ATOM 2721 C C . THR A 1 348 ? 2.813 -46.532 13.158 1.00 80.06 348 THR A C 1
ATOM 2723 O O . THR A 1 348 ? 2.912 -46.717 11.943 1.00 80.06 348 THR A O 1
ATOM 2726 N N . PRO A 1 349 ? 2.462 -47.541 13.982 1.00 83.38 349 PRO A N 1
ATOM 2727 C CA . PRO A 1 349 ? 2.002 -48.834 13.485 1.00 83.38 349 PRO A CA 1
ATOM 2728 C C . PRO A 1 349 ? 0.763 -48.662 12.600 1.00 83.38 349 PRO A C 1
ATOM 2730 O O . PRO A 1 349 ? -0.178 -47.967 12.987 1.00 83.38 349 PRO A O 1
ATOM 2733 N N . LEU A 1 350 ? 0.722 -49.350 11.452 1.00 81.75 350 LEU A N 1
ATOM 2734 C CA . LEU A 1 350 ? -0.329 -49.188 10.432 1.00 81.75 350 LEU A CA 1
ATOM 2735 C C . LEU A 1 350 ? -1.762 -49.337 10.992 1.00 81.75 350 LEU A C 1
ATOM 2737 O O . LEU A 1 350 ? -2.694 -48.710 10.497 1.00 81.75 350 LEU A O 1
ATOM 2741 N N . GLY A 1 351 ? -1.937 -50.134 12.053 1.00 82.75 351 GLY A N 1
ATOM 2742 C CA . GLY A 1 351 ? -3.227 -50.353 12.715 1.00 82.75 351 GLY A CA 1
ATOM 2743 C C . GLY A 1 351 ? -3.749 -49.180 13.560 1.00 82.75 351 GLY A C 1
ATOM 2744 O O . GLY A 1 351 ? -4.949 -49.115 13.804 1.00 82.75 351 GLY A O 1
ATOM 2745 N N . LEU A 1 352 ? -2.890 -48.246 13.990 1.00 85.38 352 LEU A N 1
ATOM 2746 C CA . LEU A 1 352 ? -3.284 -47.069 14.787 1.00 85.38 352 LEU A CA 1
ATOM 2747 C C . LEU A 1 352 ? -3.580 -45.831 13.928 1.00 85.38 352 LEU A C 1
ATOM 2749 O O . LEU A 1 352 ? -4.164 -44.865 14.421 1.00 85.38 352 LEU A O 1
ATOM 2753 N N . VAL A 1 353 ? -3.223 -45.864 12.641 1.00 85.44 353 VAL A N 1
ATOM 2754 C CA . VAL A 1 353 ? -3.417 -44.750 11.699 1.00 85.44 353 VAL A CA 1
ATOM 2755 C C . VAL A 1 353 ? -4.883 -44.289 11.624 1.00 85.44 353 VAL A C 1
ATOM 2757 O O . VAL A 1 353 ? -5.110 -43.083 11.734 1.00 85.44 353 VAL A O 1
ATOM 2760 N N . PRO A 1 354 ? -5.898 -45.181 11.541 1.00 84.88 354 PRO A N 1
ATOM 2761 C CA . PRO A 1 354 ? -7.298 -44.750 11.493 1.00 84.88 354 PRO A CA 1
ATOM 2762 C C . PRO A 1 354 ? -7.777 -44.005 12.750 1.00 84.88 354 PRO A C 1
ATOM 2764 O O . PRO A 1 354 ? -8.758 -43.270 12.677 1.00 84.88 354 PRO A O 1
ATOM 2767 N N . LEU A 1 355 ? -7.100 -44.183 13.892 1.00 86.88 355 LEU A N 1
ATOM 2768 C CA . LEU A 1 355 ? -7.418 -43.498 15.149 1.00 86.88 355 LEU A CA 1
ATOM 2769 C C . LEU A 1 355 ? -6.659 -42.171 15.296 1.00 86.88 355 LEU A C 1
ATOM 2771 O O . LEU A 1 355 ? -7.233 -41.186 15.755 1.00 86.88 355 LEU A O 1
ATOM 2775 N N . LEU A 1 356 ? -5.380 -42.139 14.917 1.00 86.81 356 LEU A N 1
ATOM 2776 C CA . LEU A 1 356 ? -4.516 -40.969 15.105 1.00 86.81 356 LEU A CA 1
ATOM 2777 C C . LEU A 1 356 ? -4.817 -39.840 14.117 1.00 86.81 356 LEU A C 1
ATOM 2779 O O . LEU A 1 356 ? -4.812 -38.680 14.518 1.00 86.81 356 LEU A O 1
ATOM 2783 N N . VAL A 1 357 ? -5.149 -40.166 12.864 1.00 88.50 357 VAL A N 1
ATOM 2784 C CA . VAL A 1 357 ? -5.436 -39.158 11.829 1.00 88.50 357 VAL A CA 1
ATOM 2785 C C . VAL A 1 357 ? -6.589 -38.220 12.233 1.00 88.50 357 VAL A C 1
ATOM 2787 O O . VAL A 1 357 ? -6.409 -37.005 12.147 1.00 88.50 357 VAL A O 1
ATOM 2790 N N . PRO A 1 358 ? -7.751 -38.704 12.728 1.00 87.81 358 PRO A N 1
ATOM 2791 C CA . PRO A 1 358 ? -8.803 -37.819 13.232 1.00 87.81 358 PRO A CA 1
ATOM 2792 C C . PRO A 1 358 ? -8.369 -36.938 14.409 1.00 87.81 358 PRO A C 1
ATOM 2794 O O . PRO A 1 358 ? -8.776 -35.780 14.480 1.00 87.81 358 PRO A O 1
ATOM 2797 N N . ILE A 1 359 ? -7.550 -37.460 15.328 1.00 88.38 359 ILE A N 1
ATOM 2798 C CA . ILE A 1 359 ? -7.065 -36.702 16.491 1.00 88.38 359 ILE A CA 1
ATOM 2799 C C . ILE A 1 359 ? -6.145 -35.571 16.031 1.00 88.38 359 ILE A C 1
ATOM 2801 O O . ILE A 1 359 ? -6.325 -34.429 16.454 1.00 88.38 359 ILE A O 1
ATOM 2805 N N . GLU A 1 360 ? -5.212 -35.861 15.123 1.00 88.69 360 GLU A N 1
ATOM 2806 C CA . GLU A 1 360 ? -4.294 -34.857 14.590 1.00 88.69 360 GLU A CA 1
ATOM 2807 C C . GLU A 1 360 ? -5.032 -33.826 13.731 1.00 88.69 360 GLU A C 1
ATOM 2809 O O . GLU A 1 360 ? -4.748 -32.635 13.808 1.00 88.69 360 GLU A O 1
ATOM 2814 N N . LEU A 1 361 ? -6.063 -34.242 12.989 1.00 86.44 361 LEU A N 1
ATOM 2815 C CA . LEU A 1 361 ? -6.941 -33.322 12.270 1.00 86.44 361 LEU A CA 1
ATOM 2816 C C . LEU A 1 361 ? -7.688 -32.378 13.226 1.00 86.44 361 LEU A C 1
ATOM 2818 O O . LEU A 1 361 ? -7.765 -31.176 12.969 1.00 86.44 361 LEU A O 1
ATOM 2822 N N . ILE A 1 362 ? -8.217 -32.888 14.343 1.00 88.19 362 ILE A N 1
ATOM 2823 C CA . ILE A 1 362 ? -8.869 -32.057 15.366 1.00 88.19 362 ILE A CA 1
ATOM 2824 C C . ILE A 1 362 ? -7.853 -31.106 16.006 1.00 88.19 362 ILE A C 1
ATOM 2826 O O . ILE A 1 362 ? -8.149 -29.922 16.150 1.00 88.19 362 ILE A O 1
ATOM 2830 N N . SER A 1 363 ? -6.656 -31.591 16.346 1.00 87.19 363 SER A N 1
ATOM 2831 C CA . SER A 1 363 ? -5.552 -30.778 16.875 1.00 87.19 363 SER A CA 1
ATOM 2832 C C . SER A 1 363 ? -5.163 -29.659 15.898 1.00 87.19 363 SER A C 1
ATOM 2834 O O . SER A 1 363 ? -5.073 -28.488 16.277 1.00 87.19 363 SER A O 1
ATOM 2836 N N . TYR A 1 364 ? -5.042 -29.987 14.608 1.00 85.81 364 TYR A N 1
ATOM 2837 C CA . TYR A 1 364 ? -4.773 -29.052 13.518 1.00 85.81 364 TYR A CA 1
ATOM 2838 C C . TYR A 1 364 ? -5.850 -27.965 13.418 1.00 85.81 364 TYR A C 1
ATOM 2840 O O . TYR A 1 364 ? -5.530 -26.778 13.419 1.00 85.81 364 TYR A O 1
ATOM 2848 N N . LEU A 1 365 ? -7.132 -28.343 13.416 1.00 85.06 365 LEU A N 1
ATOM 2849 C CA . LEU A 1 365 ? -8.252 -27.395 13.378 1.00 85.06 365 LEU A CA 1
ATOM 2850 C C . LEU A 1 365 ? -8.352 -26.552 14.662 1.00 85.06 365 LEU A C 1
ATOM 2852 O O . LEU A 1 365 ? -8.689 -25.365 14.612 1.00 85.06 365 LEU A O 1
ATOM 2856 N N . ALA A 1 366 ? -8.013 -27.127 15.818 1.00 87.06 366 ALA A N 1
ATOM 2857 C CA . ALA A 1 366 ? -8.021 -26.434 17.101 1.00 87.06 366 ALA A CA 1
ATOM 2858 C C . ALA A 1 366 ? -6.967 -25.317 17.180 1.00 87.06 366 ALA A C 1
ATOM 2860 O O . ALA A 1 366 ? -7.162 -24.352 17.924 1.00 87.06 366 ALA A O 1
ATOM 2861 N N . ARG A 1 367 ? -5.883 -25.376 16.391 1.00 82.94 367 ARG A N 1
ATOM 2862 C CA . ARG A 1 367 ? -4.898 -24.282 16.292 1.00 82.94 367 ARG A CA 1
ATOM 2863 C C . ARG A 1 367 ? -5.527 -22.979 15.802 1.00 82.94 367 ARG A C 1
ATOM 2865 O O . ARG A 1 367 ? -5.337 -21.938 16.429 1.00 82.94 367 ARG A O 1
ATOM 2872 N N . ALA A 1 368 ? -6.346 -23.047 14.750 1.00 79.00 368 ALA A N 1
ATOM 2873 C CA . ALA A 1 368 ? -7.047 -21.886 14.200 1.00 79.00 368 ALA A CA 1
ATOM 2874 C C . ALA A 1 368 ? -8.006 -21.261 15.221 1.00 79.00 368 ALA A C 1
ATOM 2876 O O . ALA A 1 368 ? -8.115 -20.041 15.339 1.00 79.00 368 ALA A O 1
ATOM 2877 N N . PHE A 1 369 ? -8.694 -22.096 15.994 1.00 85.31 369 PHE A N 1
ATOM 2878 C CA . PHE A 1 369 ? -9.652 -21.618 16.981 1.00 85.31 369 PHE A CA 1
ATOM 2879 C C . PHE A 1 369 ? -8.961 -21.064 18.234 1.00 85.31 369 PHE A C 1
ATOM 2881 O O . PHE A 1 369 ? -9.255 -19.951 18.669 1.00 85.31 369 PHE A O 1
ATOM 2888 N N . SER A 1 370 ? -8.001 -21.803 18.792 1.00 87.81 370 SER A N 1
ATOM 2889 C CA . SER A 1 370 ? -7.315 -21.437 20.036 1.00 87.81 370 SER A CA 1
ATOM 2890 C C . SER A 1 370 ? -6.525 -20.131 19.925 1.00 87.81 370 SER A C 1
ATOM 2892 O O . SER A 1 370 ? -6.522 -19.348 20.876 1.00 87.81 370 SER A O 1
ATOM 2894 N N . LEU A 1 371 ? -5.905 -19.858 18.772 1.00 87.38 371 LEU A N 1
ATOM 2895 C CA . LEU A 1 371 ? -5.164 -18.622 18.522 1.00 87.38 371 LEU A CA 1
ATOM 2896 C C . LEU A 1 371 ? -6.088 -17.388 18.562 1.00 87.38 371 LEU A C 1
ATOM 2898 O O . LEU A 1 371 ? -5.812 -16.427 19.284 1.00 87.38 371 LEU A O 1
ATOM 2902 N N . GLY A 1 372 ? -7.222 -17.438 17.856 1.00 86.19 372 GLY A N 1
ATOM 2903 C CA . GLY A 1 372 ? -8.204 -16.350 17.842 1.00 86.19 372 GLY A CA 1
ATOM 2904 C C . GLY A 1 372 ? -8.919 -16.169 19.185 1.00 86.19 372 GLY A C 1
ATOM 2905 O O . GLY A 1 372 ? -9.037 -15.044 19.673 1.00 86.19 372 GLY A O 1
ATOM 2906 N N . VAL A 1 373 ? -9.326 -17.268 19.834 1.00 89.75 373 VAL A N 1
ATOM 2907 C CA . VAL A 1 373 ? -9.961 -17.226 21.164 1.00 89.75 373 VAL A CA 1
ATOM 2908 C C . VAL A 1 373 ? -9.024 -16.648 22.217 1.00 89.75 373 VAL A C 1
ATOM 2910 O O . VAL A 1 373 ? -9.478 -15.884 23.060 1.00 89.75 373 VAL A O 1
ATOM 2913 N N . ARG A 1 374 ? -7.724 -16.957 22.172 1.00 87.31 374 ARG A N 1
ATOM 2914 C CA . ARG A 1 374 ? -6.742 -16.408 23.118 1.00 87.31 374 ARG A CA 1
ATOM 2915 C C . ARG A 1 374 ? -6.664 -14.887 23.030 1.00 87.31 374 ARG A C 1
ATOM 2917 O O . ARG A 1 374 ? -6.747 -14.216 24.057 1.00 87.31 374 ARG A O 1
ATOM 2924 N N . LEU A 1 375 ? -6.542 -14.350 21.815 1.00 87.12 375 LEU A N 1
ATOM 2925 C CA . LEU A 1 375 ? -6.497 -12.904 21.592 1.00 87.12 375 LEU A CA 1
ATOM 2926 C C . LEU A 1 375 ? -7.788 -12.229 22.082 1.00 87.12 375 LEU A C 1
ATOM 2928 O O . LEU A 1 375 ? -7.737 -11.229 22.800 1.00 87.12 375 LEU A O 1
ATOM 2932 N N . PHE A 1 376 ? -8.941 -12.811 21.747 1.00 88.75 376 PHE A N 1
ATOM 2933 C CA . PHE A 1 376 ? -10.251 -12.325 22.181 1.00 88.75 376 PHE A CA 1
ATOM 2934 C C . PHE A 1 376 ? -10.418 -12.359 23.704 1.00 88.75 376 PHE A C 1
ATOM 2936 O O . PHE A 1 376 ? -10.761 -11.352 24.316 1.00 88.75 376 PHE A O 1
ATOM 2943 N N . ALA A 1 377 ? -10.166 -13.507 24.333 1.00 87.00 377 ALA A N 1
ATOM 2944 C CA . ALA A 1 377 ? -10.401 -13.704 25.757 1.00 87.00 377 ALA A CA 1
ATOM 2945 C C . ALA A 1 377 ? -9.530 -12.770 26.599 1.00 87.00 377 ALA A C 1
ATOM 2947 O O . ALA A 1 377 ? -10.039 -12.142 27.524 1.00 87.00 377 ALA A O 1
ATOM 2948 N N . ASN A 1 378 ? -8.251 -12.621 26.245 1.00 85.06 378 ASN A N 1
ATOM 2949 C CA . ASN A 1 378 ? -7.324 -11.778 26.997 1.00 85.06 378 ASN A CA 1
ATOM 2950 C C . ASN A 1 378 ? -7.672 -10.288 26.877 1.00 85.06 378 ASN A C 1
ATOM 2952 O O . ASN A 1 378 ? -7.665 -9.581 27.881 1.00 85.06 378 ASN A O 1
ATOM 2956 N N . THR A 1 379 ? -8.050 -9.818 25.684 1.00 83.69 379 THR A N 1
ATOM 2957 C CA . THR A 1 379 ? -8.447 -8.412 25.480 1.00 83.69 379 THR A CA 1
ATOM 2958 C C . THR A 1 379 ? -9.804 -8.093 26.116 1.00 83.69 379 THR A C 1
ATOM 2960 O O . THR A 1 379 ? -9.976 -7.049 26.744 1.00 83.69 379 THR A O 1
ATOM 2963 N N . VAL A 1 380 ? -10.778 -9.005 26.026 1.00 86.12 380 VAL A N 1
ATOM 2964 C CA . VAL A 1 380 ? -12.097 -8.823 26.648 1.00 86.12 380 VAL A CA 1
ATOM 2965 C C . VAL A 1 380 ? -12.021 -8.903 28.169 1.00 86.12 380 VAL A C 1
ATOM 2967 O O . VAL A 1 380 ? -12.648 -8.081 28.838 1.00 86.12 380 VAL A O 1
ATOM 2970 N N . ALA A 1 381 ? -11.277 -9.861 28.729 1.00 86.88 381 ALA A N 1
ATOM 2971 C CA . ALA A 1 381 ? -11.150 -10.025 30.175 1.00 86.88 381 ALA A CA 1
ATOM 2972 C C . ALA A 1 381 ? -10.597 -8.756 30.833 1.00 86.88 381 ALA A C 1
ATOM 2974 O O . ALA A 1 381 ? -11.194 -8.263 31.792 1.00 86.88 381 ALA A O 1
ATOM 2975 N N . GLY A 1 382 ? -9.539 -8.181 30.258 1.00 84.25 382 GLY A N 1
ATOM 2976 C CA . GLY A 1 382 ? -8.949 -6.925 30.709 1.00 84.25 382 GLY A CA 1
ATOM 2977 C C . GLY A 1 382 ? -9.944 -5.769 30.751 1.00 84.25 382 GLY A C 1
ATOM 2978 O O . GLY A 1 382 ? -10.154 -5.120 31.778 1.00 84.25 382 GLY A O 1
ATOM 2979 N N . HIS A 1 383 ? -10.673 -5.569 29.653 1.00 84.88 383 HIS A N 1
ATOM 2980 C CA . HIS A 1 383 ? -11.642 -4.478 29.543 1.00 84.88 383 HIS A CA 1
ATOM 2981 C C . HIS A 1 383 ? -12.860 -4.664 30.453 1.00 84.88 383 HIS A C 1
ATOM 2983 O O . HIS A 1 383 ? -13.382 -3.698 31.017 1.00 84.88 383 HIS A O 1
ATOM 2989 N N . LYS A 1 384 ? -13.327 -5.905 30.628 1.00 86.19 384 LYS A N 1
ATOM 2990 C CA . LYS A 1 384 ? -14.401 -6.218 31.579 1.00 86.19 384 LYS A CA 1
ATOM 2991 C C . LYS A 1 384 ? -13.943 -5.985 33.015 1.00 86.19 384 LYS A C 1
ATOM 2993 O O . LYS A 1 384 ? -14.703 -5.392 33.776 1.00 86.19 384 LYS A O 1
ATOM 2998 N N . LEU A 1 385 ? -12.714 -6.369 33.363 1.00 87.00 385 LEU A N 1
ATOM 2999 C CA . LEU A 1 385 ? -12.136 -6.136 34.685 1.00 87.00 385 LEU A CA 1
ATOM 3000 C C . LEU A 1 385 ? -12.042 -4.636 35.002 1.00 87.00 385 LEU A C 1
ATOM 3002 O O . LEU A 1 385 ? -12.544 -4.202 36.039 1.00 87.00 385 LEU A O 1
ATOM 3006 N N . LEU A 1 386 ? -11.492 -3.826 34.089 1.00 86.94 386 LEU A N 1
ATOM 3007 C CA . LEU A 1 386 ? -11.408 -2.371 34.264 1.00 86.94 386 LEU A CA 1
ATOM 3008 C C . LEU A 1 386 ? -12.793 -1.717 34.382 1.00 86.94 386 LEU A C 1
ATOM 3010 O O . LEU A 1 386 ? -12.993 -0.818 35.204 1.00 86.94 386 LEU A O 1
ATOM 3014 N N . LYS A 1 387 ? -13.782 -2.181 33.608 1.00 85.75 387 LYS A N 1
ATOM 3015 C CA . LYS A 1 387 ? -15.164 -1.688 33.709 1.00 85.75 387 LYS A CA 1
ATOM 3016 C C . LYS A 1 387 ? -15.801 -2.015 35.062 1.00 85.75 387 LYS A C 1
ATOM 3018 O O . LYS A 1 387 ? -16.486 -1.171 35.630 1.00 85.75 387 LYS A O 1
ATOM 3023 N N . ILE A 1 388 ? -15.584 -3.224 35.576 1.00 87.19 388 ILE A N 1
ATOM 3024 C CA . ILE A 1 388 ? -16.096 -3.635 36.888 1.00 87.19 388 ILE A CA 1
ATOM 3025 C C . ILE A 1 388 ? -15.453 -2.781 37.989 1.00 87.19 388 ILE A C 1
ATOM 3027 O O . ILE A 1 388 ? -16.167 -2.191 38.795 1.00 87.19 388 ILE A O 1
ATOM 3031 N N . LEU A 1 389 ? -14.123 -2.644 37.983 1.00 87.00 389 LEU A N 1
ATOM 3032 C CA . LEU A 1 389 ? -13.395 -1.868 38.992 1.00 87.00 389 LEU A CA 1
ATOM 3033 C C . LEU A 1 389 ? -13.757 -0.380 38.970 1.00 87.00 389 LEU A C 1
ATOM 3035 O O . LEU A 1 389 ? -14.023 0.194 40.022 1.00 87.00 389 LEU A O 1
ATOM 3039 N N . SER A 1 390 ? -13.827 0.239 37.789 1.00 86.19 390 SER A N 1
ATOM 3040 C CA . SER A 1 390 ? -14.247 1.644 37.668 1.00 86.19 390 SER A CA 1
ATOM 3041 C C . SER A 1 390 ? -15.679 1.873 38.166 1.00 86.19 390 SER A C 1
ATOM 3043 O O . SER A 1 390 ? -15.942 2.893 38.803 1.00 86.19 390 SER A O 1
ATOM 3045 N N . GLY A 1 391 ? -16.579 0.904 37.959 1.00 86.31 391 GLY A N 1
ATOM 3046 C CA . GLY A 1 391 ? -17.945 0.930 38.486 1.00 86.31 391 GLY A CA 1
ATOM 3047 C C . GLY A 1 391 ? -18.028 0.904 40.016 1.00 86.31 391 GLY A C 1
ATOM 3048 O O . GLY A 1 391 ? -18.938 1.510 40.572 1.00 86.31 391 GLY A O 1
ATOM 3049 N N . PHE A 1 392 ? -17.074 0.263 40.699 1.00 87.44 392 PHE A N 1
ATOM 3050 C CA . PHE A 1 392 ? -16.978 0.287 42.164 1.00 87.44 392 PHE A CA 1
ATOM 3051 C C . PHE A 1 392 ? -16.252 1.531 42.690 1.00 87.44 392 PHE A C 1
ATOM 3053 O O . PHE A 1 392 ? -16.672 2.110 43.688 1.00 87.44 392 PHE A O 1
ATOM 3060 N N . LEU A 1 393 ? -15.189 1.972 42.012 1.00 88.50 393 LEU A N 1
ATOM 3061 C CA . LEU A 1 393 ? -14.367 3.105 42.446 1.00 88.50 393 LEU A CA 1
ATOM 3062 C C . LEU A 1 393 ? -15.120 4.437 42.398 1.00 88.50 393 LEU A C 1
ATOM 3064 O O . LEU A 1 393 ? -14.997 5.236 43.324 1.00 88.50 393 LEU A O 1
ATOM 3068 N N . ALA A 1 394 ? -15.904 4.685 41.343 1.00 85.19 394 ALA A N 1
ATOM 3069 C CA . ALA A 1 394 ? -16.590 5.966 41.173 1.00 85.19 394 ALA A CA 1
ATOM 3070 C C . ALA A 1 394 ? -17.574 6.282 42.326 1.00 85.19 394 ALA A C 1
ATOM 3072 O O . ALA A 1 394 ? -17.451 7.361 42.910 1.00 85.19 394 ALA A O 1
ATOM 3073 N N . PRO A 1 395 ? -18.469 5.364 42.749 1.00 87.12 395 PRO A N 1
ATOM 3074 C CA . PRO A 1 395 ? -19.319 5.575 43.922 1.00 87.12 395 PRO A CA 1
ATOM 3075 C C . PRO A 1 395 ? -18.540 5.786 45.228 1.00 87.12 395 PRO A C 1
ATOM 3077 O O . PRO A 1 395 ? -18.929 6.629 46.037 1.00 87.12 395 PRO A O 1
ATOM 3080 N N . MET A 1 396 ? -17.427 5.067 45.429 1.00 87.00 396 MET A N 1
ATOM 3081 C CA . MET A 1 396 ? -16.627 5.142 46.662 1.00 87.00 396 MET A CA 1
ATOM 3082 C C . MET A 1 396 ? -15.928 6.498 46.850 1.00 87.00 396 MET A C 1
ATOM 3084 O O . MET A 1 396 ? -15.783 6.973 47.979 1.00 87.00 396 MET A O 1
ATOM 3088 N N . PHE A 1 397 ? -15.550 7.162 45.754 1.00 87.88 397 PHE A N 1
ATOM 3089 C CA . PHE A 1 397 ? -15.054 8.540 45.811 1.00 87.88 397 PHE A CA 1
ATOM 3090 C C . PHE A 1 397 ? -16.149 9.547 46.185 1.00 87.88 397 PHE A C 1
ATOM 3092 O O . PHE A 1 397 ? -15.855 10.568 46.802 1.00 87.88 397 PHE A O 1
ATOM 3099 N N . THR A 1 398 ? -17.407 9.263 45.843 1.00 86.69 398 THR A N 1
ATOM 3100 C CA . THR A 1 398 ? -18.536 10.181 46.072 1.00 86.69 398 THR A CA 1
ATOM 3101 C C . THR A 1 398 ? -19.266 9.980 47.401 1.00 86.69 398 THR A C 1
ATOM 3103 O O . THR A 1 398 ? -20.052 10.839 47.790 1.00 86.69 398 THR A O 1
ATOM 3106 N N . SER A 1 399 ? -19.022 8.881 48.125 1.00 84.12 399 SER A N 1
ATOM 3107 C CA . SER A 1 399 ? -19.783 8.536 49.336 1.00 84.12 399 SER A CA 1
ATOM 3108 C C . SER A 1 399 ? -19.413 9.344 50.587 1.00 84.12 399 SER A C 1
ATOM 3110 O O . SER A 1 399 ? -20.209 9.415 51.519 1.00 84.12 399 SER A O 1
ATOM 3112 N N . GLY A 1 400 ? -18.223 9.951 50.640 1.00 88.00 400 GLY A N 1
ATOM 3113 C CA . GLY A 1 400 ? -17.761 10.724 51.797 1.00 88.00 400 GLY A CA 1
ATOM 3114 C C . GLY A 1 400 ? -16.247 10.959 51.816 1.00 88.00 400 GLY A C 1
ATOM 3115 O O . GLY A 1 400 ? -15.487 10.269 51.140 1.00 88.00 400 GLY A O 1
ATOM 3116 N N . ALA A 1 401 ? -15.784 11.929 52.613 1.00 83.12 401 ALA A N 1
ATOM 3117 C CA . ALA A 1 401 ? -14.371 12.336 52.637 1.00 83.12 401 ALA A CA 1
ATOM 3118 C C . ALA A 1 401 ? -13.427 11.235 53.164 1.00 83.12 401 ALA A C 1
ATOM 3120 O O . ALA A 1 401 ? -12.367 10.996 52.592 1.00 83.12 401 ALA A O 1
ATOM 3121 N N . ILE A 1 402 ? -13.828 10.519 54.220 1.00 85.31 402 ILE A N 1
ATOM 3122 C CA . ILE A 1 402 ? -13.027 9.426 54.801 1.00 85.31 402 ILE A CA 1
ATOM 3123 C C . ILE A 1 402 ? -12.962 8.235 53.834 1.00 85.31 402 ILE A C 1
ATOM 3125 O O . ILE A 1 402 ? -11.893 7.669 53.610 1.00 85.31 402 ILE A O 1
ATOM 3129 N N . THR A 1 403 ? -14.088 7.882 53.208 1.00 84.94 403 THR A N 1
ATOM 3130 C CA . THR A 1 403 ? -14.137 6.801 52.216 1.00 84.94 403 THR A CA 1
ATOM 3131 C C . THR A 1 403 ? -13.330 7.149 50.969 1.00 84.94 403 THR A C 1
ATOM 3133 O O . THR A 1 403 ? -12.636 6.280 50.450 1.00 84.94 403 THR A O 1
ATOM 3136 N N . ALA A 1 404 ? -13.321 8.413 50.533 1.00 85.50 404 ALA A N 1
ATOM 3137 C CA . ALA A 1 404 ? -12.503 8.865 49.409 1.00 85.50 404 ALA A CA 1
ATOM 3138 C C . ALA A 1 404 ? -10.996 8.676 49.665 1.00 85.50 404 ALA A C 1
ATOM 3140 O O . ALA A 1 404 ? -10.283 8.223 48.772 1.00 85.50 404 ALA A O 1
ATOM 3141 N N . ILE A 1 405 ? -10.516 8.934 50.889 1.00 86.25 405 ILE A N 1
ATOM 3142 C CA . ILE A 1 405 ? -9.109 8.700 51.264 1.00 86.25 405 ILE A CA 1
ATOM 3143 C C . ILE A 1 405 ? -8.775 7.203 51.221 1.00 86.25 405 ILE A C 1
ATOM 3145 O O . ILE A 1 405 ? -7.760 6.817 50.647 1.00 86.25 405 ILE A O 1
ATOM 3149 N N . ILE A 1 406 ? -9.644 6.343 51.761 1.00 87.75 406 ILE A N 1
ATOM 3150 C CA . ILE A 1 406 ? -9.452 4.881 51.725 1.00 87.75 406 ILE A CA 1
ATOM 3151 C C . ILE A 1 406 ? -9.471 4.355 50.277 1.00 87.75 406 ILE A C 1
ATOM 3153 O O . ILE A 1 406 ? -8.722 3.441 49.934 1.00 87.75 406 ILE A O 1
ATOM 3157 N N . THR A 1 407 ? -10.274 4.973 49.404 1.00 91.06 407 THR A N 1
ATOM 3158 C CA . THR A 1 407 ? -10.417 4.601 47.984 1.00 91.06 407 THR A CA 1
ATOM 3159 C C . THR A 1 407 ? -9.136 4.827 47.173 1.00 91.06 407 THR A C 1
ATOM 3161 O O . THR A 1 407 ? -8.951 4.181 46.142 1.00 91.06 407 THR A O 1
ATOM 3164 N N . LEU A 1 408 ? -8.196 5.653 47.651 1.00 88.62 408 LEU A N 1
ATOM 3165 C CA . LEU A 1 408 ? -6.895 5.843 46.995 1.00 88.62 408 LEU A CA 1
ATOM 3166 C C . LEU A 1 408 ? -6.090 4.538 46.875 1.00 88.62 408 LEU A C 1
ATOM 3168 O O . LEU A 1 408 ? -5.348 4.372 45.906 1.00 88.62 408 LEU A O 1
ATOM 3172 N N . ILE A 1 409 ? -6.256 3.593 47.810 1.00 88.44 409 ILE A N 1
ATOM 3173 C CA . ILE A 1 409 ? -5.575 2.290 47.760 1.00 88.44 409 ILE A CA 1
ATOM 3174 C C . ILE A 1 409 ? -6.136 1.423 46.611 1.00 88.44 409 ILE A C 1
ATOM 3176 O O . ILE A 1 409 ? -5.365 1.060 45.725 1.00 88.44 409 ILE A O 1
ATOM 3180 N N . PRO A 1 410 ? -7.451 1.131 46.528 1.00 89.31 410 PRO A N 1
ATOM 3181 C CA . PRO A 1 410 ? -8.039 0.483 45.353 1.00 89.31 410 PRO A CA 1
ATOM 3182 C C . PRO A 1 410 ? -7.786 1.226 44.033 1.00 89.31 410 PRO A C 1
ATOM 3184 O O . PRO A 1 410 ? -7.611 0.595 42.990 1.00 89.31 410 PRO A O 1
ATOM 3187 N N . PHE A 1 411 ? -7.741 2.560 44.062 1.00 89.38 411 PHE A N 1
ATOM 3188 C CA . PHE A 1 411 ? -7.465 3.368 42.877 1.00 89.38 411 PHE A CA 1
ATOM 3189 C C . PHE A 1 411 ? -6.026 3.189 42.370 1.00 89.38 411 PHE A C 1
ATOM 3191 O O . PHE A 1 411 ? -5.820 3.095 41.162 1.00 89.38 411 PHE A O 1
ATOM 3198 N N . SER A 1 412 ? -5.030 3.070 43.255 1.00 89.25 412 SER A N 1
ATOM 3199 C CA . SER A 1 412 ? -3.646 2.804 42.833 1.00 89.25 412 SER A CA 1
ATOM 3200 C C . SER A 1 412 ? -3.505 1.434 42.160 1.00 89.25 412 SER A C 1
ATOM 3202 O O . SER A 1 412 ? -2.833 1.322 41.134 1.00 89.25 412 SER A O 1
ATOM 3204 N N . ILE A 1 413 ? -4.220 0.418 42.657 1.00 89.12 413 ILE A N 1
ATOM 3205 C CA . ILE A 1 413 ? -4.309 -0.906 42.023 1.00 89.12 413 ILE A CA 1
ATOM 3206 C C . ILE A 1 413 ? -4.960 -0.793 40.640 1.00 89.12 413 ILE A C 1
ATOM 3208 O O . ILE A 1 413 ? -4.473 -1.384 39.680 1.00 89.12 413 ILE A O 1
ATOM 3212 N N . PHE A 1 414 ? -6.028 -0.006 40.506 1.00 89.69 414 PHE A N 1
ATOM 3213 C CA . PHE A 1 414 ? -6.676 0.232 39.216 1.00 89.69 414 PHE A CA 1
ATOM 3214 C C . PHE A 1 414 ? -5.735 0.886 38.194 1.00 89.69 414 PHE A C 1
ATOM 3216 O O . PHE A 1 414 ? -5.666 0.427 37.055 1.00 89.69 414 PHE A O 1
ATOM 3223 N N . ILE A 1 415 ? -4.948 1.888 38.598 1.00 88.19 415 ILE A N 1
ATOM 3224 C CA . ILE A 1 415 ? -3.920 2.488 37.732 1.00 88.19 415 ILE A CA 1
ATOM 3225 C C . ILE A 1 415 ? -2.839 1.463 37.356 1.00 88.19 415 ILE A C 1
ATOM 3227 O O . ILE A 1 415 ? -2.440 1.393 36.193 1.00 88.19 415 ILE A O 1
ATOM 3231 N N . ALA A 1 416 ? -2.397 0.628 38.300 1.00 89.44 416 ALA A N 1
ATOM 3232 C CA . ALA A 1 416 ? -1.437 -0.438 38.018 1.00 89.44 416 ALA A CA 1
ATOM 3233 C C . ALA A 1 416 ? -1.986 -1.460 37.003 1.00 89.44 416 ALA A C 1
ATOM 3235 O O . ALA A 1 416 ? -1.258 -1.888 36.109 1.00 89.44 416 ALA A O 1
ATOM 3236 N N . LEU A 1 417 ? -3.276 -1.801 37.085 1.00 88.88 417 LEU A N 1
ATOM 3237 C CA . LEU A 1 417 ? -3.945 -2.682 36.125 1.00 88.88 417 LEU A CA 1
ATOM 3238 C C . LEU A 1 417 ? -4.060 -2.055 34.729 1.00 88.88 417 LEU A C 1
ATOM 3240 O O . LEU A 1 417 ? -3.884 -2.764 33.744 1.00 88.88 417 LEU A O 1
ATOM 3244 N N . ILE A 1 418 ? -4.268 -0.738 34.617 1.00 86.69 418 ILE A N 1
ATOM 3245 C CA . ILE A 1 418 ? -4.187 -0.041 33.319 1.00 86.69 418 ILE A CA 1
ATOM 3246 C C . ILE A 1 418 ? -2.775 -0.170 32.729 1.00 86.69 418 ILE A C 1
ATOM 3248 O O . ILE A 1 418 ? -2.623 -0.445 31.539 1.00 86.69 418 ILE A O 1
ATOM 3252 N N . GLY A 1 419 ? -1.732 -0.022 33.553 1.00 87.31 419 GLY A N 1
ATOM 3253 C CA . GLY A 1 419 ? -0.350 -0.262 33.126 1.00 87.31 419 GLY A CA 1
ATOM 3254 C C . GLY A 1 419 ? -0.117 -1.703 32.654 1.00 87.31 419 GLY A C 1
ATOM 3255 O O . GLY A 1 419 ? 0.542 -1.927 31.637 1.00 87.31 419 GLY A O 1
ATOM 3256 N N . LEU A 1 420 ? -0.708 -2.681 33.347 1.00 89.31 420 LEU A N 1
ATOM 3257 C CA . LEU A 1 420 ? -0.646 -4.091 32.964 1.00 89.31 420 LEU A CA 1
ATOM 3258 C C . LEU A 1 420 ? -1.340 -4.361 31.620 1.00 89.31 420 LEU A C 1
ATOM 3260 O O . LEU A 1 420 ? -0.788 -5.097 30.809 1.00 89.31 420 LEU A O 1
ATOM 3264 N N . GLU A 1 421 ? -2.490 -3.744 31.335 1.00 87.69 421 GLU A N 1
ATOM 3265 C CA . GLU A 1 421 ? -3.193 -3.889 30.045 1.00 87.69 421 GLU A CA 1
ATOM 3266 C C . GLU A 1 421 ? -2.343 -3.427 28.851 1.00 87.69 421 GLU A C 1
ATOM 3268 O O . GLU A 1 421 ? -2.367 -4.034 27.772 1.00 87.69 421 GLU A O 1
ATOM 3273 N N . ILE A 1 422 ? -1.526 -2.387 29.044 1.00 88.31 422 ILE A N 1
ATOM 3274 C CA . ILE A 1 422 ? -0.557 -1.958 28.031 1.00 88.31 422 ILE A CA 1
ATOM 3275 C C . ILE A 1 422 ? 0.458 -3.079 27.789 1.00 88.31 422 ILE A C 1
ATOM 3277 O O . ILE A 1 422 ? 0.673 -3.463 26.642 1.00 88.31 422 ILE A O 1
ATOM 3281 N N . ALA A 1 423 ? 1.031 -3.668 28.843 1.00 89.44 423 ALA A N 1
ATOM 3282 C CA . ALA A 1 423 ? 1.966 -4.786 28.708 1.00 89.44 423 ALA A CA 1
ATOM 3283 C C . ALA A 1 423 ? 1.315 -6.023 28.057 1.00 89.44 423 ALA A C 1
ATOM 3285 O O . ALA A 1 423 ? 1.903 -6.635 27.162 1.00 89.44 423 ALA A O 1
ATOM 3286 N N . VAL A 1 424 ? 0.075 -6.353 28.433 1.00 89.38 424 VAL A N 1
ATOM 3287 C CA . VAL A 1 424 ? -0.713 -7.433 27.820 1.00 89.38 424 VAL A CA 1
ATOM 3288 C C . VAL A 1 424 ? -0.881 -7.189 26.321 1.00 89.38 424 VAL A C 1
ATOM 3290 O O . VAL A 1 424 ? -0.726 -8.127 25.542 1.00 89.38 424 VAL A O 1
ATOM 3293 N N . SER A 1 425 ? -1.101 -5.945 25.888 1.00 89.94 425 SER A N 1
ATOM 3294 C CA . SER A 1 425 ? -1.239 -5.599 24.466 1.00 89.94 425 SER A CA 1
ATOM 3295 C C . SER A 1 425 ? -0.006 -5.993 23.640 1.00 89.94 425 SER A C 1
ATOM 3297 O O . SER A 1 425 ? -0.162 -6.565 22.556 1.00 89.94 425 SER A O 1
ATOM 3299 N N . PHE A 1 426 ? 1.201 -5.766 24.175 1.00 90.06 426 PHE A N 1
ATOM 3300 C CA . PHE A 1 426 ? 2.465 -6.201 23.565 1.00 90.06 426 PHE A CA 1
ATOM 3301 C C . PHE A 1 426 ? 2.631 -7.721 23.595 1.00 90.06 426 PHE A C 1
ATOM 3303 O O . PHE A 1 426 ? 2.954 -8.325 22.573 1.00 90.06 426 PHE A O 1
ATOM 3310 N N . ILE A 1 427 ? 2.374 -8.350 24.746 1.00 90.44 427 ILE A N 1
ATOM 3311 C CA . ILE A 1 427 ? 2.522 -9.802 24.911 1.00 90.44 427 ILE A CA 1
ATOM 3312 C C . ILE A 1 427 ? 1.578 -10.553 23.968 1.00 90.44 427 ILE A C 1
ATOM 3314 O O . ILE A 1 427 ? 1.992 -11.528 23.346 1.00 90.44 427 ILE A O 1
ATOM 3318 N N . GLN A 1 428 ? 0.330 -10.103 23.808 1.00 90.19 428 GLN A N 1
ATOM 3319 C CA . GLN A 1 428 ? -0.617 -10.748 22.897 1.00 90.19 428 GLN A CA 1
ATOM 3320 C C . GLN A 1 428 ? -0.166 -10.646 21.438 1.00 90.19 428 GLN A C 1
ATOM 3322 O O . GLN A 1 428 ? -0.219 -11.647 20.728 1.00 90.19 428 GLN A O 1
ATOM 3327 N N . ALA A 1 429 ? 0.323 -9.482 20.995 1.00 90.81 429 ALA A N 1
ATOM 3328 C CA . ALA A 1 429 ? 0.868 -9.326 19.646 1.00 90.81 429 ALA A CA 1
ATOM 3329 C C . ALA A 1 429 ? 2.078 -10.246 19.414 1.00 90.81 429 ALA A C 1
ATOM 3331 O O . ALA A 1 429 ? 2.166 -10.924 18.390 1.00 90.81 429 ALA A O 1
ATOM 3332 N N . TYR A 1 430 ? 2.973 -10.323 20.401 1.00 90.56 430 TYR A N 1
ATOM 3333 C CA . TYR A 1 430 ? 4.160 -11.171 20.362 1.00 90.56 430 TYR A CA 1
ATOM 3334 C C . TYR A 1 430 ? 3.810 -12.665 20.302 1.00 90.56 430 TYR A C 1
ATOM 3336 O O . TYR A 1 430 ? 4.233 -13.365 19.385 1.00 90.56 430 TYR A O 1
ATOM 3344 N N . VAL A 1 431 ? 2.983 -13.153 21.233 1.00 90.12 431 VAL A N 1
ATOM 3345 C CA . VAL A 1 431 ? 2.572 -14.566 21.306 1.00 90.12 431 VAL A CA 1
ATOM 3346 C C . VAL A 1 431 ? 1.807 -14.986 20.055 1.00 90.12 431 VAL A C 1
ATOM 3348 O O . VAL A 1 431 ? 2.031 -16.080 19.540 1.00 90.12 431 VAL A O 1
ATOM 3351 N N . PHE A 1 432 ? 0.927 -14.126 19.539 1.00 91.62 432 PHE A N 1
ATOM 3352 C CA . PHE A 1 432 ? 0.186 -14.415 18.315 1.00 91.62 432 PHE A CA 1
ATOM 3353 C C . PHE A 1 432 ? 1.127 -14.558 17.110 1.00 91.62 432 PHE A C 1
ATOM 3355 O O . PHE A 1 432 ? 0.977 -15.485 16.310 1.00 91.62 432 PHE A O 1
ATOM 3362 N N . CYS A 1 433 ? 2.125 -13.676 17.004 1.00 91.38 433 CYS A N 1
ATOM 3363 C CA . CYS A 1 433 ? 3.131 -13.723 15.948 1.00 91.38 433 CYS A CA 1
ATOM 3364 C C . CYS A 1 433 ? 4.014 -14.980 16.050 1.00 91.38 433 CYS A C 1
ATOM 3366 O O . CYS A 1 433 ? 4.190 -15.666 15.047 1.00 91.38 433 CYS A O 1
ATOM 3368 N N . ILE A 1 434 ? 4.475 -15.353 17.254 1.00 90.19 434 ILE A N 1
ATOM 3369 C CA . ILE A 1 434 ? 5.231 -16.602 17.480 1.00 90.19 434 ILE A CA 1
ATOM 3370 C C . ILE A 1 434 ? 4.442 -17.824 17.030 1.00 90.19 434 ILE A C 1
ATOM 3372 O O . ILE A 1 434 ? 4.970 -18.661 16.306 1.00 90.19 434 ILE A O 1
ATOM 3376 N N . LEU A 1 435 ? 3.186 -17.949 17.464 1.00 90.00 435 LEU A N 1
ATOM 3377 C CA . LEU A 1 435 ? 2.373 -19.117 17.125 1.00 90.00 435 LEU A CA 1
ATOM 3378 C C . LEU A 1 435 ? 2.114 -19.189 15.622 1.00 90.00 435 LEU A C 1
ATOM 3380 O O . LEU A 1 435 ? 2.216 -20.260 15.034 1.00 90.00 435 LEU A O 1
ATOM 3384 N N . THR A 1 436 ? 1.861 -18.042 14.990 1.00 90.44 436 THR A N 1
ATOM 3385 C CA . THR A 1 436 ? 1.723 -17.964 13.532 1.00 90.44 436 THR A CA 1
ATOM 3386 C C . THR A 1 436 ? 3.012 -18.391 12.829 1.00 90.44 436 THR A C 1
ATOM 3388 O O . THR A 1 436 ? 2.957 -19.152 11.867 1.00 90.44 436 THR A O 1
ATOM 3391 N N . ALA A 1 437 ? 4.171 -17.954 13.327 1.00 89.69 437 ALA A N 1
ATOM 3392 C CA . ALA A 1 437 ? 5.469 -18.351 12.798 1.00 89.69 437 ALA A CA 1
ATOM 3393 C C . ALA A 1 437 ? 5.715 -19.861 12.959 1.00 89.69 437 ALA A C 1
ATOM 3395 O O . ALA A 1 437 ? 6.144 -20.514 12.015 1.00 89.69 437 ALA A O 1
ATOM 3396 N N . SER A 1 438 ? 5.365 -20.440 14.110 1.00 88.31 438 SER A N 1
ATOM 3397 C CA . SER A 1 438 ? 5.427 -21.890 14.328 1.00 88.31 438 SER A CA 1
ATOM 3398 C C . SER A 1 438 ? 4.532 -22.650 13.349 1.00 88.31 438 SER A C 1
ATOM 3400 O O . SER A 1 438 ? 4.971 -23.634 12.772 1.00 88.31 438 SER A O 1
ATOM 3402 N N . TYR A 1 439 ? 3.303 -22.189 13.104 1.00 88.31 439 TYR A N 1
ATOM 3403 C CA . TYR A 1 439 ? 2.404 -22.848 12.147 1.00 88.31 439 TYR A CA 1
ATOM 3404 C C . TYR A 1 439 ? 2.928 -22.765 10.716 1.00 88.31 439 TYR A C 1
ATOM 3406 O O . TYR A 1 439 ? 2.742 -23.690 9.929 1.00 88.31 439 TYR A O 1
ATOM 3414 N N . LEU A 1 440 ? 3.593 -21.661 10.383 1.00 88.75 440 LEU A N 1
ATOM 3415 C CA . LEU A 1 440 ? 4.235 -21.488 9.093 1.00 88.75 440 LEU A CA 1
ATOM 3416 C C . LEU A 1 440 ? 5.416 -22.443 8.926 1.00 88.75 440 LEU A C 1
ATOM 3418 O O . LEU A 1 440 ? 5.542 -23.063 7.876 1.00 88.75 440 LEU A O 1
ATOM 3422 N N . LYS A 1 441 ? 6.229 -22.608 9.975 1.00 88.19 441 LYS A N 1
ATOM 3423 C CA . LYS A 1 441 ? 7.308 -23.595 10.012 1.00 88.19 441 LYS A CA 1
ATOM 3424 C C . LYS A 1 441 ? 6.777 -25.006 9.773 1.00 88.19 441 LYS A C 1
ATOM 3426 O O . LYS A 1 441 ? 7.268 -25.666 8.869 1.00 88.19 441 LYS A O 1
ATOM 3431 N N . ASP A 1 442 ? 5.743 -25.425 10.504 1.00 85.19 442 ASP A N 1
ATOM 3432 C CA . ASP A 1 442 ? 5.136 -26.757 10.346 1.00 85.19 442 ASP A CA 1
ATOM 3433 C C . ASP A 1 442 ? 4.631 -27.007 8.913 1.00 85.19 442 ASP A C 1
ATOM 3435 O O . ASP A 1 442 ? 4.628 -28.136 8.431 1.00 85.19 442 ASP A O 1
ATOM 3439 N N . ALA A 1 443 ? 4.173 -25.958 8.220 1.00 85.12 443 ALA A N 1
ATOM 3440 C CA . ALA A 1 443 ? 3.716 -26.061 6.836 1.00 85.12 443 ALA A CA 1
ATOM 3441 C C . ALA A 1 443 ? 4.866 -26.109 5.815 1.00 85.12 443 ALA A C 1
ATOM 3443 O O . ALA A 1 443 ? 4.684 -26.656 4.726 1.00 85.12 443 ALA A O 1
ATOM 3444 N N . ILE A 1 444 ? 6.022 -25.522 6.137 1.00 85.75 444 ILE A N 1
ATOM 3445 C CA . ILE A 1 444 ? 7.215 -25.514 5.280 1.00 85.75 444 ILE A CA 1
ATOM 3446 C C . ILE A 1 444 ? 7.994 -26.819 5.458 1.00 85.75 444 ILE A C 1
ATOM 3448 O O . ILE A 1 444 ? 8.281 -27.494 4.471 1.00 85.75 444 ILE A O 1
ATOM 3452 N N . ASP A 1 445 ? 8.258 -27.206 6.703 1.00 82.75 445 ASP A N 1
ATOM 3453 C CA . ASP A 1 445 ? 9.070 -28.361 7.070 1.00 82.75 445 ASP A CA 1
ATOM 3454 C C . ASP A 1 445 ? 8.159 -29.545 7.439 1.00 82.75 445 ASP A C 1
ATOM 3456 O O . ASP A 1 445 ? 7.888 -29.799 8.616 1.00 82.75 445 ASP A O 1
ATOM 3460 N N . LEU A 1 446 ? 7.669 -30.279 6.428 1.00 74.31 446 LEU A N 1
ATOM 3461 C CA . LEU A 1 446 ? 6.994 -31.562 6.671 1.00 74.31 446 LEU A CA 1
ATOM 3462 C C . LEU A 1 446 ? 7.966 -32.547 7.331 1.00 74.31 446 LEU A C 1
ATOM 3464 O O . LEU A 1 446 ? 9.100 -32.695 6.873 1.00 74.31 446 LEU A O 1
ATOM 3468 N N . HIS A 1 447 ? 7.506 -33.203 8.398 1.00 63.62 447 HIS A N 1
ATOM 3469 C CA . HIS A 1 447 ? 8.257 -34.235 9.120 1.00 63.62 447 HIS A CA 1
ATOM 3470 C C . HIS A 1 447 ? 8.339 -35.552 8.346 1.00 63.62 447 HIS A C 1
ATOM 3472 O O . HIS A 1 447 ? 7.352 -35.891 7.645 1.00 63.62 447 HIS A O 1
#

Foldseek 3Di:
DDPLVDQQLVLLVVLLVVLCVPQVVLLVVLVVQVVCVVPVVDPQPPVVNPHNVVVSVVSCLSRVQSVLSSLCSSLLRLLQVLLCVQQVHHQAPSVLLSVLSNLDDLRCLLPLQVPDDPVVLVVQLVSQLVNLVSLVVSLVRSVVSNPPGNGDPFLLVLLSVVLSVLQVVLSVLSNQSSRSVSVNVCPPHVSVVVSCCSHRVSNSVSSVSSNCQVCVCVVVVDHDDRLVSVLVSVLVVVVVVLVVVQPPDPDPDGDPSVVVVVVLLVVLVVLLCVAQNPVPCVCSVVLSCLLVVLLSLLVQLLPPPGDGQLLDLCNLLVVLVVLLVVLLVLLCVQQPPCSLCLQPDPPDDPVCSVVSSVVSVVVSVVLSVVLSVVSNVLSNVLVVVLVVLVVVLVVQCVVDDVSVVVSVVSVVVSVVSSVVSNVSSNVSSSVSSSSSSNSNNCSNDPD

InterPro domains:
  IPR000568 ATP synthase, F0 complex, subunit A [MF_01393] (194-447)
  IPR000568 ATP synthase, F0 complex, subunit A [TIGR01131] (227-444)
  IPR000883 Cytochrome c oxidase subunit I [PF00115] (1-244)
  IPR000883 Cytochrome c oxidase subunit I [PR01165] (8-27)
  IPR000883 Cytochrome c oxidase subunit I [PR01165] (59-80)
  IPR000883 Cytochrome c oxidase subunit I [PR01165] (124-145)
  IPR000883 Cytochrome c oxidase subunit I [PR01165] (159-177)
  IPR000883 Cytochrome c oxidase subunit I [PR01165] (187-206)
  IPR000883 Cytochrome c oxidase subunit I [PTHR10422] (1-295)
  IPR023011 ATP synthase, F0 complex, subunit A, active site [PS00449] (370-379)
  IPR023616 Cytochrome c oxidase-like, subunit I domain [PS50855] (1-229)
  IPR035908 ATP synthase, F0 complex, subunit A superfamily [G3DSA:1.20.120.220] (279-447)
  IPR035908 ATP synthase, F0 complex, subunit A superfamily [SSF81336] (280-440)
  IPR036927 Cytochrome c oxidase-like, subunit I superfamily [G3DSA:1.20.210.10] (1-278)
  IPR036927 Cytochrome c oxidase-like, subunit I superfamily [SSF81442] (1-236)

Sequence (447 aa):
MTLHQLPLFVWAIFVTAILLLLSLPVLAGAITMLLTDRNFNTSFYDPAGGGDPILYQHLFWFFGHPEVDILILPGFGMISHIVSAFSGKPVFARNGICYVQYLTPWFRHHMYAVGLDVDTRAYFTAATMIIAVPTGMKIFSWLATLYGGSLRITTPMLFALGFLALLTIGGLTGVILANASLDVALHDTYYVVAHFHYVLSMGAVFALFAAFYFWTQKIIGKTLNENLGLYTILTVYLVLALHIMASNKKQLIPSRWSISLESSFASVHGLVQSQIGAANEMYLPFLYSLFFFILIANLSGNVPYGFTVATSIMVSLGLSMTIFIGVTILGLRLHKVHFFSFFVPSGTPLGLVPLLVPIELISYLARAFSLGVRLFANTVAGHKLLKILSGFLAPMFTSGAITAIITLIPFSIFIALIGLEIAVSFIQAYVFCILTASYLKDAIDLH